Protein AF-0000000084363242 (afdb_homodimer)

pLDDT: mean 94.7, std 10.22, range [38.66, 98.94]

Solvent-accessible surface area (backbone atoms only — not comparable to full-atom values): 22560 Å² total; per-residue (Å²): 127,77,80,78,72,74,80,65,47,58,32,43,39,33,30,37,71,79,36,67,48,26,48,74,24,45,65,62,47,53,49,50,35,58,75,65,51,41,47,74,44,81,36,48,40,49,62,84,63,40,16,71,75,30,64,40,68,54,79,91,73,46,33,67,45,53,54,54,46,49,54,53,51,51,54,50,48,28,64,75,69,69,46,82,63,46,94,75,36,78,46,64,85,55,68,52,61,67,52,39,19,38,42,50,32,34,42,73,71,73,42,81,37,61,63,44,52,53,48,49,27,42,28,41,34,58,60,63,36,49,60,69,37,65,68,48,47,43,52,48,32,44,77,61,72,45,67,40,72,64,34,50,57,50,26,70,32,71,66,31,52,52,47,42,55,46,41,32,53,52,37,48,74,73,49,51,50,64,54,20,24,40,32,48,92,87,42,80,32,71,34,50,86,27,52,68,58,49,49,48,58,63,58,61,69,72,105,129,76,82,78,73,72,81,66,47,58,33,43,38,33,29,39,70,81,38,67,48,27,49,72,22,44,64,62,46,53,52,50,36,57,74,65,52,41,46,76,46,82,36,48,42,50,62,86,63,41,16,71,74,28,64,41,68,55,78,91,71,47,33,67,45,53,54,54,46,49,54,52,51,50,54,51,48,30,62,74,69,68,45,81,63,47,93,76,35,77,47,63,84,57,69,53,61,67,54,38,20,37,42,49,33,34,41,73,72,75,43,82,39,62,63,42,54,52,47,49,27,42,28,40,35,58,59,63,35,48,60,70,37,66,68,50,46,44,52,47,33,44,76,59,71,45,68,42,72,63,34,49,58,51,25,69,30,70,67,31,52,50,46,42,53,46,38,33,54,52,38,48,74,74,47,51,52,64,56,22,23,40,31,48,93,86,41,80,33,69,36,50,85,28,50,68,59,50,50,49,58,62,57,59,68,72,107

Structure (mmCIF, N/CA/C/O backbone):
data_AF-0000000084363242-model_v1
#
loop_
_entity.id
_entity.type
_entity.pdbx_description
1 polymer '2-hydroxychromene-2-carboxylate isomerase'
#
loop_
_atom_site.group_PDB
_atom_site.id
_atom_site.type_symbol
_atom_site.label_atom_id
_atom_site.label_alt_id
_atom_site.label_comp_id
_atom_site.label_asym_id
_atom_site.label_entity_id
_atom_site.label_seq_id
_atom_site.pdbx_PDB_ins_code
_atom_site.Cartn_x
_atom_site.Cartn_y
_atom_site.Cartn_z
_atom_site.occupancy
_atom_site.B_iso_or_equiv
_atom_site.auth_seq_id
_atom_site.auth_comp_id
_atom_site.auth_asym_id
_atom_site.auth_atom_id
_atom_site.pdbx_PDB_model_num
ATOM 1 N N . MET A 1 1 ? -32.844 31.297 -12.078 1 39.06 1 MET A N 1
ATOM 2 C CA . MET A 1 1 ? -32.344 30.625 -10.875 1 39.06 1 MET A CA 1
ATOM 3 C C . MET A 1 1 ? -30.812 30.609 -10.867 1 39.06 1 MET A C 1
ATOM 5 O O . MET A 1 1 ? -30.188 30.359 -11.891 1 39.06 1 MET A O 1
ATOM 9 N N . SER A 1 2 ? -30.078 31.312 -10.039 1 43.91 2 SER A N 1
ATOM 10 C CA . SER A 1 2 ? -28.625 31.453 -9.977 1 43.91 2 SER A CA 1
ATOM 11 C C . SER A 1 2 ? -27.938 30.094 -10.07 1 43.91 2 SER A C 1
ATOM 13 O O . SER A 1 2 ? -28.422 29.109 -9.508 1 43.91 2 SER A O 1
ATOM 15 N N . PRO A 1 3 ? -27.25 29.672 -11.062 1 46.25 3 PRO A N 1
ATOM 16 C CA . PRO A 1 3 ? -26.719 28.312 -11.156 1 46.25 3 PRO A CA 1
ATOM 17 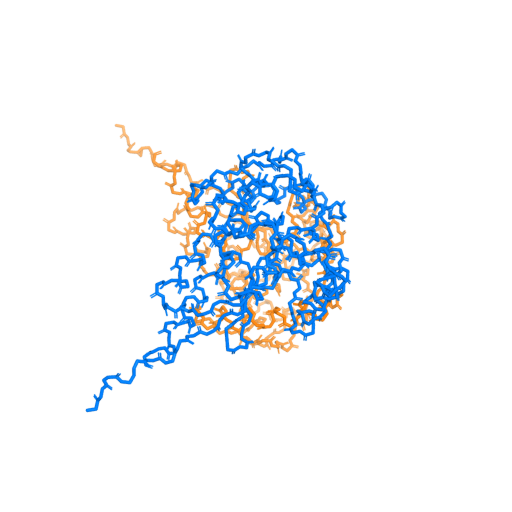C C . PRO A 1 3 ? -26.312 27.734 -9.797 1 46.25 3 PRO A C 1
ATOM 19 O O . PRO A 1 3 ? -25.641 28.422 -9.023 1 46.25 3 PRO A O 1
ATOM 22 N N . THR A 1 4 ? -26.984 27.094 -8.977 1 46.47 4 THR A N 1
ATOM 23 C CA . THR A 1 4 ? -26.844 26.516 -7.641 1 46.47 4 THR A CA 1
ATOM 24 C C . THR A 1 4 ? -25.469 25.844 -7.484 1 46.47 4 THR A C 1
ATOM 26 O O . THR A 1 4 ? -25.172 24.875 -8.188 1 46.47 4 THR A O 1
ATOM 29 N N . SER A 1 5 ? -24.297 26.609 -7.375 1 56.25 5 SER A N 1
ATOM 30 C CA . SER A 1 5 ? -22.906 26.156 -7.25 1 56.25 5 SER A CA 1
ATOM 31 C C . SER A 1 5 ? -22.812 24.906 -6.387 1 56.25 5 SER A C 1
ATOM 33 O O . SER A 1 5 ? -23.5 24.781 -5.371 1 56.25 5 SER A O 1
ATOM 35 N N . ALA A 1 6 ? -22.562 23.781 -6.836 1 63.62 6 ALA A N 1
ATOM 36 C CA . ALA A 1 6 ? -22.422 22.5 -6.129 1 63.62 6 ALA A CA 1
ATOM 37 C C . ALA A 1 6 ? -21.734 22.703 -4.777 1 63.62 6 ALA A C 1
ATOM 39 O O . ALA A 1 6 ? -20.828 23.531 -4.652 1 63.62 6 ALA A O 1
ATOM 40 N N . PRO A 1 7 ? -22.328 22.297 -3.68 1 80.81 7 PRO A N 1
ATOM 41 C CA . PRO A 1 7 ? -21.719 22.422 -2.354 1 80.81 7 PRO A CA 1
ATOM 42 C C . PRO A 1 7 ? -20.219 22.109 -2.363 1 80.81 7 PRO A C 1
ATOM 44 O O . PRO A 1 7 ? -19.766 21.281 -3.162 1 80.81 7 PRO A O 1
ATOM 47 N N . GLN A 1 8 ? -19.391 22.906 -1.692 1 91.88 8 GLN A N 1
ATOM 48 C CA . GLN A 1 8 ? -17.953 22.766 -1.518 1 91.88 8 GLN A CA 1
ATOM 49 C C . GLN A 1 8 ? -17.609 21.453 -0.825 1 91.88 8 GLN A C 1
ATOM 51 O O . GLN A 1 8 ? -17.984 21.234 0.326 1 91.88 8 GLN A O 1
ATOM 56 N N . PRO A 1 9 ? -17.031 20.5 -1.531 1 96 9 PRO A N 1
ATOM 57 C CA . PRO A 1 9 ? -16.672 19.25 -0.858 1 96 9 PRO A CA 1
ATOM 58 C C . PRO A 1 9 ? -15.734 19.469 0.334 1 96 9 PRO A C 1
ATOM 60 O O . PRO A 1 9 ? -14.891 20.375 0.298 1 96 9 PRO A O 1
ATOM 63 N N . ILE A 1 10 ? -15.922 18.734 1.375 1 98 10 ILE A N 1
ATOM 64 C CA . ILE A 1 10 ? -15.078 18.781 2.564 1 98 10 ILE A CA 1
ATOM 65 C C . ILE A 1 10 ? -14.227 17.516 2.641 1 98 10 ILE A C 1
ATOM 67 O O . ILE A 1 10 ? -14.75 16.406 2.537 1 98 10 ILE A O 1
ATOM 71 N N . ILE A 1 11 ? -12.977 17.625 2.771 1 98.69 11 ILE A N 1
ATOM 72 C CA . ILE A 1 11 ? -12.047 16.5 2.875 1 98.69 11 ILE A CA 1
ATOM 73 C C . ILE A 1 11 ? -11.305 16.562 4.207 1 98.69 11 ILE A C 1
ATOM 75 O O . ILE A 1 11 ? -10.688 17.578 4.535 1 98.69 11 ILE A O 1
ATOM 79 N N . ASP A 1 12 ? -11.422 15.578 5 1 98.88 12 ASP A N 1
ATOM 80 C CA . ASP A 1 12 ? -10.531 15.406 6.148 1 98.88 12 ASP A CA 1
ATOM 81 C C . ASP A 1 12 ? -9.195 14.812 5.727 1 98.88 12 ASP A C 1
ATOM 83 O O . ASP A 1 12 ? -9.148 13.75 5.105 1 98.88 12 ASP A O 1
ATOM 87 N N . TYR A 1 13 ? -8.18 15.523 5.977 1 98.94 13 TYR A N 1
ATOM 88 C CA . TYR A 1 13 ? -6.832 15.148 5.574 1 98.94 13 TYR A CA 1
ATOM 89 C C . TYR A 1 13 ? -5.992 14.75 6.781 1 98.94 13 TYR A C 1
ATOM 91 O O . TYR A 1 13 ? -5.617 15.594 7.594 1 98.94 13 TYR A O 1
ATOM 99 N N . TYR A 1 14 ? -5.684 13.477 6.977 1 98.94 14 TYR A N 1
ATOM 100 C CA . TYR A 1 14 ? -4.891 12.922 8.07 1 98.94 14 TYR A CA 1
ATOM 101 C C . TYR A 1 14 ? -3.459 12.664 7.625 1 98.94 14 TYR A C 1
ATOM 103 O O . TYR A 1 14 ? -3.229 12 6.609 1 98.94 14 TYR A O 1
ATOM 111 N N . PHE A 1 15 ? -2.498 13.156 8.406 1 98.94 15 PHE A N 1
ATOM 112 C CA . PHE A 1 15 ? -1.11 13.094 7.965 1 98.94 15 PHE A CA 1
ATOM 113 C C . PHE A 1 15 ? -0.16 13.164 9.156 1 98.94 15 PHE A C 1
ATOM 115 O O . PHE A 1 15 ? -0.575 13.492 10.273 1 98.94 15 PHE A O 1
ATOM 122 N N . SER A 1 16 ? 1.018 12.742 8.891 1 98.75 16 SER A N 1
ATOM 123 C CA . SER A 1 16 ? 2.143 13.062 9.766 1 98.75 16 SER A CA 1
ATOM 124 C C . SER A 1 16 ? 3.082 14.07 9.109 1 98.75 16 SER A C 1
ATOM 126 O O . SER A 1 16 ? 3.371 13.977 7.918 1 98.75 16 SER A O 1
ATOM 128 N N . VAL A 1 17 ? 3.57 14.953 9.891 1 98.69 17 VAL A N 1
ATOM 129 C CA . VAL A 1 17 ? 4.398 16.047 9.414 1 98.69 17 VAL A CA 1
ATOM 130 C C . VAL A 1 17 ? 5.785 15.531 9.039 1 98.69 17 VAL A C 1
ATOM 132 O O . VAL A 1 17 ? 6.57 16.25 8.406 1 98.69 17 VAL A O 1
ATOM 135 N N . VAL A 1 18 ? 6.102 14.258 9.344 1 98.5 18 VAL A N 1
ATOM 136 C CA . VAL A 1 18 ? 7.422 13.727 9.031 1 98.5 18 VAL A CA 1
ATOM 137 C C . VAL A 1 18 ? 7.293 12.539 8.086 1 98.5 18 VAL A C 1
ATOM 139 O O . VAL A 1 18 ? 8.258 11.805 7.867 1 98.5 18 VAL A O 1
ATOM 142 N N . SER A 1 19 ? 6.156 12.273 7.547 1 98.69 19 SER A N 1
ATOM 143 C CA . SER A 1 19 ? 5.945 11.125 6.668 1 98.69 19 SER A CA 1
ATOM 144 C C . SER A 1 19 ? 6.434 11.414 5.254 1 98.69 19 SER A C 1
ATOM 146 O O . SER A 1 19 ? 5.984 12.367 4.617 1 98.69 19 SER A O 1
ATOM 148 N N . PRO A 1 20 ? 7.293 10.555 4.711 1 98.81 20 PRO A N 1
ATOM 149 C CA . PRO A 1 20 ? 7.684 10.75 3.312 1 98.81 20 PRO A CA 1
ATOM 150 C C . PRO A 1 20 ? 6.535 10.5 2.338 1 98.81 20 PRO A C 1
ATOM 152 O O . PRO A 1 20 ? 6.512 11.07 1.243 1 98.81 20 PRO A O 1
ATOM 155 N N . TRP A 1 21 ? 5.641 9.625 2.701 1 98.81 21 TRP A N 1
ATOM 156 C CA . TRP A 1 21 ? 4.492 9.352 1.845 1 98.81 21 TRP A CA 1
ATOM 157 C C . TRP A 1 21 ? 3.547 10.547 1.791 1 98.81 21 TRP A C 1
ATOM 159 O O . TRP A 1 21 ? 3.006 10.867 0.732 1 98.81 21 TRP A O 1
ATOM 169 N N . THR A 1 22 ? 3.328 11.164 2.957 1 98.94 22 THR A N 1
ATOM 170 C CA . THR A 1 22 ? 2.6 12.43 2.959 1 98.94 22 THR A CA 1
ATOM 171 C C . THR A 1 22 ? 3.305 13.461 2.082 1 98.94 22 THR A C 1
ATOM 173 O O . THR A 1 22 ? 2.662 14.156 1.292 1 98.94 22 THR A O 1
ATOM 176 N N . TYR A 1 23 ? 4.625 13.539 2.217 1 98.94 23 TYR A N 1
ATOM 177 C CA . TYR A 1 23 ? 5.422 14.469 1.423 1 98.94 23 TYR A CA 1
ATOM 178 C C . TYR A 1 23 ? 5.215 14.227 -0.067 1 98.94 23 TYR A C 1
ATOM 180 O O . TYR A 1 23 ? 4.957 15.164 -0.825 1 98.94 23 TYR A O 1
ATOM 188 N N . LEU A 1 24 ? 5.227 12.969 -0.481 1 98.88 24 LEU A N 1
ATOM 189 C CA . LEU A 1 24 ? 5.137 12.586 -1.888 1 98.88 24 LEU A CA 1
ATOM 190 C C . LEU A 1 24 ? 3.729 12.828 -2.426 1 98.88 24 LEU A C 1
ATOM 192 O O . LEU A 1 24 ? 3.551 13.078 -3.621 1 98.88 24 LEU A O 1
ATOM 196 N N . GLY A 1 25 ? 2.73 12.82 -1.553 1 98.81 25 GLY A N 1
ATOM 197 C CA . GLY A 1 25 ? 1.356 12.945 -2.008 1 98.81 25 GLY A CA 1
ATOM 198 C C . GLY A 1 25 ? 0.803 14.352 -1.84 1 98.81 25 GLY A C 1
ATOM 199 O O . GLY A 1 25 ? -0.166 14.727 -2.504 1 98.81 25 GLY A O 1
ATOM 200 N N . ASN A 1 26 ? 1.414 15.172 -0.979 1 98.88 26 ASN A N 1
ATOM 201 C CA . ASN A 1 26 ? 0.81 16.406 -0.507 1 98.88 26 ASN A CA 1
ATOM 202 C C . ASN A 1 26 ? 0.592 17.391 -1.65 1 98.88 26 ASN A C 1
ATOM 204 O O . ASN A 1 26 ? -0.481 17.984 -1.767 1 98.88 26 ASN A O 1
ATOM 208 N N . GLY A 1 27 ? 1.604 17.594 -2.479 1 98.69 27 GLY A N 1
ATOM 209 C CA . GLY A 1 27 ? 1.457 18.531 -3.59 1 98.69 27 GLY A CA 1
ATOM 210 C C . GLY A 1 27 ? 0.31 18.172 -4.516 1 98.69 27 GLY A C 1
ATOM 211 O O . GLY A 1 27 ? -0.505 19.031 -4.859 1 98.69 27 GLY A O 1
ATOM 212 N N . ARG A 1 28 ? 0.212 16.906 -4.93 1 98.69 28 ARG A N 1
ATOM 213 C CA . ARG A 1 28 ? -0.854 16.438 -5.805 1 98.69 28 ARG A CA 1
ATOM 214 C C . ARG A 1 28 ? -2.215 16.562 -5.129 1 98.69 28 ARG A C 1
ATOM 216 O O . ARG A 1 28 ? -3.203 16.922 -5.777 1 98.69 28 ARG A O 1
ATOM 223 N N . PHE A 1 29 ? -2.225 16.312 -3.844 1 98.88 29 PHE A N 1
ATOM 224 C CA . PHE A 1 29 ? -3.477 16.438 -3.107 1 98.88 29 PHE A CA 1
ATOM 225 C C . PHE A 1 29 ? -3.943 17.891 -3.072 1 98.88 29 PHE A C 1
ATOM 227 O O . PHE A 1 29 ? -5.117 18.188 -3.314 1 98.88 29 PHE A O 1
ATOM 234 N N . GLN A 1 30 ? -3 18.781 -2.729 1 98.5 30 GLN A N 1
ATOM 235 C CA . GLN A 1 30 ? -3.348 20.203 -2.662 1 98.5 30 GLN A CA 1
ATOM 236 C C . GLN A 1 30 ? -3.854 20.703 -4.012 1 98.5 30 GLN A C 1
ATOM 238 O O . GLN A 1 30 ? -4.824 21.469 -4.07 1 98.5 30 GLN A O 1
ATOM 243 N N . GLU A 1 31 ? -3.207 20.297 -5.066 1 98.31 31 GLU A N 1
ATOM 244 C CA . GLU A 1 31 ? -3.648 20.672 -6.406 1 98.31 31 GLU A CA 1
ATOM 245 C C . GLU A 1 31 ? -5.059 20.172 -6.688 1 98.31 31 GLU A C 1
ATOM 247 O O . GLU A 1 31 ? -5.891 20.891 -7.227 1 98.31 31 GLU A O 1
ATOM 252 N N . LEU A 1 32 ? -5.305 18.922 -6.375 1 98.31 32 LEU A N 1
ATOM 253 C CA . LEU A 1 32 ? -6.621 18.328 -6.562 1 98.31 32 LEU A CA 1
ATOM 254 C C . LEU A 1 32 ? -7.68 19.094 -5.77 1 98.31 32 LEU A C 1
ATOM 256 O O . LEU A 1 32 ? -8.734 19.438 -6.309 1 98.31 32 LEU A O 1
ATOM 260 N N . ALA A 1 33 ? -7.383 19.344 -4.473 1 98 33 ALA A N 1
ATOM 261 C CA . ALA A 1 33 ? -8.32 20.062 -3.605 1 98 33 ALA A CA 1
ATOM 262 C C . ALA A 1 33 ? -8.656 21.438 -4.176 1 98 33 ALA A C 1
ATOM 264 O O . ALA A 1 33 ? -9.812 21.859 -4.148 1 98 33 ALA A O 1
ATOM 265 N N . GLN A 1 34 ? -7.633 22.109 -4.699 1 97 34 GLN A N 1
ATOM 266 C CA . GLN A 1 34 ? -7.836 23.422 -5.309 1 97 34 GLN A CA 1
ATOM 267 C C . GLN A 1 34 ? -8.703 23.312 -6.559 1 97 34 GLN A C 1
ATOM 269 O O . GLN A 1 34 ? -9.633 24.094 -6.746 1 97 34 GLN A O 1
ATOM 274 N N . ARG A 1 35 ? -8.391 22.359 -7.402 1 96.56 35 ARG A N 1
ATOM 275 C CA . ARG A 1 35 ? -9.102 22.172 -8.664 1 96.56 35 ARG A CA 1
ATOM 276 C C . ARG A 1 35 ? -10.594 21.953 -8.422 1 96.56 35 ARG A C 1
ATOM 278 O O . ARG A 1 35 ? -11.43 22.469 -9.172 1 96.56 35 ARG A O 1
ATOM 285 N N . VAL A 1 36 ? -10.961 21.344 -7.375 1 95.88 36 VAL A N 1
ATOM 286 C CA . VAL A 1 36 ? -12.367 21.016 -7.156 1 95.88 36 VAL A CA 1
ATOM 287 C C . VAL A 1 36 ? -12.969 21.953 -6.121 1 95.88 36 VAL A C 1
ATOM 289 O O . VAL A 1 36 ? -14.094 21.734 -5.656 1 95.88 36 VAL A O 1
ATOM 292 N N . ASN A 1 37 ? -12.18 22.891 -5.664 1 95.88 37 ASN A N 1
ATOM 293 C CA . ASN A 1 37 ? -12.594 23.875 -4.672 1 95.88 37 ASN A CA 1
ATOM 294 C C . ASN A 1 37 ? -13.062 23.219 -3.379 1 95.88 37 ASN A C 1
ATOM 296 O O . ASN A 1 37 ? -14.133 23.531 -2.861 1 95.88 37 ASN A O 1
ATOM 300 N N . ALA A 1 38 ? -12.273 22.312 -2.906 1 97.19 38 ALA A N 1
ATOM 301 C CA . ALA A 1 38 ? -12.602 21.578 -1.68 1 97.19 38 ALA A CA 1
ATOM 302 C C . ALA A 1 38 ? -12.148 22.359 -0.448 1 97.19 38 ALA A C 1
ATOM 304 O O . ALA A 1 38 ? -11.164 23.109 -0.5 1 97.19 38 ALA A O 1
ATOM 305 N N . HIS A 1 39 ? -12.922 22.281 0.582 1 97.75 39 HIS A N 1
ATOM 306 C CA . HIS A 1 39 ? -12.461 22.672 1.907 1 97.75 39 HIS A CA 1
ATOM 307 C C . HIS A 1 39 ? -11.734 21.531 2.607 1 97.75 39 HIS A C 1
ATOM 309 O O . HIS A 1 39 ? -12.305 20.469 2.822 1 97.75 39 HIS A O 1
ATOM 315 N N . VAL A 1 40 ? -10.516 21.766 2.947 1 98.69 40 VAL A N 1
ATOM 316 C CA . VAL A 1 40 ? -9.695 20.734 3.562 1 98.69 40 VAL A CA 1
ATOM 317 C C . VAL A 1 40 ? -9.586 20.984 5.066 1 98.69 40 VAL A C 1
ATOM 319 O O . VAL A 1 40 ? -9.289 22.094 5.496 1 98.69 40 VAL A O 1
ATOM 322 N N . ILE A 1 41 ? -9.859 20.016 5.848 1 98.75 41 ILE A N 1
ATOM 323 C CA . ILE A 1 41 ? -9.594 20.031 7.281 1 98.75 41 ILE A CA 1
ATOM 324 C C . ILE A 1 41 ? -8.352 19.188 7.586 1 98.75 41 ILE A C 1
ATOM 326 O O . ILE A 1 41 ? -8.32 18 7.285 1 98.75 41 ILE A O 1
ATOM 330 N N . TYR A 1 42 ? -7.379 19.828 8.188 1 98.88 42 TYR A N 1
ATOM 331 C CA . TYR A 1 42 ? -6.078 19.219 8.406 1 98.88 42 TYR A CA 1
ATOM 332 C C . TYR A 1 42 ? -6.02 18.531 9.773 1 98.88 42 TYR A C 1
ATOM 334 O O . TYR A 1 42 ? -6.285 19.172 10.797 1 98.88 42 TYR A O 1
ATOM 342 N N . HIS A 1 43 ? -5.664 17.266 9.797 1 98.88 43 HIS A N 1
ATOM 343 C CA . HIS A 1 43 ? -5.578 16.469 11.016 1 98.88 43 HIS A CA 1
ATOM 344 C C . HIS A 1 43 ? -4.195 15.844 11.172 1 98.88 43 HIS A C 1
ATOM 346 O O . HIS A 1 43 ? -3.967 14.719 10.727 1 98.88 43 HIS A O 1
ATOM 352 N N . PRO A 1 44 ? -3.248 16.594 11.812 1 98.88 44 PRO A N 1
ATOM 353 C CA . PRO A 1 44 ? -1.95 15.977 12.07 1 98.88 44 PRO A CA 1
ATOM 354 C C . PRO A 1 44 ? -2.037 14.836 13.086 1 98.88 44 PRO A C 1
ATOM 356 O O . PRO A 1 44 ? -2.781 14.938 14.07 1 98.88 44 PRO A O 1
ATOM 359 N N . LEU A 1 45 ? -1.28 13.781 12.836 1 98.81 45 LEU A N 1
ATOM 360 C CA . LEU A 1 45 ? -1.365 12.594 13.68 1 98.81 45 LEU A CA 1
ATOM 361 C C . LEU A 1 45 ? -0.032 12.32 14.367 1 98.81 45 LEU A C 1
ATOM 363 O O . LEU A 1 45 ? 1.028 12.641 13.828 1 98.81 45 LEU A O 1
ATOM 367 N N . SER A 1 46 ? -0.154 11.727 15.547 1 98.56 46 SER A N 1
ATOM 368 C CA . SER A 1 46 ? 0.99 11.219 16.297 1 98.56 46 SER A CA 1
ATOM 369 C C . SER A 1 46 ? 1.28 9.766 15.945 1 98.56 46 SER A C 1
ATOM 371 O O . SER A 1 46 ? 0.507 8.867 16.297 1 98.56 46 SER A O 1
ATOM 373 N N . SER A 1 47 ? 2.438 9.5 15.359 1 98.25 47 SER A N 1
ATOM 374 C CA . SER A 1 47 ? 2.791 8.148 14.945 1 98.25 47 SER A CA 1
ATOM 375 C C . SER A 1 47 ? 2.893 7.211 16.141 1 98.25 47 SER A C 1
ATOM 377 O O . SER A 1 47 ? 2.324 6.117 16.141 1 98.25 47 SER A O 1
ATOM 379 N N . PRO A 1 48 ? 3.572 7.617 17.219 1 97.75 48 PRO A N 1
ATOM 380 C CA . PRO A 1 48 ? 3.73 6.707 18.344 1 97.75 48 PRO A CA 1
ATOM 381 C C . PRO A 1 48 ? 2.4 6.352 19.016 1 97.75 48 PRO A C 1
ATOM 383 O O . PRO A 1 48 ? 2.307 5.34 19.703 1 97.75 48 PRO A O 1
ATOM 386 N N . ASP A 1 49 ? 1.411 7.195 18.828 1 98.12 49 ASP A N 1
ATOM 387 C CA . ASP A 1 49 ? 0.097 6.895 19.391 1 98.12 49 ASP A CA 1
ATOM 388 C C . ASP A 1 49 ? -0.753 6.102 18.406 1 98.12 49 ASP A C 1
ATOM 390 O O . ASP A 1 49 ? -1.479 5.184 18.797 1 98.12 49 ASP A O 1
ATOM 394 N N . LEU A 1 50 ? -0.654 6.414 17.172 1 98.69 50 LEU A N 1
ATOM 395 C CA . LEU A 1 50 ? -1.505 5.84 16.141 1 98.69 50 LEU A CA 1
ATOM 396 C C . LEU A 1 50 ? -1.141 4.379 15.883 1 98.69 50 LEU A C 1
ATOM 398 O O . LEU A 1 50 ? -2.016 3.51 15.859 1 98.69 50 LEU A O 1
ATOM 402 N N . PHE A 1 51 ? 0.139 4.09 15.68 1 98.19 51 PHE A N 1
ATOM 403 C CA . PHE A 1 51 ? 0.563 2.809 15.125 1 98.19 51 PHE A CA 1
ATOM 404 C C . PHE A 1 51 ? 0.344 1.684 16.125 1 98.19 51 PHE A C 1
ATOM 406 O O . PHE A 1 51 ? -0.274 0.667 15.805 1 98.19 51 PHE A O 1
ATOM 413 N N . PRO A 1 52 ? 0.742 1.831 17.406 1 97 52 PRO A N 1
ATOM 414 C CA . PRO A 1 52 ? 0.428 0.749 18.344 1 97 52 PRO A CA 1
ATOM 415 C C . PRO A 1 52 ? -1.072 0.507 18.484 1 97 52 PRO A C 1
ATOM 417 O O . PRO A 1 52 ? -1.501 -0.631 18.688 1 97 52 PRO A O 1
ATOM 420 N N . ALA A 1 53 ? -1.881 1.547 18.328 1 97.88 53 ALA A N 1
ATOM 421 C CA . ALA A 1 53 ? -3.322 1.438 18.531 1 97.88 53 ALA A CA 1
ATOM 422 C C . ALA A 1 53 ? -4 0.772 17.344 1 97.88 53 ALA A C 1
ATOM 424 O O . ALA A 1 53 ? -5.145 0.323 17.438 1 97.88 53 ALA A O 1
ATOM 425 N N . THR A 1 54 ? -3.309 0.718 16.219 1 98.44 54 THR A N 1
ATOM 426 C CA . THR A 1 54 ? -3.99 0.299 15.008 1 98.44 54 THR A CA 1
ATOM 427 C C . THR A 1 54 ? -3.219 -0.818 14.312 1 98.44 54 THR A C 1
ATOM 429 O O . THR A 1 54 ? -3.486 -1.137 13.148 1 98.44 54 THR A O 1
ATOM 432 N N . GLY A 1 55 ? -2.223 -1.362 14.953 1 97.19 55 GLY A N 1
ATOM 433 C CA . GLY A 1 55 ? -1.513 -2.529 14.461 1 97.19 55 GLY A CA 1
ATOM 434 C C . GLY A 1 55 ? -0.334 -2.18 13.57 1 97.19 55 GLY A C 1
ATOM 435 O O . GLY A 1 55 ? 0.231 -3.051 12.906 1 97.19 55 GLY A O 1
ATOM 436 N N . GLY A 1 56 ? -0.036 -0.898 13.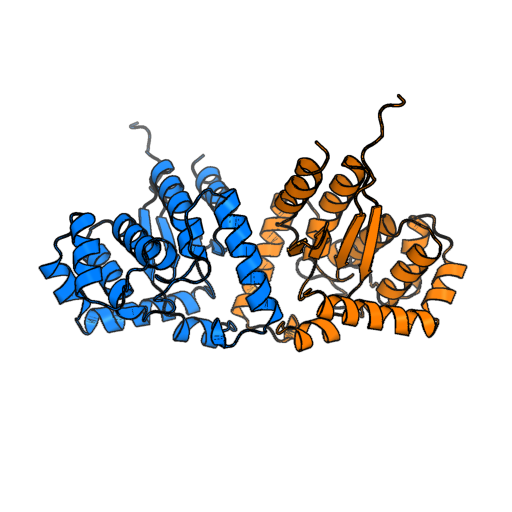445 1 97.19 56 GLY A N 1
ATOM 437 C CA . GLY A 1 56 ? 1.145 -0.473 12.711 1 97.19 56 GLY A CA 1
ATOM 438 C C . GLY A 1 56 ? 2.416 -0.528 13.539 1 97.19 56 GLY A C 1
ATOM 439 O O . GLY A 1 56 ? 2.367 -0.777 14.742 1 97.19 56 GLY A O 1
ATOM 440 N N . GLN A 1 57 ? 3.535 -0.382 12.828 1 97 57 GLN A N 1
ATOM 441 C CA . GLN A 1 57 ? 4.84 -0.333 13.477 1 97 57 GLN A CA 1
ATOM 442 C C . GLN A 1 57 ? 5.594 0.942 13.109 1 97 57 GLN A C 1
ATOM 444 O O . GLN A 1 57 ? 5.551 1.38 11.953 1 97 57 GLN A O 1
ATOM 449 N N . LEU A 1 58 ? 6.211 1.452 14.086 1 97.19 58 LEU A N 1
ATOM 450 C CA . LEU A 1 58 ? 7.156 2.52 13.781 1 97.19 58 LEU A CA 1
ATOM 451 C C . LEU A 1 58 ? 8.297 2.004 12.906 1 97.19 58 LEU A C 1
ATOM 453 O O . LEU A 1 58 ? 8.578 0.804 12.898 1 97.19 58 LEU A O 1
ATOM 457 N N . LEU A 1 59 ? 8.906 2.955 12.18 1 96.94 59 LEU A N 1
ATOM 458 C CA . LEU A 1 59 ? 9.938 2.582 11.219 1 96.94 59 LEU A CA 1
ATOM 459 C C . LEU A 1 59 ? 11.023 1.748 11.883 1 96.94 59 LEU A C 1
ATOM 461 O O . LEU A 1 59 ? 11.406 0.694 11.367 1 96.94 59 LEU A O 1
ATOM 465 N N . LYS A 1 60 ? 11.492 2.131 13.07 1 96.44 60 LYS A N 1
ATOM 466 C CA . LYS A 1 60 ? 12.609 1.479 13.75 1 96.44 60 LYS A CA 1
ATOM 467 C C . LYS A 1 60 ? 12.25 0.051 14.148 1 96.44 60 LYS A C 1
ATOM 469 O O . LYS A 1 60 ? 13.133 -0.784 14.352 1 96.44 60 LYS A O 1
ATOM 474 N N . ASP A 1 61 ? 10.961 -0.254 14.258 1 97.38 61 ASP A N 1
ATOM 475 C CA . ASP A 1 61 ? 10.5 -1.545 14.758 1 97.38 61 ASP A CA 1
ATOM 476 C C . ASP A 1 61 ? 10.117 -2.477 13.617 1 97.38 61 ASP A C 1
ATOM 478 O O . ASP A 1 61 ? 9.758 -3.635 13.844 1 97.38 61 ASP A O 1
ATOM 482 N N . ARG A 1 62 ? 10.18 -2.016 12.375 1 97.94 62 ARG A N 1
ATOM 483 C CA . ARG A 1 62 ? 9.781 -2.814 11.219 1 97.94 62 ARG A CA 1
ATOM 484 C C . ARG A 1 62 ? 10.852 -3.838 10.867 1 97.94 62 ARG A C 1
ATOM 486 O O . ARG A 1 62 ? 12.039 -3.629 11.148 1 97.94 62 ARG A O 1
ATOM 493 N N . ALA A 1 63 ? 10.391 -4.938 10.281 1 97.81 63 ALA A N 1
ATOM 494 C CA . ALA A 1 63 ? 11.32 -5.949 9.781 1 97.81 63 ALA A CA 1
ATOM 495 C C . ALA A 1 63 ? 12.211 -5.375 8.68 1 97.81 63 ALA A C 1
ATOM 497 O O . ALA A 1 63 ? 11.797 -4.488 7.938 1 97.81 63 ALA A O 1
ATOM 498 N N . GLN A 1 64 ? 13.43 -5.91 8.578 1 98 64 GLN A N 1
ATOM 499 C CA . GLN A 1 64 ? 14.43 -5.387 7.656 1 98 64 GLN A CA 1
ATOM 500 C C . GLN A 1 64 ? 13.922 -5.418 6.215 1 98 64 GLN A C 1
ATOM 502 O O . GLN A 1 64 ? 14.156 -4.48 5.449 1 98 64 GLN A O 1
ATOM 507 N N . HIS A 1 65 ? 13.188 -6.484 5.793 1 97.75 65 HIS A N 1
ATOM 508 C CA . HIS A 1 65 ? 12.641 -6.598 4.449 1 97.75 65 HIS A CA 1
ATOM 509 C C . HIS A 1 65 ? 11.766 -5.395 4.105 1 97.75 65 HIS A C 1
ATOM 511 O O . HIS A 1 65 ? 11.836 -4.867 2.994 1 97.75 65 HIS A O 1
ATOM 517 N N . ARG A 1 66 ? 10.992 -5.02 5.051 1 97.94 66 ARG A N 1
ATOM 518 C CA . ARG A 1 66 ? 10.047 -3.926 4.844 1 97.94 66 ARG A CA 1
ATOM 519 C C . ARG A 1 66 ? 10.758 -2.578 4.855 1 97.94 66 ARG A C 1
ATOM 521 O O . ARG A 1 66 ? 10.391 -1.667 4.113 1 97.94 66 ARG A O 1
ATOM 528 N N . LYS A 1 67 ? 11.781 -2.412 5.699 1 98.12 67 LYS A N 1
ATOM 529 C CA . LYS A 1 67 ? 12.617 -1.215 5.668 1 98.12 67 LYS A CA 1
ATOM 530 C C . LYS A 1 67 ? 13.328 -1.073 4.324 1 98.12 67 LYS A C 1
ATOM 532 O O . LYS A 1 67 ? 13.375 0.019 3.754 1 98.12 67 LYS A O 1
ATOM 537 N N . ASP A 1 68 ? 13.883 -2.189 3.852 1 98.12 68 ASP A N 1
ATOM 538 C CA . ASP A 1 68 ? 14.578 -2.178 2.568 1 98.12 68 ASP A CA 1
ATOM 539 C C . ASP A 1 68 ? 13.641 -1.773 1.436 1 98.12 68 ASP A C 1
ATOM 541 O O . ASP A 1 68 ? 13.984 -0.931 0.605 1 98.12 68 ASP A O 1
ATOM 545 N N . TYR A 1 69 ? 12.469 -2.332 1.437 1 98.31 69 TYR A N 1
ATOM 546 C CA . TYR A 1 69 ? 11.547 -2.037 0.346 1 98.31 69 TYR A CA 1
ATOM 547 C C . TYR A 1 69 ? 11.039 -0.603 0.435 1 98.31 69 TYR A C 1
ATOM 549 O O . TYR A 1 69 ? 10.758 0.027 -0.588 1 98.31 69 TYR A O 1
ATOM 557 N N . ARG A 1 70 ? 10.875 -0.073 1.667 1 98.19 70 ARG A N 1
ATOM 558 C CA . ARG A 1 70 ? 10.531 1.336 1.827 1 98.19 70 ARG A CA 1
ATOM 559 C C . ARG A 1 70 ? 11.484 2.225 1.037 1 98.19 70 ARG A C 1
ATOM 561 O O . ARG A 1 70 ? 11.055 3.156 0.354 1 98.19 70 ARG A O 1
ATOM 568 N N . LEU A 1 71 ? 12.766 1.945 1.107 1 98.19 71 LEU A N 1
ATOM 569 C CA . LEU A 1 71 ? 13.758 2.746 0.399 1 98.19 71 LEU A CA 1
ATOM 570 C C . LEU A 1 71 ? 13.617 2.58 -1.11 1 98.19 71 LEU A C 1
ATOM 572 O O . LEU A 1 71 ? 13.773 3.543 -1.863 1 98.19 71 LEU A O 1
ATOM 576 N N . VAL A 1 72 ? 13.297 1.35 -1.557 1 97.88 72 VAL A N 1
ATOM 577 C CA . VAL A 1 72 ? 13.047 1.089 -2.971 1 97.88 72 VAL A CA 1
ATOM 578 C C . VAL A 1 72 ? 11.867 1.935 -3.453 1 97.88 72 VAL A C 1
ATOM 580 O O . VAL A 1 72 ? 11.961 2.611 -4.48 1 97.88 72 VAL A O 1
ATOM 583 N N . GLU A 1 73 ? 10.828 1.93 -2.689 1 98.25 73 GLU A N 1
ATOM 584 C CA . GLU A 1 73 ? 9.617 2.641 -3.082 1 98.25 73 GLU A CA 1
ATOM 585 C C . GLU A 1 73 ? 9.82 4.152 -3.037 1 98.25 73 GLU A C 1
ATOM 587 O O . GLU A 1 73 ? 9.336 4.879 -3.906 1 98.25 73 GLU A O 1
ATOM 592 N N . LEU A 1 74 ? 10.539 4.625 -2.014 1 98.56 74 LEU A N 1
ATOM 593 C CA . LEU A 1 74 ? 10.812 6.059 -1.937 1 98.56 74 LEU A CA 1
ATOM 594 C C . LEU A 1 74 ? 11.594 6.527 -3.156 1 98.56 74 LEU A C 1
ATOM 596 O O . LEU A 1 74 ? 11.258 7.547 -3.762 1 98.56 74 LEU A O 1
ATOM 600 N N . ALA A 1 75 ? 12.602 5.797 -3.523 1 98.25 75 ALA A N 1
ATOM 601 C CA . ALA A 1 75 ? 13.406 6.137 -4.695 1 98.25 75 ALA A CA 1
ATOM 602 C C . ALA A 1 75 ? 12.57 6.09 -5.969 1 98.25 75 ALA A C 1
ATOM 604 O O . ALA A 1 75 ? 12.672 6.977 -6.82 1 98.25 75 ALA A O 1
ATOM 605 N N . ARG A 1 76 ? 11.719 5.102 -6.105 1 98.12 76 ARG A N 1
ATOM 606 C CA . ARG A 1 76 ? 10.867 4.922 -7.277 1 98.12 76 ARG A CA 1
ATOM 607 C C . ARG A 1 76 ? 9.891 6.086 -7.43 1 98.12 76 ARG A C 1
ATOM 609 O O . ARG A 1 76 ? 9.773 6.672 -8.508 1 98.12 76 ARG A O 1
ATOM 616 N N . TRP A 1 77 ? 9.281 6.453 -6.367 1 98.38 77 TRP A N 1
ATOM 617 C CA . TRP A 1 77 ? 8.273 7.504 -6.414 1 98.38 77 TRP A CA 1
ATOM 618 C C . TRP A 1 77 ? 8.914 8.875 -6.598 1 98.38 77 TRP A C 1
ATOM 620 O O . TRP A 1 77 ? 8.367 9.734 -7.293 1 98.38 77 TRP A O 1
ATOM 630 N N . GLN A 1 78 ? 10.008 9.094 -5.879 1 97.88 78 GLN A N 1
ATOM 631 C CA . GLN A 1 78 ? 10.727 10.344 -6.078 1 97.88 78 GLN A CA 1
ATOM 632 C C . GLN A 1 78 ? 11.039 10.57 -7.555 1 97.88 78 GLN A C 1
ATOM 634 O O . GLN A 1 78 ? 10.812 11.656 -8.086 1 97.88 78 GLN A O 1
ATOM 639 N N . LYS A 1 79 ? 11.531 9.547 -8.234 1 97.31 79 LYS A N 1
ATOM 640 C CA . LYS A 1 79 ? 11.859 9.617 -9.656 1 97.31 79 LYS A CA 1
ATOM 641 C C . LYS A 1 79 ? 10.602 9.797 -10.5 1 97.31 79 LYS A C 1
ATOM 643 O O . LYS A 1 79 ? 10.562 10.656 -11.383 1 97.31 79 LYS A O 1
ATOM 648 N N . HIS A 1 80 ? 9.625 9.062 -10.211 1 97.69 80 HIS A N 1
ATOM 649 C CA . HIS A 1 80 ? 8.383 9.07 -10.977 1 97.69 80 HIS A CA 1
ATOM 650 C C . HIS A 1 80 ? 7.703 10.43 -10.914 1 97.69 80 HIS A C 1
ATOM 652 O O . HIS A 1 80 ? 7.18 10.914 -11.922 1 97.69 80 HIS A O 1
ATOM 658 N N . LEU A 1 81 ? 7.727 11.055 -9.758 1 98.12 81 LEU A N 1
ATOM 659 C CA . LEU A 1 81 ? 6.988 12.297 -9.539 1 98.12 81 LEU A CA 1
ATOM 660 C C . LEU A 1 81 ? 7.879 13.508 -9.805 1 98.12 81 LEU A C 1
ATOM 662 O O . LEU A 1 81 ? 7.387 14.633 -9.914 1 98.12 81 LEU A O 1
ATOM 666 N N . GLY A 1 82 ? 9.164 13.25 -9.883 1 98.25 82 GLY A N 1
ATOM 667 C CA . GLY A 1 82 ? 10.094 14.367 -10.047 1 98.25 82 GLY A CA 1
ATOM 668 C C . GLY A 1 82 ? 10.172 15.258 -8.82 1 98.25 82 GLY A C 1
ATOM 669 O O . GLY A 1 82 ? 10.289 16.484 -8.945 1 98.25 82 GLY A O 1
ATOM 670 N N . ILE A 1 83 ? 10.008 14.727 -7.691 1 98.06 83 ILE A N 1
ATOM 671 C CA . ILE A 1 83 ? 10.047 15.453 -6.426 1 98.06 83 ILE A CA 1
ATOM 672 C C . ILE A 1 83 ? 11.367 15.18 -5.707 1 98.06 83 ILE A C 1
ATOM 674 O O . ILE A 1 83 ? 11.734 14.023 -5.484 1 98.06 83 ILE A O 1
ATOM 678 N N . PRO A 1 84 ? 12.109 16.234 -5.43 1 98.44 84 PRO A N 1
ATOM 679 C CA . PRO A 1 84 ? 13.336 15.984 -4.672 1 98.44 84 PRO A CA 1
ATOM 680 C C . PRO A 1 84 ? 13.07 15.359 -3.305 1 98.44 84 PRO A C 1
ATOM 682 O O . PRO A 1 84 ? 12.172 15.805 -2.584 1 98.44 84 PRO A O 1
ATOM 685 N N . LEU A 1 85 ? 13.75 14.359 -2.908 1 98.75 85 LEU A N 1
ATOM 686 C CA . LEU A 1 85 ? 13.602 13.641 -1.645 1 98.75 85 LEU A CA 1
ATOM 687 C C . LEU A 1 85 ? 14.922 12.992 -1.233 1 98.75 85 LEU A C 1
ATOM 689 O O . LEU A 1 85 ? 15.547 12.289 -2.029 1 98.75 85 LEU A O 1
ATOM 693 N N . ASN A 1 86 ? 15.383 13.352 -0.067 1 98.62 86 ASN A N 1
ATOM 694 C CA . ASN A 1 86 ? 16.531 12.656 0.514 1 98.62 86 ASN A CA 1
ATOM 695 C C . ASN A 1 86 ? 16.109 11.32 1.128 1 98.62 86 ASN A C 1
ATOM 697 O O . ASN A 1 86 ? 15.297 11.281 2.047 1 98.62 86 ASN A O 1
ATOM 701 N N . LEU A 1 87 ? 16.672 10.25 0.629 1 97.88 87 LEU A N 1
ATOM 702 C CA . LEU A 1 87 ? 16.297 8.922 1.104 1 97.88 87 LEU A CA 1
ATOM 703 C C . LEU A 1 87 ? 16.672 8.75 2.572 1 97.88 87 LEU A C 1
ATOM 705 O O . LEU A 1 87 ? 16.031 7.973 3.289 1 97.88 87 LEU A O 1
ATOM 709 N N . GLN A 1 88 ? 17.672 9.43 2.967 1 96.81 88 GLN A N 1
ATOM 710 C CA . GLN A 1 88 ? 18.109 9.43 4.359 1 96.81 88 GLN A CA 1
ATOM 711 C C . GLN A 1 88 ? 18.297 10.852 4.875 1 96.81 88 GLN A C 1
ATOM 713 O O . GLN A 1 88 ? 19.422 11.32 5.039 1 96.81 88 GLN A O 1
ATOM 718 N N . PRO A 1 89 ? 17.219 11.484 5.203 1 98.12 89 PRO A N 1
ATOM 719 C CA . PRO A 1 89 ? 17.312 12.875 5.637 1 98.12 89 PRO A CA 1
ATOM 720 C C . PRO A 1 89 ? 18 13.023 6.992 1 98.12 89 PRO A C 1
ATOM 722 O O . PRO A 1 89 ? 17.828 12.172 7.867 1 98.12 89 PRO A O 1
ATOM 725 N N . LYS A 1 90 ? 18.594 14.117 7.246 1 97.94 90 LYS A N 1
ATOM 726 C CA . LYS A 1 90 ? 19.469 14.367 8.391 1 97.94 90 LYS A CA 1
ATOM 727 C C . LYS A 1 90 ? 18.672 14.422 9.688 1 97.94 90 LYS A C 1
ATOM 729 O O . LYS A 1 90 ? 19.172 14.031 10.742 1 97.94 90 LYS A O 1
ATOM 734 N N . HIS A 1 91 ? 17.531 14.945 9.688 1 97.88 91 HIS A N 1
ATOM 735 C CA . HIS A 1 91 ? 16.812 15.25 10.914 1 97.88 91 HIS A CA 1
ATOM 736 C C . HIS A 1 91 ? 15.547 14.398 11.031 1 97.88 91 HIS A C 1
ATOM 738 O O . HIS A 1 91 ? 14.539 14.852 11.586 1 97.88 91 HIS A O 1
ATOM 744 N N . PHE A 1 92 ? 15.578 13.242 10.414 1 97.5 92 PHE A N 1
ATOM 745 C CA . PHE A 1 92 ? 14.484 12.281 10.523 1 97.5 92 PHE A CA 1
ATOM 746 C C . PHE A 1 92 ? 14.906 11.07 11.344 1 97.5 92 PHE A C 1
ATOM 748 O O . PHE A 1 92 ? 16.016 10.562 11.188 1 97.5 92 PHE A O 1
ATOM 755 N N . PRO A 1 93 ? 14.109 10.609 12.188 1 96.31 93 PRO A N 1
ATOM 756 C CA . PRO A 1 93 ? 12.812 11.172 12.562 1 96.31 93 PRO A CA 1
ATOM 757 C C . PRO A 1 93 ? 12.938 12.398 13.461 1 96.31 93 PRO A C 1
ATOM 759 O O . PRO A 1 93 ? 14.016 12.664 14.008 1 96.31 93 PRO A O 1
ATOM 762 N N . ALA A 1 94 ? 11.922 13.188 13.469 1 97.38 94 ALA A N 1
ATOM 763 C CA . ALA A 1 94 ? 11.797 14.352 14.352 1 97.38 94 ALA A CA 1
ATOM 764 C C . ALA A 1 94 ? 10.492 14.305 15.141 1 97.38 94 ALA A C 1
ATOM 766 O O . ALA A 1 94 ? 9.516 13.688 14.711 1 97.38 94 ALA A O 1
ATOM 767 N N . PRO A 1 95 ? 10.516 14.914 16.391 1 97.06 95 PRO A N 1
ATOM 768 C CA . PRO A 1 95 ? 9.234 15.016 17.109 1 97.06 95 PRO A CA 1
ATOM 769 C C . PRO A 1 95 ? 8.148 15.688 16.281 1 97.06 95 PRO A C 1
ATOM 771 O O . PRO A 1 95 ? 8.398 16.703 15.641 1 97.06 95 PRO A O 1
ATOM 774 N N . GLU A 1 96 ? 6.973 15.125 16.312 1 97.31 96 GLU A N 1
ATOM 775 C CA . GLU A 1 96 ? 5.895 15.57 15.438 1 97.31 96 GLU A CA 1
ATOM 776 C C . GLU A 1 96 ? 5.09 16.703 16.078 1 97.31 96 GLU A C 1
ATOM 778 O O . GLU A 1 96 ? 4.473 17.5 15.375 1 97.31 96 GLU A O 1
ATOM 783 N N . ALA A 1 97 ? 5.117 16.766 17.406 1 96.88 97 ALA A N 1
ATOM 784 C CA . ALA A 1 97 ? 4.156 17.578 18.141 1 96.88 97 ALA A CA 1
ATOM 785 C C . ALA A 1 97 ? 4.34 19.062 17.828 1 96.88 97 ALA A C 1
ATOM 787 O O . ALA A 1 97 ? 3.373 19.766 17.516 1 96.88 97 ALA A O 1
ATOM 788 N N . PRO A 1 98 ? 5.594 19.578 17.828 1 95.31 98 PRO A N 1
ATOM 789 C CA . PRO A 1 98 ? 5.719 21.031 17.656 1 95.31 98 PRO A CA 1
ATOM 790 C C . PRO A 1 98 ? 5.168 21.516 16.312 1 95.31 98 PRO A C 1
ATOM 792 O O . PRO A 1 98 ? 4.355 22.438 16.281 1 95.31 98 PRO A O 1
ATOM 795 N N . ALA A 1 99 ? 5.512 20.906 15.258 1 97 99 ALA A N 1
ATOM 796 C CA . ALA A 1 99 ? 5.039 21.281 13.93 1 97 99 ALA A CA 1
ATOM 797 C C . ALA A 1 99 ? 3.537 21.031 13.789 1 97 99 ALA A C 1
ATOM 799 O O . ALA A 1 99 ? 2.822 21.844 13.195 1 97 99 ALA A O 1
ATOM 800 N N . SER A 1 100 ? 3.066 19.922 14.336 1 98.06 100 SER A N 1
ATOM 801 C CA . SER A 1 100 ? 1.651 19.562 14.281 1 98.06 100 SER A CA 1
ATOM 802 C C . SER A 1 100 ? 0.792 20.625 14.977 1 98.06 100 SER A C 1
ATOM 804 O O . SER A 1 100 ? -0.242 21.031 14.445 1 98.06 100 SER A O 1
ATOM 806 N N . LYS A 1 101 ? 1.237 21.016 16.141 1 97.06 101 LYS A N 1
ATOM 807 C CA . LYS A 1 101 ? 0.486 22 16.906 1 97.06 101 LYS A CA 1
ATOM 808 C C . LYS A 1 101 ? 0.466 23.344 16.203 1 97.06 101 LYS A C 1
ATOM 810 O O . LYS A 1 101 ? -0.519 24.094 16.281 1 97.06 101 LYS A O 1
ATOM 815 N N . LEU A 1 102 ? 1.538 23.688 15.5 1 96.44 102 LEU A N 1
ATOM 816 C CA . LEU A 1 102 ? 1.562 24.922 14.719 1 96.44 102 LEU A CA 1
ATOM 817 C C . LEU A 1 102 ? 0.551 24.859 13.578 1 96.44 102 LEU A C 1
ATOM 819 O O . LEU A 1 102 ? -0.114 25.859 13.281 1 96.44 102 LEU A O 1
ATOM 823 N N . ILE A 1 103 ? 0.388 23.734 12.914 1 97.62 103 ILE A N 1
ATOM 824 C CA . ILE A 1 103 ? -0.597 23.531 11.859 1 97.62 103 ILE A CA 1
ATOM 825 C C . ILE A 1 103 ? -2.004 23.688 12.43 1 97.62 103 ILE A C 1
ATOM 827 O O . ILE A 1 103 ? -2.842 24.375 11.852 1 97.62 103 ILE A O 1
ATOM 831 N N . LEU A 1 104 ? -2.221 23.078 13.586 1 97.69 104 LEU A N 1
ATOM 832 C CA . LEU A 1 104 ? -3.523 23.172 14.234 1 97.69 104 LEU A CA 1
ATOM 833 C C . LEU A 1 104 ? -3.834 24.625 14.617 1 97.69 104 LEU A C 1
ATOM 835 O O . LEU A 1 104 ? -4.965 25.078 14.445 1 97.69 104 LEU A O 1
ATOM 839 N N . ALA A 1 105 ? -2.838 25.312 15.172 1 96.62 105 ALA A N 1
ATOM 840 C CA . ALA A 1 105 ? -3.018 26.719 15.523 1 96.62 105 ALA A CA 1
ATOM 841 C C . ALA A 1 105 ? -3.363 27.547 14.289 1 96.62 105 ALA A C 1
ATOM 843 O O . ALA A 1 105 ? -4.238 28.422 14.344 1 96.62 105 ALA A O 1
ATOM 844 N N . THR A 1 106 ? -2.652 27.297 13.164 1 96.62 106 THR A N 1
ATOM 845 C CA . THR A 1 106 ? -2.9 27.984 11.898 1 96.62 106 THR A CA 1
ATOM 846 C C . THR A 1 106 ? -4.34 27.781 11.438 1 96.62 106 THR A C 1
ATOM 848 O O . THR A 1 106 ? -5.035 28.734 11.094 1 96.62 106 THR A O 1
ATOM 851 N N . GLN A 1 107 ? -4.766 26.562 11.453 1 96.5 107 GLN A N 1
ATOM 852 C CA . GLN A 1 107 ? -6.125 26.219 11.055 1 96.5 107 GLN A CA 1
ATOM 853 C C . GLN A 1 107 ? -7.148 26.828 12 1 96.5 107 GLN A C 1
ATOM 855 O O . GLN A 1 107 ? -8.18 27.344 11.562 1 96.5 107 GLN A O 1
ATOM 860 N N . ALA A 1 108 ? -6.914 26.812 13.305 1 94.81 108 ALA A N 1
ATOM 861 C CA . ALA A 1 108 ? -7.816 27.375 14.312 1 94.81 108 ALA A CA 1
ATOM 862 C C . ALA A 1 108 ? -7.973 28.891 14.133 1 94.81 108 ALA A C 1
ATOM 864 O O . ALA A 1 108 ? -9.023 29.453 14.438 1 94.81 108 ALA A O 1
ATOM 865 N N . ALA A 1 109 ? -6.98 29.547 13.617 1 94 109 ALA A N 1
ATOM 866 C CA . ALA A 1 109 ? -6.988 30.984 13.383 1 94 109 ALA A CA 1
ATOM 867 C C . ALA A 1 109 ? -7.719 31.328 12.086 1 94 109 ALA A C 1
ATOM 869 O O . ALA A 1 109 ? -7.773 32.5 11.68 1 94 109 ALA A O 1
ATOM 870 N N . GLY A 1 110 ? -8.258 30.312 11.359 1 94.44 110 GLY A N 1
ATOM 871 C CA . GLY A 1 110 ? -9.008 30.531 10.133 1 94.44 110 GLY A CA 1
ATOM 872 C C . GLY A 1 110 ? -8.125 30.688 8.914 1 94.44 110 GLY A C 1
ATOM 873 O O . GLY A 1 110 ? -8.586 31.125 7.859 1 94.44 110 GLY A O 1
ATOM 874 N N . GLN A 1 111 ? -6.859 30.312 9.086 1 94.12 111 GLN A N 1
ATOM 875 C CA . GLN A 1 111 ? -5.926 30.422 7.973 1 94.12 111 GLN A CA 1
ATOM 876 C C . GLN A 1 111 ? -5.746 29.062 7.281 1 94.12 111 GLN A C 1
ATOM 878 O O . GLN A 1 111 ? -6.023 28.016 7.871 1 94.12 111 GLN A O 1
ATOM 883 N N . ASN A 1 112 ? -5.375 29.109 6.055 1 93.94 112 ASN A N 1
ATOM 884 C CA . ASN A 1 112 ? -5.074 27.891 5.309 1 93.94 112 ASN A CA 1
ATOM 885 C C . ASN A 1 112 ? -3.756 27.266 5.762 1 93.94 112 ASN A C 1
ATOM 887 O O . ASN A 1 112 ? -2.695 27.875 5.637 1 93.94 112 ASN A O 1
ATOM 891 N N . ALA A 1 113 ? -3.773 26.047 6.227 1 97 113 ALA A N 1
ATOM 892 C CA . ALA A 1 113 ? -2.6 25.375 6.781 1 97 113 ALA A CA 1
ATOM 893 C C . ALA A 1 113 ? -1.791 24.688 5.684 1 97 113 ALA A C 1
ATOM 895 O O . ALA A 1 113 ? -0.678 24.219 5.93 1 97 113 ALA A O 1
ATOM 896 N N . GLY A 1 114 ? -2.344 24.609 4.48 1 97.94 114 GLY A N 1
ATOM 897 C CA . GLY A 1 114 ? -1.758 23.875 3.371 1 97.94 114 GLY A CA 1
ATOM 898 C C . GLY A 1 114 ? -0.325 24.281 3.078 1 97.94 114 GLY A C 1
ATOM 899 O O . GLY A 1 114 ? 0.576 23.438 3.088 1 97.94 114 GLY A O 1
ATOM 900 N N . PRO A 1 115 ? -0.104 25.547 2.848 1 97.88 115 PRO A N 1
ATOM 901 C CA . PRO A 1 115 ? 1.255 26 2.551 1 97.88 115 PRO A CA 1
ATOM 902 C C . PRO A 1 115 ? 2.242 25.688 3.674 1 97.88 115 PRO A C 1
ATOM 904 O O . PRO A 1 115 ? 3.393 25.328 3.408 1 97.88 115 PRO A O 1
ATOM 907 N N . LEU A 1 116 ? 1.807 25.812 4.898 1 97.94 116 LEU A N 1
ATOM 908 C CA . LEU A 1 116 ? 2.68 25.516 6.027 1 97.94 116 LEU A CA 1
ATOM 909 C C . LEU A 1 116 ? 3.037 24.031 6.047 1 97.94 116 LEU A C 1
ATOM 911 O O . LEU A 1 116 ? 4.203 23.672 6.223 1 97.94 116 LEU A O 1
ATOM 915 N N . LEU A 1 117 ? 2.031 23.156 5.898 1 98.75 117 LEU A N 1
ATOM 916 C CA . LEU A 1 117 ? 2.299 21.719 5.832 1 98.75 117 LEU A CA 1
ATOM 917 C C . LEU A 1 117 ? 3.307 21.406 4.73 1 98.75 117 LEU A C 1
ATOM 919 O O . LEU A 1 117 ? 4.27 20.672 4.957 1 98.75 117 LEU A O 1
ATOM 923 N N . SER A 1 118 ? 3.084 22 3.551 1 98.69 118 SER A N 1
ATOM 924 C CA . SER A 1 118 ? 3.99 21.781 2.428 1 98.69 118 SER A CA 1
ATOM 925 C C . SER A 1 118 ? 5.418 22.172 2.785 1 98.69 118 SER A C 1
ATOM 927 O O . SER A 1 118 ? 6.363 21.438 2.488 1 98.69 118 SER A O 1
ATOM 929 N N . SER A 1 119 ? 5.551 23.297 3.396 1 98.56 119 SER A N 1
ATOM 930 C CA . SER A 1 119 ? 6.867 23.797 3.764 1 98.56 119 SER A CA 1
ATOM 931 C C . SER A 1 119 ? 7.543 22.906 4.789 1 98.56 119 SER A C 1
ATOM 933 O O . SER A 1 119 ? 8.75 22.641 4.707 1 98.56 119 SER A O 1
ATOM 935 N N . ILE A 1 120 ? 6.809 22.438 5.762 1 98.62 120 ILE A N 1
ATOM 936 C CA . ILE A 1 120 ? 7.328 21.578 6.82 1 98.62 120 ILE A CA 1
ATOM 937 C C . ILE A 1 120 ? 7.805 20.266 6.223 1 98.62 120 ILE A C 1
ATOM 939 O O . ILE A 1 120 ? 8.914 19.812 6.508 1 98.62 120 ILE A O 1
ATOM 943 N N . LEU A 1 121 ? 6.996 19.641 5.387 1 98.88 121 LEU A N 1
ATOM 944 C CA . LEU A 1 121 ? 7.363 18.375 4.746 1 98.88 121 LEU A CA 1
ATOM 945 C C . LEU A 1 121 ? 8.617 18.547 3.896 1 98.88 121 LEU A C 1
ATOM 947 O O . LEU A 1 121 ? 9.531 17.719 3.963 1 98.88 121 LEU A O 1
ATOM 951 N N . LYS A 1 122 ? 8.648 19.609 3.137 1 98.75 122 LYS A N 1
ATOM 952 C CA . LYS A 1 122 ? 9.805 19.875 2.289 1 98.75 122 LYS A CA 1
ATOM 953 C C . LYS A 1 122 ? 11.062 20.094 3.125 1 98.75 122 LYS A C 1
ATOM 955 O O . LYS A 1 122 ? 12.156 19.672 2.744 1 98.75 122 LYS A O 1
ATOM 960 N N . ALA A 1 123 ? 10.938 20.812 4.195 1 98.75 123 ALA A N 1
ATOM 961 C CA . ALA A 1 123 ? 12.055 21.062 5.102 1 98.75 123 ALA A CA 1
ATOM 962 C C . ALA A 1 123 ? 12.695 19.75 5.547 1 98.75 123 ALA A C 1
ATOM 964 O O . ALA A 1 123 ? 13.922 19.625 5.57 1 98.75 123 ALA A O 1
ATOM 965 N N . VAL A 1 124 ? 11.93 18.719 5.848 1 98.75 124 VAL A N 1
ATOM 966 C CA . VAL A 1 124 ? 12.406 17.438 6.355 1 98.75 124 VAL A CA 1
ATOM 967 C C . VAL A 1 124 ? 13.016 16.641 5.211 1 98.75 124 VAL A C 1
ATOM 969 O O . VAL A 1 124 ? 14.148 16.141 5.32 1 98.75 124 VAL A O 1
ATOM 972 N N . TRP A 1 125 ? 12.352 16.578 4.113 1 98.81 125 TRP A N 1
ATOM 973 C CA . TRP A 1 125 ? 12.633 15.508 3.17 1 98.81 125 TRP A CA 1
ATOM 974 C C . TRP A 1 125 ? 13.5 16.016 2.016 1 98.81 125 TRP A C 1
ATOM 976 O O . TRP A 1 125 ? 14.047 15.219 1.249 1 98.81 125 TRP A O 1
ATOM 986 N N . ALA A 1 126 ? 13.688 17.344 1.915 1 98.75 126 ALA A N 1
ATOM 987 C CA . ALA A 1 126 ? 14.438 17.828 0.756 1 98.75 126 ALA A CA 1
ATOM 988 C C . ALA A 1 126 ? 15.461 18.891 1.163 1 98.75 126 ALA A C 1
ATOM 990 O O . ALA A 1 126 ? 16.422 19.141 0.435 1 98.75 126 ALA A O 1
ATOM 991 N N . GLU A 1 127 ? 15.266 19.5 2.389 1 98.56 127 GLU A N 1
ATOM 992 C CA . GLU A 1 127 ? 16.062 20.688 2.668 1 98.56 127 GLU A CA 1
ATOM 993 C C . GLU A 1 127 ? 16.953 20.484 3.889 1 98.56 127 GLU A C 1
ATOM 995 O O . GLU A 1 127 ? 17.656 21.406 4.309 1 98.56 127 GLU A O 1
ATOM 1000 N N . GLU A 1 128 ? 16.922 19.328 4.504 1 98.38 128 GLU A N 1
ATOM 1001 C CA . GLU A 1 128 ? 17.781 18.969 5.637 1 98.38 128 GLU A CA 1
ATOM 1002 C C . GLU A 1 128 ? 17.594 19.953 6.793 1 98.38 128 GLU A C 1
ATOM 1004 O O . GLU A 1 128 ? 18.578 20.328 7.449 1 98.38 128 GLU A O 1
ATOM 1009 N N . ARG A 1 129 ? 16.406 20.422 6.961 1 98.25 129 ARG A N 1
ATOM 1010 C CA . ARG A 1 129 ? 16.109 21.312 8.078 1 98.25 129 ARG A CA 1
ATOM 1011 C C . ARG A 1 129 ? 15.469 20.547 9.234 1 98.25 129 ARG A C 1
ATOM 1013 O O . ARG A 1 129 ? 14.758 19.562 9.016 1 98.25 129 ARG A O 1
ATOM 1020 N N . ASP A 1 130 ? 15.711 21.031 10.438 1 98.25 130 ASP A N 1
ATOM 1021 C CA . ASP A 1 130 ? 15.242 20.406 11.664 1 98.25 130 ASP A CA 1
ATOM 1022 C C . ASP A 1 130 ? 13.922 21.031 12.125 1 98.25 130 ASP A C 1
ATOM 1024 O O . ASP A 1 130 ? 13.906 22.109 12.703 1 98.25 130 ASP A O 1
ATOM 1028 N N . ILE A 1 131 ? 12.852 20.328 12 1 97.5 131 ILE A N 1
ATOM 1029 C CA . ILE A 1 131 ? 11.547 20.891 12.328 1 97.5 131 ILE A CA 1
ATOM 1030 C C . ILE A 1 131 ? 11.281 20.734 13.82 1 97.5 131 ILE A C 1
ATOM 1032 O O . ILE A 1 131 ? 10.211 21.125 14.312 1 97.5 131 ILE A O 1
ATOM 1036 N N . SER A 1 132 ? 12.172 20.141 14.562 1 95.25 132 SER A N 1
ATOM 1037 C CA . SER A 1 132 ? 12.078 20.156 16.016 1 95.25 132 SER A CA 1
ATOM 1038 C C . SER A 1 132 ? 12.578 21.469 16.594 1 95.25 132 SER A C 1
ATOM 1040 O O . SER A 1 132 ? 12.352 21.766 17.766 1 95.25 132 SER A O 1
ATOM 1042 N N . ASP A 1 133 ? 13.25 22.219 15.773 1 94.56 133 ASP A N 1
ATOM 1043 C CA . ASP A 1 133 ? 13.758 23.531 16.141 1 94.56 133 ASP A CA 1
ATOM 1044 C C . ASP A 1 133 ? 12.688 24.609 15.953 1 94.56 133 ASP A C 1
ATOM 1046 O O . ASP A 1 133 ? 12.203 24.828 14.836 1 94.56 133 ASP A O 1
ATOM 1050 N N . VAL A 1 134 ? 12.453 25.281 17.031 1 91.06 134 VAL A N 1
ATOM 1051 C CA . VAL A 1 134 ? 11.406 26.297 17.047 1 91.06 134 VAL A CA 1
ATOM 1052 C C . VAL A 1 134 ? 11.734 27.391 16.016 1 91.06 134 VAL A C 1
ATOM 1054 O O . VAL A 1 134 ? 10.844 27.875 15.32 1 91.06 134 VAL A O 1
ATOM 1057 N N . ASP A 1 135 ? 12.961 27.781 15.938 1 93.88 135 ASP A N 1
ATOM 1058 C CA . ASP A 1 135 ? 13.367 28.812 15 1 93.88 135 ASP A CA 1
ATOM 1059 C C . ASP A 1 135 ? 13.102 28.391 13.562 1 93.88 135 ASP A C 1
ATOM 1061 O O . ASP A 1 135 ? 12.727 29.203 12.719 1 93.88 135 ASP A O 1
ATOM 1065 N N . THR A 1 136 ? 13.344 27.125 13.266 1 96.5 136 THR A N 1
ATOM 1066 C CA . THR A 1 136 ? 13.039 26.594 11.938 1 96.5 136 THR A CA 1
ATOM 1067 C C . THR A 1 136 ? 11.555 26.719 11.633 1 96.5 136 THR A C 1
ATOM 1069 O O . THR A 1 136 ? 11.172 27.203 10.562 1 96.5 136 THR A O 1
ATOM 1072 N N . LEU A 1 137 ? 10.703 26.359 12.555 1 95.81 137 LEU A N 1
ATOM 1073 C CA . LEU A 1 137 ? 9.258 26.406 12.367 1 95.81 137 LEU A CA 1
ATOM 1074 C C . LEU A 1 137 ? 8.773 27.844 12.188 1 95.81 137 LEU A C 1
ATOM 1076 O O . LEU A 1 137 ? 7.898 28.109 11.359 1 95.81 137 LEU A O 1
ATOM 1080 N N . ILE A 1 138 ? 9.344 28.719 12.953 1 93 138 ILE A N 1
ATOM 1081 C CA . ILE A 1 138 ? 9.016 30.141 12.836 1 93 138 ILE A CA 1
ATOM 1082 C C . ILE A 1 138 ? 9.383 30.641 11.445 1 93 138 ILE A C 1
ATOM 1084 O O . ILE A 1 138 ? 8.594 31.344 10.805 1 93 138 ILE A O 1
ATOM 1088 N N . ALA A 1 139 ? 10.539 30.312 11.016 1 95.19 139 ALA A N 1
ATOM 1089 C CA . ALA A 1 139 ? 11 30.719 9.688 1 95.19 139 ALA A CA 1
ATOM 1090 C C . ALA A 1 139 ? 10.078 30.172 8.602 1 95.19 139 ALA A C 1
ATOM 1092 O O . ALA A 1 139 ? 9.711 30.891 7.672 1 95.19 139 ALA A O 1
ATOM 1093 N N . LEU A 1 140 ? 9.695 28.922 8.695 1 96.5 140 LEU A N 1
ATOM 1094 C CA . LEU A 1 140 ? 8.812 28.297 7.723 1 96.5 140 LEU A CA 1
ATOM 1095 C C . LEU A 1 140 ? 7.449 28.984 7.703 1 96.5 140 LEU A C 1
ATOM 1097 O O . LEU A 1 140 ? 6.895 29.25 6.633 1 96.5 140 LEU A O 1
ATOM 1101 N N . ALA A 1 141 ? 6.891 29.25 8.883 1 95.06 141 ALA A N 1
ATOM 1102 C CA . ALA A 1 141 ? 5.609 29.938 8.992 1 95.06 141 ALA A CA 1
ATOM 1103 C C . ALA A 1 141 ? 5.684 31.328 8.383 1 95.06 141 ALA A C 1
ATOM 1105 O O . ALA A 1 141 ? 4.75 31.781 7.703 1 95.06 141 ALA A O 1
ATOM 1106 N N . GLY A 1 142 ? 6.797 32 8.633 1 93.12 142 GLY A N 1
ATOM 1107 C CA . GLY A 1 142 ? 7.016 33.312 8.055 1 93.12 142 GLY A CA 1
ATOM 1108 C C . GLY A 1 142 ? 7.016 33.281 6.535 1 93.12 142 GLY A C 1
ATOM 1109 O O . GLY A 1 142 ? 6.445 34.188 5.902 1 93.12 142 GLY A O 1
ATOM 1110 N N . LEU A 1 143 ? 7.621 32.281 5.941 1 92.88 143 LEU A N 1
ATOM 1111 C CA . LEU A 1 143 ? 7.668 32.156 4.488 1 92.88 143 LEU A CA 1
ATOM 1112 C C . LEU A 1 143 ? 6.266 31.984 3.914 1 92.88 143 LEU A C 1
ATOM 1114 O O . LEU A 1 143 ? 6.016 32.344 2.762 1 92.88 143 LEU A O 1
ATOM 1118 N N . CYS A 1 144 ? 5.352 31.453 4.773 1 94.06 144 CYS A N 1
ATOM 1119 C CA . CYS A 1 144 ? 3.979 31.234 4.332 1 94.06 144 CYS A CA 1
ATOM 1120 C C . CYS A 1 144 ? 3.109 32.438 4.59 1 94.06 144 CYS A C 1
ATOM 1122 O O . CYS A 1 144 ? 1.901 32.438 4.344 1 94.06 144 CYS A O 1
ATOM 1124 N N . GLY A 1 145 ? 3.662 33.531 5.105 1 92.81 145 GLY A N 1
ATOM 1125 C CA . GLY A 1 145 ? 2.932 34.781 5.355 1 92.81 145 GLY A CA 1
ATOM 1126 C C . GLY A 1 145 ? 2.072 34.719 6.602 1 92.81 145 GLY A C 1
ATOM 1127 O O . GLY A 1 145 ? 1.131 35.5 6.754 1 92.81 145 GLY A O 1
ATOM 1128 N N . LEU A 1 146 ? 2.357 33.844 7.484 1 91.81 146 LEU A N 1
ATOM 1129 C CA . LEU A 1 146 ? 1.571 33.688 8.703 1 91.81 146 LEU A CA 1
ATOM 1130 C C . LEU A 1 146 ? 2.107 34.562 9.82 1 91.81 146 LEU A C 1
ATOM 1132 O O . LEU A 1 146 ? 3.279 34.938 9.812 1 91.81 146 LEU A O 1
ATOM 1136 N N . ASP A 1 147 ? 1.179 34.969 10.664 1 86.81 147 ASP A N 1
ATOM 1137 C CA . ASP A 1 147 ? 1.578 35.688 11.875 1 86.81 147 ASP A CA 1
ATOM 1138 C C . ASP A 1 147 ? 2.238 34.75 12.875 1 86.81 147 ASP A C 1
ATOM 1140 O O . ASP A 1 147 ? 1.563 34.156 13.727 1 86.81 147 ASP A O 1
ATOM 1144 N N . VAL A 1 148 ? 3.473 34.688 12.867 1 83.5 148 VAL A N 1
ATOM 1145 C CA . VAL A 1 148 ? 4.254 33.625 13.523 1 83.5 148 VAL A CA 1
ATOM 1146 C C . VAL A 1 148 ? 4.199 33.812 15.039 1 83.5 148 VAL A C 1
ATOM 1148 O O . VAL A 1 148 ? 4.051 32.844 15.781 1 83.5 148 VAL A O 1
ATOM 1151 N N . GLU A 1 149 ? 4.371 34.969 15.523 1 82.62 149 GLU A N 1
ATOM 1152 C CA . GLU A 1 149 ? 4.422 35.219 16.969 1 82.62 149 GLU A CA 1
ATOM 1153 C C . GLU A 1 149 ? 3.148 34.719 17.656 1 82.62 149 GLU A C 1
ATOM 1155 O O . GLU A 1 149 ? 3.209 33.969 18.609 1 82.62 149 GLU A O 1
ATOM 1160 N N . THR A 1 150 ? 2.057 35.094 17.109 1 86.75 150 THR A N 1
ATOM 1161 C CA . THR A 1 150 ? 0.78 34.719 17.703 1 86.75 150 THR A CA 1
ATOM 1162 C C . THR A 1 150 ? 0.548 33.219 17.562 1 86.75 150 THR A C 1
ATOM 1164 O O . THR A 1 150 ? 0.169 32.562 18.531 1 86.75 150 THR A O 1
ATOM 1167 N N . LEU A 1 151 ? 0.811 32.688 16.469 1 90.19 151 LEU A N 1
ATOM 1168 C CA . LEU A 1 151 ? 0.553 31.266 16.188 1 90.19 151 LEU A CA 1
ATOM 1169 C C . LEU A 1 151 ? 1.444 30.375 17.047 1 90.19 151 LEU A C 1
ATOM 1171 O O . LEU A 1 151 ? 0.995 29.344 17.562 1 90.19 151 LEU A O 1
ATOM 1175 N N . PHE A 1 152 ? 2.619 30.766 17.219 1 87.31 152 PHE A N 1
ATOM 1176 C CA . PHE A 1 152 ? 3.553 29.953 17.984 1 87.31 152 PHE A CA 1
ATOM 1177 C C . PHE A 1 152 ? 3.172 29.953 19.453 1 87.31 152 PHE A C 1
ATOM 1179 O O . PHE A 1 152 ? 3.254 28.906 20.125 1 87.31 152 PHE A O 1
ATOM 1186 N N . ARG A 1 153 ? 2.834 31.141 19.938 1 88.38 153 ARG A N 1
ATOM 1187 C CA . ARG A 1 153 ? 2.369 31.203 21.328 1 88.38 153 ARG A CA 1
ATOM 1188 C C . ARG A 1 153 ? 1.164 30.281 21.531 1 88.38 153 ARG A C 1
ATOM 1190 O O . ARG A 1 153 ? 1.113 29.531 22.5 1 88.38 153 ARG A O 1
ATOM 1197 N N . GLU A 1 154 ? 0.256 30.328 20.625 1 89.31 154 GLU A N 1
ATOM 1198 C CA . GLU A 1 154 ? -0.917 29.469 20.703 1 89.31 154 GLU A CA 1
ATOM 1199 C C . GLU A 1 154 ? -0.522 28 20.625 1 89.31 154 GLU A C 1
ATOM 1201 O O . GLU A 1 154 ? -1.076 27.156 21.344 1 89.31 154 GLU A O 1
ATOM 1206 N N . ALA A 1 155 ? 0.415 27.688 19.828 1 90.19 155 ALA A N 1
ATOM 1207 C CA . ALA A 1 155 ? 0.851 26.312 19.594 1 90.19 155 ALA A CA 1
ATOM 1208 C C . ALA A 1 155 ? 1.454 25.703 20.859 1 90.19 155 ALA A C 1
ATOM 1210 O O . ALA A 1 155 ? 1.495 24.484 21 1 90.19 155 ALA A O 1
ATOM 1211 N N . GLN A 1 156 ? 1.917 26.516 21.703 1 89.62 156 GLN A N 1
ATOM 1212 C CA . GLN A 1 156 ? 2.562 26.031 22.922 1 89.62 156 GLN A CA 1
ATOM 1213 C C . GLN A 1 156 ? 1.551 25.859 24.047 1 89.62 156 GLN A C 1
ATOM 1215 O O . GLN A 1 156 ? 1.902 25.422 25.141 1 89.62 156 GLN A O 1
ATOM 1220 N N . SER A 1 157 ? 0.337 26.172 23.797 1 91.38 157 SER A N 1
ATOM 1221 C CA . SER A 1 157 ? -0.685 26.125 24.844 1 91.38 157 SER A CA 1
ATOM 1222 C C . SER A 1 157 ? -1.089 24.688 25.156 1 91.38 157 SER A C 1
ATOM 1224 O O . SER A 1 157 ? -1.019 23.812 24.297 1 91.38 157 SER A O 1
ATOM 1226 N N . PRO A 1 158 ? -1.465 24.422 26.391 1 93.06 158 PRO A N 1
ATOM 1227 C CA . PRO A 1 158 ? -2.006 23.109 26.75 1 93.06 158 PRO A CA 1
ATOM 1228 C C . PRO A 1 158 ? -3.213 22.719 25.891 1 93.06 158 PRO A C 1
ATOM 1230 O O . PRO A 1 158 ? -3.455 21.531 25.672 1 93.06 158 PRO A O 1
ATOM 1233 N N . GLU A 1 159 ? -3.898 23.719 25.516 1 93.56 159 GLU A N 1
ATOM 1234 C CA . GLU A 1 159 ? -5.059 23.484 24.656 1 93.56 159 GLU A CA 1
ATOM 1235 C C . GLU A 1 159 ? -4.656 22.812 23.359 1 93.56 159 GLU A C 1
ATOM 1237 O O . GLU A 1 159 ? -5.34 21.906 22.875 1 93.56 159 GLU A O 1
ATOM 1242 N N . LEU A 1 160 ? -3.602 23.234 22.797 1 93.75 160 LEU A N 1
ATOM 1243 C CA . LEU A 1 160 ? -3.17 22.656 21.531 1 93.75 160 LEU A CA 1
ATOM 1244 C C . LEU A 1 160 ? -2.502 21.297 21.75 1 93.75 160 LEU A C 1
ATOM 1246 O O . LEU A 1 160 ? -2.516 20.438 20.859 1 93.75 160 LEU A O 1
ATOM 1250 N N . ASP A 1 161 ? -1.909 21.047 22.922 1 94.19 161 ASP A N 1
ATOM 1251 C CA . ASP A 1 161 ? -1.485 19.703 23.266 1 94.19 161 ASP A CA 1
ATOM 1252 C C . ASP A 1 161 ? -2.666 18.734 23.25 1 94.19 161 ASP A C 1
ATOM 1254 O O . ASP A 1 161 ? -2.584 17.656 22.656 1 94.19 161 ASP A O 1
ATOM 1258 N N . ALA A 1 162 ? -3.672 19.156 23.906 1 96.62 162 ALA A N 1
ATOM 1259 C CA . ALA A 1 162 ? -4.879 18.328 23.969 1 96.62 162 ALA A CA 1
ATOM 1260 C C . ALA A 1 162 ? -5.492 18.141 22.578 1 96.62 162 ALA A C 1
ATOM 1262 O O . ALA A 1 162 ? -5.969 17.062 22.25 1 96.62 162 ALA A O 1
ATOM 1263 N N . ALA A 1 163 ? -5.449 19.203 21.812 1 97.06 163 ALA A N 1
ATOM 1264 C CA . ALA A 1 163 ? -6.008 19.156 20.469 1 97.06 163 ALA A CA 1
ATOM 1265 C C . ALA A 1 163 ? -5.254 18.141 19.594 1 97.06 163 ALA A C 1
ATOM 1267 O O . ALA A 1 163 ? -5.867 17.375 18.859 1 97.06 163 ALA A O 1
ATOM 1268 N N . PHE A 1 164 ? -3.979 18.203 19.703 1 97.75 164 PHE A N 1
ATOM 1269 C CA . PHE A 1 164 ? -3.156 17.266 18.938 1 97.75 164 PHE A CA 1
ATOM 1270 C C . PHE A 1 164 ? -3.453 15.828 19.344 1 97.75 164 PHE A C 1
ATOM 1272 O O . PHE A 1 164 ? -3.68 14.969 18.484 1 97.75 164 PHE A O 1
ATOM 1279 N N . SER A 1 165 ? -3.498 15.539 20.609 1 97.38 165 SER A N 1
ATOM 1280 C CA . SER A 1 165 ? -3.824 14.211 21.125 1 97.38 165 SER A CA 1
ATOM 1281 C C . SER A 1 165 ? -5.219 13.773 20.688 1 97.38 165 SER A C 1
ATOM 1283 O O . SER A 1 165 ? -5.41 12.641 20.25 1 97.38 165 SER A O 1
ATOM 1285 N N . THR A 1 166 ? -6.141 14.672 20.75 1 97.56 166 THR A N 1
ATOM 1286 C CA . THR A 1 166 ? -7.52 14.398 20.375 1 97.56 166 THR A CA 1
ATOM 1287 C C . THR A 1 166 ? -7.613 14.094 18.875 1 97.56 166 THR A C 1
ATOM 1289 O O . THR A 1 166 ? -8.391 13.234 18.469 1 97.56 166 THR A O 1
ATOM 1292 N N . CYS A 1 167 ? -6.848 14.82 18.125 1 98 167 CYS A N 1
ATOM 1293 C CA . CYS A 1 167 ? -6.809 14.578 16.688 1 98 167 CYS A CA 1
ATOM 1294 C C . CYS A 1 167 ? -6.484 13.117 16.391 1 98 167 CYS A C 1
ATOM 1296 O O . CYS A 1 167 ? -7.191 12.461 15.625 1 98 167 CYS A O 1
ATOM 1298 N N . THR A 1 168 ? -5.512 12.57 17.047 1 98.56 168 THR A N 1
ATOM 1299 C CA . THR A 1 168 ? -5.07 11.195 16.812 1 98.56 168 THR A CA 1
ATOM 1300 C C . THR A 1 168 ? -6.105 10.203 17.344 1 98.56 168 THR A C 1
ATOM 1302 O O . THR A 1 168 ? -6.43 9.227 16.672 1 98.56 168 THR A O 1
ATOM 1305 N N . GLN A 1 169 ? -6.637 10.5 18.5 1 98.44 169 GLN A N 1
ATOM 1306 C CA . GLN A 1 169 ? -7.633 9.609 19.078 1 98.44 169 GLN A CA 1
ATOM 1307 C C . GLN A 1 169 ? -8.883 9.523 18.203 1 98.44 169 GLN A C 1
ATOM 1309 O O . GLN A 1 169 ? -9.406 8.438 17.969 1 98.44 169 GLN A O 1
ATOM 1314 N N . MET A 1 170 ? -9.312 10.672 17.734 1 98.5 170 MET A N 1
ATOM 1315 C CA . MET A 1 170 ? -10.492 10.703 16.875 1 98.5 170 MET A CA 1
ATOM 1316 C C . MET A 1 170 ? -10.227 9.992 15.547 1 98.5 170 MET A C 1
ATOM 1318 O O . MET A 1 170 ? -11.109 9.328 15 1 98.5 170 MET A O 1
ATOM 1322 N N . ALA A 1 171 ? -9.023 10.195 15.008 1 98.75 171 ALA A N 1
ATOM 1323 C CA . ALA A 1 171 ? -8.625 9.492 13.781 1 98.75 171 ALA A CA 1
ATOM 1324 C C . ALA A 1 171 ? -8.727 7.98 13.961 1 98.75 171 ALA A C 1
ATOM 1326 O O . ALA A 1 171 ? -9.281 7.285 13.109 1 98.75 171 ALA A O 1
ATOM 1327 N N . ILE A 1 172 ? -8.188 7.453 15.086 1 98.62 172 ILE A N 1
ATOM 1328 C CA . ILE A 1 172 ? -8.234 6.027 15.398 1 98.62 172 ILE A CA 1
ATOM 1329 C C . ILE A 1 172 ? -9.68 5.555 15.438 1 98.62 172 ILE A C 1
ATOM 1331 O O . ILE A 1 172 ? -10.023 4.52 14.859 1 98.62 172 ILE A O 1
ATOM 1335 N N . GLN A 1 173 ? -10.531 6.332 16.016 1 98.19 173 GLN A N 1
ATOM 1336 C CA . GLN A 1 173 ? -11.945 5.98 16.125 1 98.19 173 GLN A CA 1
ATOM 1337 C C . GLN A 1 173 ? -12.609 5.941 14.75 1 98.19 173 GLN A C 1
ATOM 1339 O O . GLN A 1 173 ? -13.539 5.168 14.531 1 98.19 173 GLN A O 1
ATOM 1344 N N . ARG A 1 174 ? -12.125 6.719 13.844 1 97.88 174 ARG A N 1
ATOM 1345 C CA . ARG A 1 174 ? -12.703 6.824 12.508 1 97.88 174 ARG A CA 1
ATOM 1346 C C . ARG A 1 174 ? -12.125 5.762 11.578 1 97.88 174 ARG A C 1
ATOM 1348 O O . ARG A 1 174 ? -12.477 5.703 10.398 1 97.88 174 ARG A O 1
ATOM 1355 N N . GLY A 1 175 ? -11.188 4.973 12.086 1 98.12 175 GLY A N 1
ATOM 1356 C CA . GLY A 1 175 ? -10.656 3.873 11.297 1 98.12 175 GLY A CA 1
ATOM 1357 C C . GLY A 1 175 ? -9.336 4.207 10.625 1 98.12 175 GLY A C 1
ATOM 1358 O O . GLY A 1 175 ? -8.805 3.402 9.852 1 98.12 175 GLY A O 1
ATOM 1359 N N . VAL A 1 176 ? -8.805 5.355 10.875 1 98.75 176 VAL A N 1
ATOM 1360 C CA . VAL A 1 176 ? -7.523 5.758 10.297 1 98.75 176 VAL A CA 1
ATOM 1361 C C . VAL A 1 176 ? -6.391 5 10.984 1 98.75 176 VAL A C 1
ATOM 1363 O O . VAL A 1 176 ? -6.348 4.91 12.219 1 98.75 176 VAL A O 1
ATOM 1366 N N . PHE A 1 177 ? -5.477 4.445 10.266 1 98.69 177 PHE A N 1
ATOM 1367 C CA . PHE A 1 177 ? -4.414 3.631 10.844 1 98.69 177 PHE A CA 1
ATOM 1368 C C . PHE A 1 177 ? -3.062 3.992 10.234 1 98.69 177 PHE A C 1
ATOM 1370 O O . PHE A 1 177 ? -2.033 3.432 10.617 1 98.69 177 PHE A O 1
ATOM 1377 N N . GLY A 1 178 ? -3.094 4.832 9.273 1 98.38 178 GLY A N 1
ATOM 1378 C CA . GLY A 1 178 ? -1.895 5.277 8.578 1 98.38 178 GLY A CA 1
ATOM 1379 C C . GLY A 1 178 ? -2.082 6.586 7.84 1 98.38 178 GLY A C 1
ATOM 1380 O O . GLY A 1 178 ? -3.172 7.164 7.852 1 98.38 178 GLY A O 1
ATOM 1381 N N . TYR A 1 179 ? -1.061 7.082 7.289 1 98.75 179 TYR A N 1
ATOM 1382 C CA . TYR A 1 179 ? -1.076 8.367 6.594 1 98.75 179 TYR A CA 1
ATOM 1383 C C . TYR A 1 179 ? -0.196 8.32 5.352 1 98.75 179 TYR A C 1
ATOM 1385 O O . TYR A 1 179 ? 0.702 7.48 5.246 1 98.75 179 TYR A O 1
ATOM 1393 N N . PRO A 1 180 ? -0.525 9.156 4.383 1 98.88 180 PRO A N 1
ATOM 1394 C CA . PRO A 1 180 ? -1.694 10.039 4.387 1 98.88 180 PRO A CA 1
ATOM 1395 C C . PRO A 1 180 ? -3.00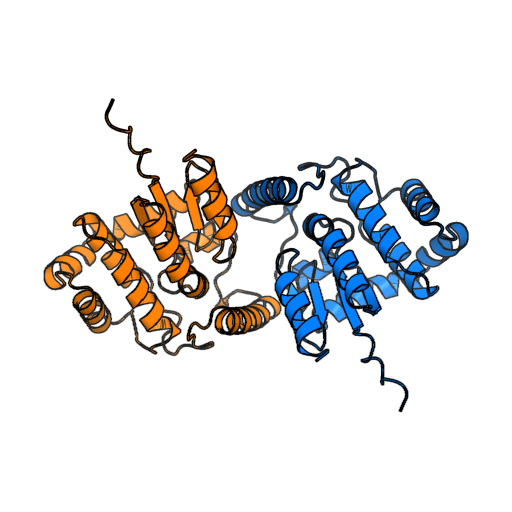8 9.281 4.207 1 98.88 180 PRO A C 1
ATOM 1397 O O . PRO A 1 180 ? -3.047 8.266 3.51 1 98.88 180 PRO A O 1
ATOM 1400 N N . THR A 1 181 ? -3.99 9.68 4.848 1 98.94 181 THR A N 1
ATOM 1401 C CA . THR A 1 181 ? -5.355 9.227 4.617 1 98.94 181 THR A CA 1
ATOM 1402 C C . THR A 1 181 ? -6.281 10.398 4.332 1 98.94 181 THR A C 1
ATOM 1404 O O . THR A 1 181 ? -6.262 11.406 5.051 1 98.94 181 THR A O 1
ATOM 1407 N N . TYR A 1 182 ? -7 10.336 3.285 1 98.88 182 TYR A N 1
ATOM 1408 C CA . TYR A 1 182 ? -8.039 11.289 2.92 1 98.88 182 TYR A CA 1
ATOM 1409 C C . TYR A 1 182 ? -9.43 10.711 3.182 1 98.88 182 TYR A C 1
ATOM 1411 O O . TYR A 1 182 ? -9.695 9.555 2.863 1 98.88 182 TYR A O 1
ATOM 1419 N N . VAL A 1 183 ? -10.242 11.445 3.783 1 98.75 183 VAL A N 1
ATOM 1420 C CA . VAL A 1 183 ? -11.602 10.992 4.016 1 98.75 183 VAL A CA 1
ATOM 1421 C C . VAL A 1 183 ? -12.594 11.945 3.352 1 98.75 183 VAL A C 1
ATOM 1423 O O . VAL A 1 183 ? -12.555 13.156 3.592 1 98.75 183 VAL A O 1
ATOM 1426 N N . TYR A 1 184 ? -13.391 11.5 2.496 1 98.31 184 TYR A N 1
ATOM 1427 C CA . TYR A 1 184 ? -14.445 12.219 1.802 1 98.31 184 TYR A CA 1
ATOM 1428 C C . TYR A 1 184 ? -15.766 11.461 1.866 1 98.31 184 TYR A C 1
ATOM 1430 O O . TYR A 1 184 ? -15.836 10.289 1.471 1 98.31 184 TYR A O 1
ATOM 1438 N N . GLN A 1 185 ? -16.75 12.078 2.502 1 96.38 185 GLN A N 1
ATOM 1439 C CA . GLN A 1 185 ? -18.078 11.492 2.637 1 96.38 185 GLN A CA 1
ATOM 1440 C C . GLN A 1 185 ? -18.016 10.109 3.277 1 96.38 185 GLN A C 1
ATOM 1442 O O . GLN A 1 185 ? -18.625 9.156 2.785 1 96.38 185 GLN A O 1
ATOM 1447 N N . GLY A 1 186 ? -17.125 10.016 4.234 1 96.06 186 GLY A N 1
ATOM 1448 C CA . GLY A 1 186 ? -17.062 8.812 5.043 1 96.06 186 GLY A CA 1
ATOM 1449 C C . GLY A 1 186 ? -16.141 7.754 4.469 1 96.06 186 GLY A C 1
ATOM 1450 O O . GLY A 1 186 ? -15.82 6.77 5.141 1 96.06 186 GLY A O 1
ATOM 1451 N N . GLU A 1 187 ? -15.703 7.93 3.279 1 97.31 187 GLU A N 1
ATOM 1452 C CA . GLU A 1 187 ? -14.82 6.953 2.652 1 97.31 187 GLU A CA 1
ATOM 1453 C C . GLU A 1 187 ? -13.352 7.297 2.895 1 97.31 187 GLU A C 1
ATOM 1455 O O . GLU A 1 187 ? -12.953 8.461 2.773 1 97.31 187 GLU A O 1
ATOM 1460 N N . LEU A 1 188 ? -12.578 6.277 3.291 1 98.62 188 LEU A N 1
ATOM 1461 C CA . LEU A 1 188 ? -11.148 6.441 3.535 1 98.62 188 LEU A CA 1
ATOM 1462 C C . LEU A 1 188 ? -10.344 6.109 2.283 1 98.62 188 LEU A C 1
ATOM 1464 O O . LEU A 1 188 ? -10.617 5.121 1.602 1 98.62 188 LEU A O 1
ATOM 1468 N N . PHE A 1 189 ? -9.391 6.922 1.986 1 98.88 189 PHE A N 1
ATOM 1469 C CA . PHE A 1 189 ? -8.375 6.699 0.961 1 98.88 189 PHE A CA 1
ATOM 1470 C C . PHE A 1 189 ? -6.973 6.773 1.559 1 98.88 189 PHE A C 1
ATOM 1472 O O . PHE A 1 189 ? -6.449 7.867 1.791 1 98.88 189 PHE A O 1
ATOM 1479 N N . TRP A 1 190 ? -6.391 5.637 1.781 1 98.81 190 TRP A N 1
ATOM 1480 C CA . TRP A 1 190 ? -5.109 5.586 2.473 1 98.81 190 TRP A CA 1
ATOM 1481 C C . TRP A 1 190 ? -3.959 5.438 1.481 1 98.81 190 TRP A C 1
ATOM 1483 O O . TRP A 1 190 ? -3.932 4.488 0.693 1 98.81 190 TRP A O 1
ATOM 1493 N N . GLY A 1 191 ? -3.07 6.371 1.567 1 98.62 191 GLY A N 1
ATOM 1494 C CA . GLY A 1 191 ? -1.875 6.309 0.744 1 98.62 191 GLY A CA 1
ATOM 1495 C C . GLY A 1 191 ? -1.812 7.406 -0.303 1 98.62 191 GLY A C 1
ATOM 1496 O O . GLY A 1 191 ? -2.834 7.77 -0.889 1 98.62 191 GLY A O 1
ATOM 1497 N N . GLN A 1 192 ? -0.531 7.855 -0.585 1 98.44 192 GLN A N 1
ATOM 1498 C CA . GLN A 1 192 ? -0.34 8.859 -1.623 1 98.44 192 GLN A CA 1
ATOM 1499 C C . GLN A 1 192 ? -0.736 8.32 -2.994 1 98.44 192 GLN A C 1
ATOM 1501 O O . GLN A 1 192 ? -0.988 9.094 -3.922 1 98.44 192 GLN A O 1
ATOM 1506 N N . ASP A 1 193 ? -0.834 7.055 -3.154 1 97.94 193 ASP A N 1
ATOM 1507 C CA . ASP A 1 193 ? -1.172 6.426 -4.43 1 97.94 193 ASP A CA 1
ATOM 1508 C C . ASP A 1 193 ? -2.664 6.109 -4.504 1 97.94 193 ASP A C 1
ATOM 1510 O O . ASP A 1 193 ? -3.104 5.379 -5.395 1 97.94 193 ASP A O 1
ATOM 1514 N N . ARG A 1 194 ? -3.48 6.613 -3.598 1 98.56 194 ARG A N 1
ATOM 1515 C CA . ARG A 1 194 ? -4.93 6.469 -3.67 1 98.56 194 ARG A CA 1
ATOM 1516 C C . ARG A 1 194 ? -5.59 7.781 -4.09 1 98.56 194 ARG A C 1
ATOM 1518 O O . ARG A 1 194 ? -6.816 7.902 -4.047 1 98.56 194 ARG A O 1
ATOM 1525 N N . LEU A 1 195 ? -4.809 8.789 -4.488 1 98.56 195 LEU A N 1
ATOM 1526 C CA . LEU A 1 195 ? -5.34 10.094 -4.867 1 98.56 195 LEU A CA 1
ATOM 1527 C C . LEU A 1 195 ? -6.23 9.984 -6.098 1 98.56 195 LEU A C 1
ATOM 1529 O O . LEU A 1 195 ? -7.207 10.727 -6.234 1 98.56 195 LEU A O 1
ATOM 1533 N N . SER A 1 196 ? -5.93 9.016 -7 1 97.56 196 SER A N 1
ATOM 1534 C CA . SER A 1 196 ? -6.781 8.836 -8.172 1 97.56 196 SER A CA 1
ATOM 1535 C C . SER A 1 196 ? -8.18 8.391 -7.773 1 97.56 196 SER A C 1
ATOM 1537 O O . SER A 1 196 ? -9.172 8.828 -8.359 1 97.56 196 SER A O 1
ATOM 1539 N N . PHE A 1 197 ? -8.273 7.52 -6.797 1 98.31 197 PHE A N 1
ATOM 1540 C CA . PHE A 1 197 ? -9.578 7.09 -6.305 1 98.31 197 PHE A CA 1
ATOM 1541 C C . PHE A 1 197 ? -10.297 8.242 -5.602 1 98.31 197 PHE A C 1
ATOM 1543 O O . PHE A 1 197 ? -11.508 8.406 -5.754 1 98.31 197 PHE A O 1
ATOM 1550 N N . LEU A 1 198 ? -9.555 9.008 -4.836 1 98.62 198 LEU A N 1
ATOM 1551 C CA . LEU A 1 198 ? -10.148 10.188 -4.215 1 98.62 198 LEU A CA 1
ATOM 1552 C C . LEU A 1 198 ? -10.711 11.141 -5.27 1 98.62 198 LEU A C 1
ATOM 1554 O O . LEU A 1 198 ? -11.828 11.633 -5.133 1 98.62 198 LEU A O 1
ATOM 1558 N N . GLU A 1 199 ? -9.914 11.391 -6.309 1 98.06 199 GLU A N 1
ATOM 1559 C CA . GLU A 1 199 ? -10.352 12.273 -7.383 1 98.06 199 GLU A CA 1
ATOM 1560 C C . GLU A 1 199 ? -11.648 11.766 -8.016 1 98.06 199 GLU A C 1
ATOM 1562 O O . GLU A 1 199 ? -12.57 12.547 -8.266 1 98.06 199 GLU A O 1
ATOM 1567 N N . THR A 1 200 ? -11.695 10.492 -8.273 1 97.19 200 THR A N 1
ATOM 1568 C CA . THR A 1 200 ? -12.898 9.898 -8.844 1 97.19 200 THR A CA 1
ATOM 1569 C C . THR A 1 200 ? -14.102 10.133 -7.934 1 97.19 200 THR A C 1
ATOM 1571 O O . THR A 1 200 ? -15.172 10.516 -8.398 1 97.19 200 THR A O 1
ATOM 1574 N N . ALA A 1 201 ? -13.898 9.953 -6.66 1 97.12 201 ALA A N 1
ATOM 1575 C CA . ALA A 1 201 ? -14.984 10.156 -5.699 1 97.12 201 ALA A CA 1
ATOM 1576 C C . ALA A 1 201 ? -15.438 11.609 -5.684 1 97.12 201 ALA A C 1
ATOM 1578 O O . ALA A 1 201 ? -16.641 11.891 -5.594 1 97.12 201 ALA A O 1
ATOM 1579 N N . LEU A 1 202 ? -14.5 12.531 -5.766 1 96.62 202 LEU A N 1
ATOM 1580 C CA . LEU A 1 202 ? -14.781 13.961 -5.699 1 96.62 202 LEU A CA 1
ATOM 1581 C C . LEU A 1 202 ? -15.5 14.438 -6.953 1 96.62 202 LEU A C 1
ATOM 1583 O O . LEU A 1 202 ? -16.312 15.367 -6.895 1 96.62 202 LEU A O 1
ATOM 1587 N N . THR A 1 203 ? -15.219 13.766 -8.109 1 92.12 203 THR A N 1
ATOM 1588 C CA . THR A 1 203 ? -15.75 14.25 -9.375 1 92.12 203 THR A CA 1
ATOM 1589 C C . THR A 1 203 ? -17.016 13.477 -9.766 1 92.12 203 THR A C 1
ATOM 1591 O O . THR A 1 203 ? -17.75 13.906 -10.648 1 92.12 203 THR A O 1
ATOM 1594 N N . SER A 1 204 ? -17.25 12.281 -9.312 1 83.81 204 SER A N 1
ATOM 1595 C CA . SER A 1 204 ? -18.484 11.547 -9.555 1 83.81 204 SER A CA 1
ATOM 1596 C C . SER A 1 204 ? -19.656 12.203 -8.844 1 83.81 204 SER A C 1
ATOM 1598 O O . SER A 1 204 ? -20.797 12.117 -9.312 1 83.81 204 SER A O 1
ATOM 1600 N N . HIS A 1 205 ? -19.641 12.633 -7.652 1 64.75 205 HIS A N 1
ATOM 1601 C CA . HIS A 1 205 ? -20.734 13.219 -6.895 1 64.75 205 HIS A CA 1
ATOM 1602 C C . HIS A 1 205 ? -20.984 14.664 -7.312 1 64.75 205 HIS A C 1
ATOM 1604 O O . HIS A 1 205 ? -22.016 15.242 -6.973 1 64.75 205 HIS A O 1
ATOM 1610 N N . GLY A 1 206 ? -20.109 15.5 -7.945 1 50.62 206 GLY A N 1
ATOM 1611 C CA . GLY A 1 206 ? -20.438 16.828 -8.43 1 50.62 206 GLY A CA 1
ATOM 1612 C C . GLY A 1 206 ? -21.344 16.828 -9.641 1 50.62 206 GLY A C 1
ATOM 1613 O O . GLY A 1 206 ? -21.75 17.875 -10.133 1 50.62 206 GLY A O 1
ATOM 1614 N N . GLY A 1 207 ? -21.484 15.695 -10.531 1 38.69 207 GLY A N 1
ATOM 1615 C CA . GLY A 1 207 ? -22.516 15.805 -11.555 1 38.69 207 GLY A CA 1
ATOM 1616 C C . GLY A 1 207 ? -23.922 15.539 -11.023 1 38.69 207 GLY A C 1
ATOM 1617 O O . GLY A 1 207 ? -24.078 14.906 -9.977 1 38.69 207 GLY A O 1
ATOM 1618 N N . MET B 1 1 ? 21.422 -7.754 -41.562 1 38.66 1 MET B N 1
ATOM 1619 C CA . MET B 1 1 ? 21.438 -8.297 -40.219 1 38.66 1 MET B CA 1
ATOM 1620 C C . MET B 1 1 ? 20.016 -8.531 -39.719 1 38.66 1 MET B C 1
ATOM 1622 O O . MET B 1 1 ? 19.125 -7.699 -39.938 1 38.66 1 MET B O 1
ATOM 1626 N N . SER B 1 2 ? 19.5 -9.703 -39.469 1 43.91 2 SER B N 1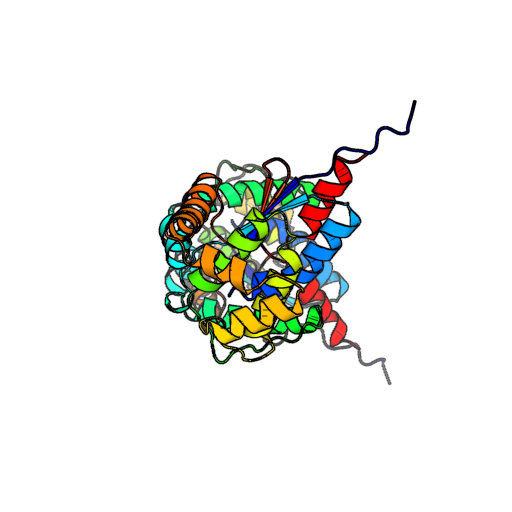
ATOM 1627 C CA . SER B 1 2 ? 18.156 -10.07 -39.062 1 43.91 2 SER B CA 1
ATOM 1628 C C . SER B 1 2 ? 17.688 -9.211 -37.906 1 43.91 2 SER B C 1
ATOM 1630 O O . SER B 1 2 ? 18.469 -8.859 -37.031 1 43.91 2 SER B O 1
ATOM 1632 N N . PRO B 1 3 ? 16.75 -8.344 -37.938 1 46.09 3 PRO B N 1
ATOM 1633 C CA . PRO B 1 3 ? 16.438 -7.457 -36.812 1 46.09 3 PRO B CA 1
ATOM 1634 C C . PRO B 1 3 ? 16.641 -8.125 -35.469 1 46.09 3 PRO B C 1
ATOM 1636 O O . PRO B 1 3 ? 16.188 -9.25 -35.25 1 46.09 3 PRO B O 1
ATOM 1639 N N . THR B 1 4 ? 17.641 -8.195 -34.75 1 46.31 4 THR B N 1
ATOM 1640 C CA . THR B 1 4 ? 18.078 -8.797 -33.5 1 46.31 4 THR B CA 1
ATOM 1641 C C . THR B 1 4 ? 17 -8.695 -32.438 1 46.31 4 THR B C 1
ATOM 1643 O O . THR B 1 4 ? 16.609 -7.59 -32.031 1 46.31 4 THR B O 1
ATOM 1646 N N . SER B 1 5 ? 15.836 -9.469 -32.469 1 55.81 5 SER B N 1
ATOM 1647 C CA . SER B 1 5 ? 14.68 -9.492 -31.594 1 55.81 5 SER B CA 1
ATOM 1648 C C . SER B 1 5 ? 15.102 -9.281 -30.141 1 55.81 5 SER B C 1
ATOM 1650 O O . SER B 1 5 ? 16.109 -9.836 -29.703 1 55.81 5 SER B O 1
ATOM 1652 N N . ALA B 1 6 ? 14.898 -8.242 -29.516 1 63.53 6 ALA B N 1
ATOM 1653 C CA . ALA B 1 6 ? 15.219 -7.914 -28.125 1 63.53 6 ALA B CA 1
ATOM 1654 C C . ALA B 1 6 ? 15.047 -9.133 -27.219 1 63.53 6 ALA B C 1
ATOM 1656 O O . ALA B 1 6 ? 14.125 -9.93 -27.406 1 63.53 6 ALA B O 1
ATOM 1657 N N . PRO B 1 7 ? 16.047 -9.547 -26.469 1 80.5 7 PRO B N 1
ATOM 1658 C CA . PRO B 1 7 ? 15.945 -10.688 -25.547 1 80.5 7 PRO B CA 1
ATOM 1659 C C . PRO B 1 7 ? 14.617 -10.711 -24.797 1 80.5 7 PRO B C 1
ATOM 1661 O O . PRO B 1 7 ? 14.039 -9.656 -24.516 1 80.5 7 PRO B O 1
ATOM 1664 N N . GLN B 1 8 ? 13.977 -11.867 -24.656 1 91.75 8 GLN B N 1
ATOM 1665 C CA . GLN B 1 8 ? 12.734 -12.133 -23.938 1 91.75 8 GLN B CA 1
ATOM 1666 C C . GLN B 1 8 ? 12.875 -11.789 -22.453 1 91.75 8 GLN B C 1
ATOM 1668 O O . GLN B 1 8 ? 13.672 -12.398 -21.75 1 91.75 8 GLN B O 1
ATOM 1673 N N . PRO B 1 9 ? 12.25 -10.734 -22 1 95.94 9 PRO B N 1
ATOM 1674 C CA . PRO B 1 9 ? 12.352 -10.422 -20.562 1 95.94 9 PRO B CA 1
ATOM 1675 C C . PRO B 1 9 ? 11.883 -11.578 -19.688 1 95.94 9 PRO B C 1
ATOM 1677 O O . PRO B 1 9 ? 10.938 -12.289 -20.047 1 95.94 9 PRO B O 1
ATOM 1680 N N . ILE B 1 10 ? 12.531 -11.789 -18.594 1 98 10 ILE B N 1
ATOM 1681 C CA . ILE B 1 10 ? 12.164 -12.797 -17.609 1 98 10 ILE B CA 1
ATOM 1682 C C . ILE B 1 10 ? 11.609 -12.125 -16.359 1 98 10 ILE B C 1
ATOM 1684 O O . ILE B 1 10 ? 12.234 -11.211 -15.812 1 98 10 ILE B O 1
ATOM 1688 N N . ILE B 1 11 ? 10.492 -12.492 -15.914 1 98.69 11 ILE B N 1
ATOM 1689 C CA . ILE B 1 11 ? 9.852 -11.945 -14.719 1 98.69 11 ILE B CA 1
ATOM 1690 C C . ILE B 1 11 ? 9.633 -13.062 -13.695 1 98.69 11 ILE B C 1
ATOM 1692 O O . ILE B 1 11 ? 9.016 -14.086 -14.008 1 98.69 11 ILE B O 1
ATOM 1696 N N . ASP B 1 12 ? 10.18 -12.938 -12.555 1 98.88 12 ASP B N 1
ATOM 1697 C CA . ASP B 1 12 ? 9.805 -13.781 -11.422 1 98.88 12 ASP B CA 1
ATOM 1698 C C . ASP B 1 12 ? 8.508 -13.281 -10.773 1 98.88 12 ASP B C 1
ATOM 1700 O O . ASP B 1 12 ? 8.422 -12.125 -10.367 1 98.88 12 ASP B O 1
ATOM 1704 N N . TYR B 1 13 ? 7.559 -14.109 -10.766 1 98.94 13 TYR B N 1
ATOM 1705 C CA . TYR B 1 13 ? 6.23 -13.789 -10.258 1 98.94 13 TYR B CA 1
ATOM 1706 C C . TYR B 1 13 ? 5.953 -14.508 -8.945 1 98.94 13 TYR B C 1
ATOM 1708 O O . TYR B 1 13 ? 5.754 -15.727 -8.93 1 98.94 13 TYR B O 1
ATOM 1716 N N . TYR B 1 14 ? 5.938 -13.82 -7.809 1 98.94 14 TYR B N 1
ATOM 1717 C CA . TYR B 1 14 ? 5.684 -14.352 -6.477 1 98.94 14 TYR B CA 1
ATOM 1718 C C . TYR B 1 14 ? 4.246 -14.086 -6.047 1 98.94 14 TYR B C 1
ATOM 1720 O O . TYR B 1 14 ? 3.773 -12.945 -6.102 1 98.94 14 TYR B O 1
ATOM 1728 N N . PHE B 1 15 ? 3.562 -15.141 -5.582 1 98.94 15 PHE B N 1
ATOM 1729 C CA . PHE B 1 15 ? 2.137 -15.008 -5.309 1 98.94 15 PHE B CA 1
ATOM 1730 C C . PHE B 1 15 ? 1.674 -16.047 -4.305 1 98.94 15 PHE B C 1
ATOM 1732 O O . PHE B 1 15 ? 2.402 -17 -4.012 1 98.94 15 PHE B O 1
ATOM 1739 N N . SER B 1 16 ? 0.566 -15.766 -3.738 1 98.75 16 SER B N 1
ATOM 1740 C CA . SER B 1 16 ? -0.209 -16.781 -3.037 1 98.75 16 SER B CA 1
ATOM 1741 C C . SER B 1 16 ? -1.469 -17.156 -3.814 1 98.75 16 SER B C 1
ATOM 1743 O O . SER B 1 16 ? -2.145 -16.281 -4.363 1 98.75 16 SER B O 1
ATOM 1745 N N . VAL B 1 17 ? -1.776 -18.391 -3.809 1 98.69 17 VAL B N 1
ATOM 1746 C CA . VAL B 1 17 ? -2.883 -18.922 -4.59 1 98.69 17 VAL B CA 1
ATOM 1747 C C . VAL B 1 17 ? -4.211 -18.531 -3.949 1 98.69 17 VAL B C 1
ATOM 1749 O O . VAL B 1 17 ? -5.273 -18.688 -4.559 1 98.69 17 VAL B O 1
ATOM 1752 N N . VAL B 1 18 ? -4.195 -17.922 -2.738 1 98.5 18 VAL B N 1
ATOM 1753 C CA . VAL B 1 18 ? -5.445 -17.547 -2.08 1 98.5 18 VAL B CA 1
ATOM 1754 C C . VAL B 1 18 ? -5.473 -16.031 -1.848 1 98.5 18 VAL B C 1
ATOM 1756 O O . VAL B 1 18 ? -6.324 -15.531 -1.115 1 98.5 18 VAL B O 1
ATOM 1759 N N . SER B 1 19 ? -4.574 -15.297 -2.391 1 98.75 19 SER B N 1
ATOM 1760 C CA . SER B 1 19 ? -4.508 -13.852 -2.176 1 98.75 19 SER B CA 1
ATOM 1761 C C . SER B 1 19 ? -5.508 -13.117 -3.057 1 98.75 19 SER B C 1
ATOM 1763 O O . SER B 1 19 ? -5.469 -13.234 -4.285 1 98.75 19 SER B O 1
ATOM 1765 N N . PRO B 1 20 ? -6.352 -12.281 -2.453 1 98.75 20 PRO B N 1
ATOM 1766 C CA . PRO B 1 20 ? -7.238 -11.477 -3.295 1 98.75 20 PRO B CA 1
ATOM 1767 C C . PRO B 1 20 ? -6.488 -10.422 -4.109 1 98.75 20 PRO B C 1
ATOM 1769 O O . PRO B 1 20 ? -6.945 -10.023 -5.18 1 98.75 20 PRO B O 1
ATOM 1772 N N . TRP B 1 21 ? -5.398 -9.945 -3.592 1 98.81 21 TRP B N 1
ATOM 1773 C CA . TRP B 1 21 ? -4.605 -8.961 -4.316 1 98.81 21 TRP B CA 1
ATOM 1774 C C . TRP B 1 21 ? -3.947 -9.586 -5.543 1 98.81 21 TRP B C 1
ATOM 1776 O O . TRP B 1 21 ? -3.885 -8.961 -6.605 1 98.81 21 TRP B O 1
ATOM 1786 N N . THR B 1 22 ? -3.414 -10.805 -5.355 1 98.94 22 THR B N 1
ATOM 1787 C CA . THR B 1 22 ? -2.943 -11.555 -6.516 1 98.94 22 THR B CA 1
ATOM 1788 C C . THR B 1 22 ? -4.07 -11.742 -7.531 1 98.94 22 THR B C 1
ATOM 1790 O O . THR B 1 22 ? -3.869 -11.539 -8.727 1 98.94 22 THR B O 1
ATOM 1793 N N . TYR B 1 23 ? -5.25 -12.102 -7.039 1 98.94 23 TYR B N 1
ATOM 1794 C CA . TYR B 1 23 ? -6.414 -12.297 -7.895 1 98.94 23 TYR B CA 1
ATOM 1795 C C . TYR B 1 23 ? -6.719 -11.031 -8.695 1 98.94 23 TYR B C 1
ATOM 1797 O O . TYR B 1 23 ? -6.898 -11.094 -9.914 1 98.94 23 TYR B O 1
ATOM 1805 N N . LEU B 1 24 ? -6.68 -9.883 -8.039 1 98.88 24 LEU B N 1
ATOM 1806 C CA . LEU B 1 24 ? -7.035 -8.602 -8.648 1 98.88 24 LEU B CA 1
ATOM 1807 C C . LEU B 1 24 ? -5.973 -8.156 -9.648 1 98.88 24 LEU B C 1
ATOM 1809 O O . LEU B 1 24 ? -6.273 -7.441 -10.602 1 98.88 24 LEU B O 1
ATOM 1813 N N . GLY B 1 25 ? -4.742 -8.617 -9.469 1 98.81 25 GLY B N 1
ATOM 1814 C CA . GLY B 1 25 ? -3.66 -8.164 -10.328 1 98.81 25 GLY B CA 1
ATOM 1815 C C . GLY B 1 25 ? -3.314 -9.148 -11.43 1 98.81 25 GLY B C 1
ATOM 1816 O O . GLY B 1 25 ? -2.719 -8.773 -12.438 1 98.81 25 GLY B O 1
ATOM 1817 N N . ASN B 1 26 ? -3.705 -10.414 -11.281 1 98.88 26 ASN B N 1
ATOM 1818 C CA . ASN B 1 26 ? -3.178 -11.508 -12.102 1 98.88 26 ASN B CA 1
ATOM 1819 C C . ASN B 1 26 ? -3.539 -11.32 -13.57 1 98.88 26 ASN B C 1
ATOM 1821 O O . ASN B 1 26 ? -2.684 -11.469 -14.445 1 98.88 26 ASN B O 1
ATOM 1825 N N . GLY B 1 27 ? -4.797 -11.023 -13.844 1 98.62 27 GLY B N 1
ATOM 1826 C CA . GLY B 1 27 ? -5.203 -10.844 -15.234 1 98.62 27 GLY B CA 1
ATOM 1827 C C . GLY B 1 27 ? -4.422 -9.75 -15.945 1 98.62 27 GLY B C 1
ATOM 1828 O O . GLY B 1 27 ? -3.93 -9.961 -17.047 1 98.62 27 GLY B O 1
ATOM 1829 N N . ARG B 1 28 ? -4.281 -8.594 -15.328 1 98.69 28 ARG B N 1
ATOM 1830 C CA . ARG B 1 28 ? -3.537 -7.469 -15.898 1 98.69 28 ARG B CA 1
ATOM 1831 C C . ARG B 1 28 ? -2.062 -7.824 -16.062 1 98.69 28 ARG B C 1
ATOM 1833 O O . ARG B 1 28 ? -1.439 -7.445 -17.062 1 98.69 28 ARG B O 1
ATOM 1840 N N . PH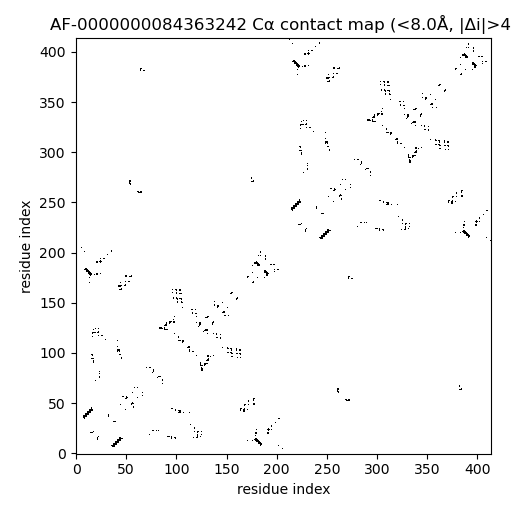E B 1 29 ? -1.561 -8.57 -15.117 1 98.88 29 PHE B N 1
ATOM 1841 C CA . PHE B 1 29 ? -0.165 -8.977 -15.211 1 98.88 29 PHE B CA 1
ATOM 1842 C C . PHE B 1 29 ? 0.045 -9.922 -16.391 1 98.88 29 PHE B C 1
ATOM 1844 O O . PHE B 1 29 ? 0.996 -9.758 -17.156 1 98.88 29 PHE B O 1
ATOM 1851 N N . GLN B 1 30 ? -0.835 -10.914 -16.484 1 98.44 30 GLN B N 1
ATOM 1852 C CA . GLN B 1 30 ? -0.719 -11.875 -17.594 1 98.44 30 GLN B CA 1
ATOM 1853 C C . GLN B 1 30 ? -0.814 -11.172 -18.938 1 98.44 30 GLN B C 1
ATOM 1855 O O . GLN B 1 30 ? -0.062 -11.492 -19.859 1 98.44 30 GLN B O 1
ATOM 1860 N N . GLU B 1 31 ? -1.717 -10.242 -19.047 1 98.31 31 GLU B N 1
ATOM 1861 C CA . GLU B 1 31 ? -1.845 -9.477 -20.281 1 98.31 31 GLU B CA 1
ATOM 1862 C C . GLU B 1 31 ? -0.564 -8.703 -20.594 1 98.31 31 GLU B C 1
ATOM 1864 O O . GLU B 1 31 ? -0.102 -8.68 -21.734 1 98.31 31 GLU B O 1
ATOM 1869 N N . LEU B 1 32 ? -0.03 -8.047 -19.609 1 98.25 32 LEU B N 1
ATOM 1870 C CA . LEU B 1 32 ? 1.214 -7.305 -19.766 1 98.25 32 LEU B CA 1
ATOM 1871 C C . LEU B 1 32 ? 2.348 -8.219 -20.203 1 98.25 32 LEU B C 1
ATOM 1873 O O . LEU B 1 32 ? 3.072 -7.906 -21.156 1 98.25 32 LEU B O 1
ATOM 1877 N N . ALA B 1 33 ? 2.492 -9.359 -19.5 1 98 33 ALA B N 1
ATOM 1878 C CA . ALA B 1 33 ? 3.545 -10.32 -19.828 1 98 33 ALA B CA 1
ATOM 1879 C C . ALA B 1 33 ? 3.434 -10.797 -21.266 1 98 33 ALA B C 1
ATOM 1881 O O . ALA B 1 33 ? 4.441 -10.922 -21.969 1 98 33 ALA B O 1
ATOM 1882 N N . GLN B 1 34 ? 2.203 -11.047 -21.688 1 96.94 34 GLN B N 1
ATOM 1883 C CA . GLN B 1 34 ? 1.967 -11.469 -23.078 1 96.94 34 GLN B CA 1
ATOM 1884 C C . GLN B 1 34 ? 2.338 -10.367 -24.062 1 96.94 34 GLN B C 1
ATOM 1886 O O . GLN B 1 34 ? 3.006 -10.617 -25.062 1 96.94 34 GLN B O 1
ATOM 1891 N N . ARG B 1 35 ? 1.896 -9.164 -23.766 1 96.56 35 ARG B N 1
ATOM 1892 C CA . ARG B 1 35 ? 2.135 -8.031 -24.656 1 96.56 35 ARG B CA 1
ATOM 1893 C C . ARG B 1 35 ? 3.627 -7.82 -24.891 1 96.56 35 ARG B C 1
ATOM 1895 O O . ARG B 1 35 ? 4.051 -7.5 -26 1 96.56 35 ARG B O 1
ATOM 1902 N N . VAL B 1 36 ? 4.441 -8.086 -23.953 1 95.81 36 VAL B N 1
ATOM 1903 C CA . VAL B 1 36 ? 5.863 -7.789 -24.078 1 95.81 36 VAL B CA 1
ATOM 1904 C C . VAL B 1 36 ? 6.637 -9.078 -24.344 1 95.81 36 VAL B C 1
ATOM 1906 O O . VAL B 1 36 ? 7.867 -9.094 -24.312 1 95.81 36 VAL B O 1
ATOM 1909 N N . ASN B 1 37 ? 5.918 -10.172 -24.453 1 95.88 37 ASN B N 1
ATOM 1910 C CA . ASN B 1 37 ? 6.492 -11.492 -24.719 1 95.88 37 ASN B CA 1
ATOM 1911 C C . ASN B 1 37 ? 7.48 -11.891 -23.625 1 95.88 37 ASN B C 1
ATOM 1913 O O . ASN B 1 37 ? 8.602 -12.312 -23.922 1 95.88 37 ASN B O 1
ATOM 1917 N N . ALA B 1 38 ? 7.078 -11.742 -22.422 1 97.19 38 ALA B N 1
ATOM 1918 C CA . ALA B 1 38 ? 7.926 -12.07 -21.281 1 97.19 38 ALA B CA 1
ATOM 1919 C C . ALA B 1 38 ? 7.824 -13.555 -20.938 1 97.19 38 ALA B C 1
ATOM 1921 O O . ALA B 1 38 ? 6.777 -14.18 -21.141 1 97.19 38 ALA B O 1
ATOM 1922 N N . HIS B 1 39 ? 8.914 -14.109 -20.531 1 97.69 39 HIS B N 1
ATOM 1923 C CA . HIS B 1 39 ? 8.898 -15.398 -19.859 1 97.69 39 HIS B CA 1
ATOM 1924 C C . HIS B 1 39 ? 8.664 -15.242 -18.359 1 97.69 39 HIS B C 1
ATOM 1926 O O . HIS B 1 39 ? 9.438 -14.578 -17.672 1 97.69 39 HIS B O 1
ATOM 1932 N N . VAL B 1 40 ? 7.621 -15.836 -17.891 1 98.69 40 VAL B N 1
ATOM 1933 C CA . VAL B 1 40 ? 7.254 -15.695 -16.484 1 98.69 40 VAL B CA 1
ATOM 1934 C C . VAL B 1 40 ? 7.648 -16.953 -15.711 1 98.69 40 VAL B C 1
ATOM 1936 O O . VAL B 1 40 ? 7.344 -18.078 -16.141 1 98.69 40 VAL B O 1
ATOM 1939 N N . ILE B 1 41 ? 8.336 -16.812 -14.656 1 98.75 41 ILE B N 1
ATOM 1940 C CA . ILE B 1 41 ? 8.602 -17.891 -13.711 1 98.75 41 ILE B CA 1
ATOM 1941 C C . ILE B 1 41 ? 7.703 -17.734 -12.484 1 98.75 41 ILE B C 1
ATOM 1943 O O . ILE B 1 41 ? 7.75 -16.719 -11.797 1 98.75 41 ILE B O 1
ATOM 1947 N N . TYR B 1 42 ? 6.914 -18.75 -12.234 1 98.81 42 TYR B N 1
ATOM 1948 C CA . TYR B 1 42 ? 5.891 -18.703 -11.195 1 98.81 42 TYR B CA 1
ATOM 1949 C C . TYR B 1 42 ? 6.43 -19.219 -9.867 1 98.81 42 TYR B C 1
ATOM 1951 O O . TYR B 1 42 ? 6.938 -20.344 -9.797 1 98.81 42 TYR B O 1
ATOM 1959 N N . HIS B 1 43 ? 6.316 -18.422 -8.812 1 98.88 43 HIS B N 1
ATOM 1960 C CA . HIS B 1 43 ? 6.797 -18.781 -7.48 1 98.88 43 HIS B CA 1
ATOM 1961 C C . HIS B 1 43 ? 5.68 -18.688 -6.449 1 98.88 43 HIS B C 1
ATOM 1963 O O . HIS B 1 43 ? 5.488 -17.625 -5.828 1 98.88 43 HIS B O 1
ATOM 1969 N N . PRO B 1 44 ? 4.914 -19.797 -6.262 1 98.88 44 PRO B N 1
ATOM 1970 C CA . PRO B 1 44 ? 3.912 -19.766 -5.195 1 98.88 44 PRO B CA 1
ATOM 1971 C C . PRO B 1 44 ? 4.535 -19.703 -3.803 1 98.88 44 PRO B C 1
ATOM 1973 O O . PRO B 1 44 ? 5.551 -20.359 -3.549 1 98.88 44 PRO B O 1
ATOM 1976 N N . LEU B 1 45 ? 3.922 -18.938 -2.932 1 98.81 45 LEU B N 1
ATOM 1977 C CA . LEU B 1 45 ? 4.488 -18.703 -1.606 1 98.81 45 LEU B CA 1
ATOM 1978 C C . LEU B 1 45 ? 3.551 -19.219 -0.521 1 98.81 45 LEU B C 1
ATOM 1980 O O . LEU B 1 45 ? 2.33 -19.234 -0.701 1 98.81 45 LEU B O 1
ATOM 1984 N N . SER B 1 46 ? 4.172 -19.641 0.569 1 98.62 46 SER B N 1
ATOM 1985 C CA . SER B 1 46 ? 3.467 -20.016 1.791 1 98.62 46 SER B CA 1
ATOM 1986 C C . SER B 1 46 ? 3.305 -18.812 2.723 1 98.62 46 SER B C 1
ATOM 1988 O O . SER B 1 46 ? 4.281 -18.328 3.291 1 98.62 46 SER B O 1
ATOM 1990 N N . SER B 1 47 ? 2.07 -18.406 2.977 1 98.25 47 SER B N 1
ATOM 1991 C CA . SER B 1 47 ? 1.81 -17.25 3.826 1 98.25 47 SER B CA 1
ATOM 1992 C C . SER B 1 47 ? 2.295 -17.484 5.25 1 98.25 47 SER B C 1
ATOM 1994 O O . SER B 1 47 ? 2.986 -16.641 5.828 1 98.25 47 SER B O 1
ATOM 1996 N N . PRO B 1 48 ? 1.983 -18.641 5.844 1 97.75 48 PRO B N 1
ATOM 1997 C CA . PRO B 1 48 ? 2.389 -18.859 7.23 1 97.75 48 PRO B CA 1
ATOM 1998 C C . PRO B 1 48 ? 3.906 -18.875 7.41 1 97.75 48 PRO B C 1
ATOM 2000 O O . PRO B 1 48 ? 4.402 -18.688 8.523 1 97.75 48 PRO B O 1
ATOM 2003 N N . ASP B 1 49 ? 4.625 -19.172 6.34 1 98.12 49 ASP B N 1
ATOM 2004 C CA . ASP B 1 49 ? 6.086 -19.156 6.422 1 98.12 49 ASP B CA 1
ATOM 2005 C C . ASP B 1 49 ? 6.641 -17.766 6.094 1 98.12 49 ASP B C 1
ATOM 2007 O O . ASP B 1 49 ? 7.59 -17.312 6.727 1 98.12 49 ASP B O 1
ATOM 2011 N N . LEU B 1 50 ? 6.051 -17.109 5.156 1 98.69 50 LEU B N 1
ATOM 2012 C CA . LEU B 1 50 ? 6.559 -15.844 4.648 1 98.69 50 LEU B CA 1
ATOM 2013 C C . LEU B 1 50 ? 6.367 -14.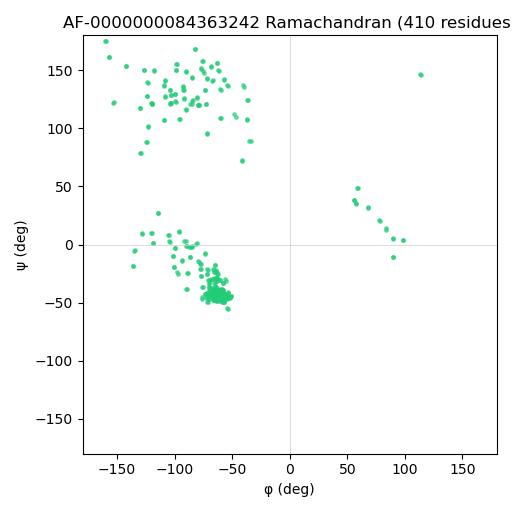734 5.672 1 98.69 50 LEU B C 1
ATOM 2015 O O . LEU B 1 50 ? 7.305 -13.992 5.973 1 98.69 50 LEU B O 1
ATOM 2019 N N . PHE B 1 51 ? 5.172 -14.586 6.219 1 98.19 51 PHE B N 1
ATOM 2020 C CA . PHE B 1 51 ? 4.789 -13.391 6.957 1 98.19 51 PHE B CA 1
ATOM 2021 C C . PHE B 1 51 ? 5.527 -13.312 8.289 1 98.19 51 PHE B C 1
ATOM 2023 O O . PHE B 1 51 ? 6.141 -12.297 8.602 1 98.19 51 PHE B O 1
ATOM 2030 N N . PRO B 1 52 ? 5.59 -14.391 9.086 1 96.94 52 PRO B N 1
ATOM 2031 C CA . PRO B 1 52 ? 6.383 -14.281 10.312 1 96.94 52 PRO B CA 1
ATOM 2032 C C . PRO B 1 52 ? 7.852 -13.977 10.039 1 96.94 52 PRO B C 1
ATOM 2034 O O . PRO B 1 52 ? 8.5 -13.281 10.828 1 96.94 52 PRO B O 1
ATOM 2037 N N . ALA B 1 53 ? 8.375 -14.438 8.906 1 97.88 53 ALA B N 1
ATOM 2038 C CA . ALA B 1 53 ? 9.797 -14.281 8.594 1 97.88 53 ALA B CA 1
ATOM 2039 C C . ALA B 1 53 ? 10.094 -12.859 8.117 1 97.88 53 ALA B C 1
ATOM 2041 O O . ALA B 1 53 ? 11.258 -12.445 8.094 1 97.88 53 ALA B O 1
ATOM 2042 N N . THR B 1 54 ? 9.078 -12.141 7.742 1 98.38 54 THR B N 1
ATOM 2043 C CA . THR B 1 54 ? 9.336 -10.875 7.07 1 98.38 54 THR B CA 1
ATOM 2044 C C . THR B 1 54 ? 8.562 -9.742 7.73 1 98.38 54 THR B C 1
ATOM 2046 O O . THR B 1 54 ? 8.453 -8.648 7.172 1 98.38 54 THR B O 1
ATOM 2049 N N . GLY B 1 55 ? 7.957 -10 8.859 1 97.19 55 GLY B N 1
ATOM 2050 C CA . GLY B 1 55 ? 7.312 -8.961 9.648 1 97.19 55 GLY B CA 1
ATOM 2051 C C . GLY B 1 55 ? 5.855 -8.742 9.281 1 97.19 55 GLY B C 1
ATOM 2052 O O . GLY B 1 55 ? 5.242 -7.762 9.703 1 97.19 55 GLY B O 1
ATOM 2053 N N . GLY B 1 56 ? 5.332 -9.57 8.391 1 97.25 56 GLY B N 1
ATOM 2054 C CA . GLY B 1 56 ? 3.916 -9.516 8.062 1 97.25 56 GLY B CA 1
ATOM 2055 C C . GLY B 1 56 ? 3.047 -10.273 9.055 1 97.25 56 GLY B C 1
ATOM 2056 O O . GLY B 1 56 ? 3.559 -10.961 9.938 1 97.25 56 GLY B O 1
ATOM 2057 N N . GLN B 1 57 ? 1.74 -10.039 8.93 1 96.94 57 GLN B N 1
ATOM 2058 C CA . GLN B 1 57 ? 0.76 -10.742 9.75 1 96.94 57 GLN B CA 1
ATOM 2059 C C . GLN B 1 57 ? -0.264 -11.469 8.875 1 96.94 57 GLN B C 1
ATOM 2061 O O . GLN B 1 57 ? -0.7 -10.938 7.852 1 96.94 57 GLN B O 1
ATOM 2066 N N . LEU B 1 58 ? -0.562 -12.625 9.32 1 97.19 58 LEU B N 1
ATOM 2067 C CA . LEU B 1 58 ? -1.71 -13.289 8.703 1 97.19 58 LEU B CA 1
ATOM 2068 C C . LEU B 1 58 ? -2.988 -12.492 8.953 1 97.19 58 LEU B C 1
ATOM 2070 O O . LEU B 1 58 ? -3.061 -11.703 9.898 1 97.19 58 LEU B O 1
ATOM 2074 N N . LEU B 1 59 ? -3.959 -12.719 8.055 1 96.94 59 LEU B N 1
ATOM 2075 C CA . LEU B 1 59 ? -5.191 -11.938 8.102 1 96.94 59 LEU B CA 1
ATOM 2076 C C . LEU B 1 59 ? -5.824 -12.016 9.492 1 96.94 59 LEU B C 1
ATOM 2078 O O . LEU B 1 59 ? -6.191 -10.992 10.07 1 96.94 59 LEU B O 1
ATOM 2082 N N . LYS B 1 60 ? -5.891 -13.188 10.109 1 96.38 60 LYS B N 1
ATOM 2083 C CA . LYS B 1 60 ? -6.574 -13.406 11.383 1 96.38 60 LYS B CA 1
ATOM 2084 C C . LYS B 1 60 ? -5.867 -12.664 12.516 1 96.38 60 LYS B C 1
ATOM 2086 O O . LYS B 1 60 ? -6.477 -12.383 13.547 1 96.38 60 LYS B O 1
ATOM 2091 N N . ASP B 1 61 ? -4.598 -12.336 12.328 1 97.38 61 ASP B N 1
ATOM 2092 C CA . ASP B 1 61 ? -3.787 -11.742 13.391 1 97.38 61 ASP B CA 1
ATOM 2093 C C . ASP B 1 61 ? -3.697 -10.227 13.227 1 97.38 61 ASP B C 1
ATOM 2095 O O . ASP B 1 61 ? -3.096 -9.547 14.055 1 97.38 61 ASP B O 1
ATOM 2099 N N . ARG B 1 62 ? -4.273 -9.672 12.164 1 97.94 62 ARG B N 1
ATOM 2100 C CA . ARG B 1 62 ? -4.191 -8.234 11.898 1 97.94 62 ARG B CA 1
ATOM 2101 C C . ARG B 1 62 ? -5.141 -7.457 12.797 1 97.94 62 ARG B C 1
ATOM 2103 O O . ARG B 1 62 ? -6.164 -7.988 13.242 1 97.94 62 ARG B O 1
ATOM 2110 N N . ALA B 1 63 ? -4.75 -6.211 13.078 1 97.88 63 ALA B N 1
ATOM 2111 C CA . ALA B 1 63 ? -5.621 -5.309 13.828 1 97.88 63 ALA B CA 1
ATOM 2112 C C . ALA B 1 63 ? -6.926 -5.051 13.086 1 97.88 63 ALA B C 1
ATOM 2114 O O . ALA B 1 63 ? -6.949 -5.051 11.852 1 97.88 63 ALA B O 1
ATOM 2115 N N . GLN B 1 64 ? -7.992 -4.812 13.828 1 98 64 GLN B N 1
ATOM 2116 C CA . GLN B 1 64 ? -9.328 -4.668 13.258 1 98 64 GLN B CA 1
ATOM 2117 C C . GLN B 1 64 ? -9.367 -3.535 12.234 1 98 64 GLN B C 1
ATOM 2119 O O . GLN B 1 64 ? -10.008 -3.662 11.188 1 98 64 GLN B O 1
ATOM 2124 N N . HIS B 1 65 ? -8.672 -2.391 12.484 1 97.88 65 HIS B N 1
ATOM 2125 C CA . HIS B 1 65 ? -8.625 -1.264 11.562 1 97.88 65 HIS B CA 1
ATOM 2126 C C . HIS B 1 65 ? -8.133 -1.7 10.18 1 97.88 65 HIS B C 1
ATOM 2128 O O . HIS B 1 65 ? -8.68 -1.273 9.164 1 97.88 65 HIS B O 1
ATOM 2134 N N . ARG B 1 66 ? -7.152 -2.51 10.203 1 97.94 66 ARG B N 1
ATOM 2135 C CA . ARG B 1 66 ? -6.531 -2.957 8.961 1 97.94 66 ARG B CA 1
ATOM 2136 C C . ARG B 1 66 ? -7.398 -3.996 8.258 1 97.94 66 ARG B C 1
ATOM 2138 O O . ARG B 1 66 ? -7.469 -4.023 7.027 1 97.94 66 ARG B O 1
ATOM 2145 N N . LYS B 1 67 ? -8.062 -4.875 9.008 1 98.12 67 LYS B N 1
ATOM 2146 C CA . LYS B 1 67 ? -9.031 -5.801 8.438 1 98.12 67 LYS B CA 1
ATOM 2147 C C . LYS B 1 67 ? -10.188 -5.051 7.781 1 98.12 67 LYS B C 1
ATOM 2149 O O . LYS B 1 67 ? -10.617 -5.395 6.676 1 98.12 67 LYS B O 1
ATOM 2154 N N . ASP B 1 68 ? -10.695 -4.043 8.492 1 98.12 68 ASP B N 1
ATOM 2155 C CA . ASP B 1 68 ? -11.797 -3.242 7.965 1 98.12 68 ASP B CA 1
ATOM 2156 C C . ASP B 1 68 ? -11.398 -2.559 6.66 1 98.12 68 ASP B C 1
ATOM 2158 O O . ASP B 1 68 ? -12.148 -2.592 5.68 1 98.12 68 ASP B O 1
ATOM 2162 N N . TYR B 1 69 ? -10.227 -1.991 6.637 1 98.38 69 TYR B N 1
ATOM 2163 C CA . TYR B 1 69 ? -9.812 -1.268 5.441 1 98.38 69 TYR B CA 1
ATOM 2164 C C . TYR B 1 69 ? -9.547 -2.227 4.285 1 98.38 69 TYR B C 1
ATOM 2166 O O . TYR B 1 69 ? -9.758 -1.881 3.121 1 98.38 69 TYR B O 1
ATOM 2174 N N . ARG B 1 70 ? -9.039 -3.439 4.59 1 98.19 70 ARG B N 1
ATOM 2175 C CA . ARG B 1 70 ? -8.898 -4.461 3.557 1 98.19 70 ARG B CA 1
ATOM 2176 C C . ARG B 1 70 ? -10.195 -4.652 2.791 1 98.19 70 ARG B C 1
ATOM 2178 O O . ARG B 1 70 ? -10.195 -4.73 1.56 1 98.19 70 ARG B O 1
ATOM 2185 N N . LEU B 1 71 ? -11.312 -4.711 3.492 1 98.19 71 LEU B N 1
ATOM 2186 C CA . LEU B 1 71 ? -12.609 -4.91 2.85 1 98.19 71 LEU B CA 1
ATOM 2187 C C . LEU B 1 71 ? -12.984 -3.695 2.008 1 98.19 71 LEU B C 1
ATOM 2189 O O . LEU B 1 71 ? -13.555 -3.842 0.922 1 98.19 71 LEU B O 1
ATOM 2193 N N . VAL B 1 72 ? -12.648 -2.49 2.496 1 97.88 72 VAL B N 1
ATOM 2194 C CA . VAL B 1 72 ? -12.891 -1.264 1.742 1 97.88 72 VAL B CA 1
ATOM 2195 C C . VAL B 1 72 ? -12.109 -1.307 0.428 1 97.88 72 VAL B C 1
ATOM 2197 O O . VAL B 1 72 ? -12.672 -1.049 -0.64 1 97.88 72 VAL B O 1
ATOM 2200 N N . GLU B 1 73 ? -10.883 -1.684 0.521 1 98.25 73 GLU B N 1
ATOM 2201 C CA . GLU B 1 73 ? -10.016 -1.693 -0.656 1 98.25 73 GLU B CA 1
ATOM 2202 C C . GLU B 1 73 ? -10.43 -2.789 -1.634 1 98.25 73 GLU B C 1
ATOM 2204 O O . GLU B 1 73 ? -10.406 -2.584 -2.85 1 98.25 73 GLU B O 1
ATOM 2209 N N . LEU B 1 74 ? -10.789 -3.953 -1.098 1 98.56 74 LEU B N 1
ATOM 2210 C CA . LEU B 1 74 ? -11.242 -5.027 -1.977 1 98.56 74 LEU B CA 1
ATOM 2211 C C . LEU B 1 74 ? -12.477 -4.598 -2.768 1 98.56 74 LEU B C 1
ATOM 2213 O O . LEU B 1 74 ? -12.539 -4.805 -3.982 1 98.56 74 LEU B O 1
ATOM 2217 N N . ALA B 1 75 ? -13.422 -3.998 -2.111 1 98.25 75 ALA B N 1
ATOM 2218 C CA . ALA B 1 75 ? -14.633 -3.52 -2.771 1 98.25 75 ALA B CA 1
ATOM 2219 C C . ALA B 1 75 ? -14.305 -2.443 -3.805 1 98.25 75 ALA B C 1
ATOM 2221 O O . ALA B 1 75 ? -14.844 -2.457 -4.914 1 98.25 75 ALA B O 1
ATOM 2222 N N . ARG B 1 76 ? -13.414 -1.545 -3.479 1 98.12 76 ARG B N 1
ATOM 2223 C CA . ARG B 1 76 ? -13.023 -0.449 -4.359 1 98.12 76 ARG B CA 1
ATOM 2224 C C . ARG B 1 76 ? -12.367 -0.978 -5.629 1 98.12 76 ARG B C 1
ATOM 2226 O O . ARG B 1 76 ? -12.742 -0.584 -6.738 1 98.12 76 ARG B O 1
ATOM 2233 N N . TRP B 1 77 ? -11.477 -1.886 -5.48 1 98.31 77 TRP B N 1
ATOM 2234 C CA . TRP B 1 77 ? -10.727 -2.402 -6.621 1 98.31 77 TRP B CA 1
ATOM 2235 C C . TRP B 1 77 ? -11.602 -3.305 -7.48 1 98.31 77 TRP B C 1
ATOM 2237 O O . TRP B 1 77 ? -11.484 -3.305 -8.711 1 98.31 77 TRP B O 1
ATOM 2247 N N . GLN B 1 78 ? -12.383 -4.145 -6.82 1 97.88 78 GLN B N 1
ATOM 2248 C CA . GLN B 1 78 ? -13.312 -4.973 -7.586 1 97.88 78 GLN B CA 1
ATOM 2249 C C . GLN B 1 78 ? -14.172 -4.121 -8.516 1 97.88 78 GLN B C 1
ATOM 2251 O O . GLN B 1 78 ? -14.328 -4.449 -9.695 1 97.88 78 GLN B O 1
ATOM 2256 N N . LYS B 1 79 ? -14.711 -3.029 -8.016 1 97.31 79 LYS B N 1
ATOM 2257 C CA . LYS B 1 79 ? -15.531 -2.109 -8.797 1 97.31 79 LYS B CA 1
ATOM 2258 C C . LYS B 1 79 ? -14.703 -1.428 -9.883 1 97.31 79 LYS B C 1
ATOM 2260 O O . LYS B 1 79 ? -15.117 -1.372 -11.039 1 97.31 79 LYS B O 1
ATOM 2265 N N . HIS B 1 80 ? -13.578 -0.965 -9.523 1 97.69 80 HIS B N 1
ATOM 2266 C CA . HIS B 1 80 ? -12.719 -0.221 -10.438 1 97.69 80 HIS B CA 1
ATOM 2267 C C . HIS B 1 80 ? -12.281 -1.086 -11.617 1 97.69 80 HIS B C 1
ATOM 2269 O O . HIS B 1 80 ? -12.242 -0.614 -12.75 1 97.69 80 HIS B O 1
ATOM 2275 N N . LEU B 1 81 ? -11.984 -2.342 -11.352 1 98.12 81 LEU B N 1
ATOM 2276 C CA . LEU B 1 81 ? -11.43 -3.225 -12.375 1 98.12 81 LEU B CA 1
ATOM 2277 C C . LEU B 1 81 ? -12.531 -4.004 -13.078 1 98.12 81 LEU B C 1
ATOM 2279 O O . LEU B 1 81 ? -12.297 -4.617 -14.125 1 98.12 81 LEU B O 1
ATOM 2283 N N . GLY B 1 82 ? -13.711 -3.979 -12.492 1 98.25 82 GLY B N 1
ATOM 2284 C CA . GLY B 1 82 ? -14.797 -4.77 -13.055 1 98.25 82 GLY B CA 1
ATOM 2285 C C . GLY B 1 82 ? -14.578 -6.262 -12.922 1 98.25 82 GLY B C 1
ATOM 2286 O O . GLY B 1 82 ? -14.922 -7.027 -13.828 1 98.25 82 GLY B O 1
ATOM 2287 N N . ILE B 1 83 ? -13.938 -6.691 -11.922 1 98.06 83 ILE B N 1
ATOM 2288 C CA . ILE B 1 83 ? -13.633 -8.094 -11.664 1 98.06 83 ILE B CA 1
ATOM 2289 C C . ILE B 1 83 ? -14.547 -8.633 -10.57 1 98.06 83 ILE B C 1
ATOM 2291 O O . ILE B 1 83 ? -14.617 -8.062 -9.477 1 98.06 83 ILE B O 1
ATOM 2295 N N . PRO B 1 84 ? -15.312 -9.664 -10.883 1 98.44 84 PRO B N 1
ATOM 2296 C CA . PRO B 1 84 ? -16.125 -10.227 -9.812 1 98.44 84 PRO B CA 1
ATOM 2297 C C . PRO B 1 84 ? -15.305 -10.742 -8.641 1 98.44 84 PRO B C 1
ATOM 2299 O O . PRO B 1 84 ? -14.297 -11.438 -8.844 1 98.44 84 PRO B O 1
ATOM 2302 N N . LEU B 1 85 ? -15.617 -10.445 -7.453 1 98.75 85 LEU B N 1
ATOM 2303 C CA . LEU B 1 85 ? -14.922 -10.836 -6.234 1 98.75 85 LEU B CA 1
ATOM 2304 C C . LEU B 1 85 ? -15.883 -10.898 -5.055 1 98.75 85 LEU B C 1
ATOM 2306 O O . LEU B 1 85 ? -16.625 -9.945 -4.801 1 98.75 85 LEU B O 1
ATOM 2310 N N . ASN B 1 86 ? -15.953 -12.047 -4.434 1 98.62 86 ASN B N 1
ATOM 2311 C CA . ASN B 1 86 ? -16.688 -12.164 -3.176 1 98.62 86 ASN B CA 1
ATOM 2312 C C . ASN B 1 86 ? -15.867 -11.633 -2.002 1 98.62 86 ASN B C 1
ATOM 2314 O O . ASN B 1 86 ? -14.781 -12.133 -1.714 1 98.62 86 ASN B O 1
ATOM 2318 N N . LEU B 1 87 ? -16.391 -10.641 -1.342 1 97.88 87 LEU B N 1
ATOM 2319 C CA . LEU B 1 87 ? -15.664 -10.016 -0.24 1 97.88 87 LEU B CA 1
ATOM 2320 C C . LEU B 1 87 ? -15.445 -11.008 0.899 1 97.88 87 LEU B C 1
ATOM 2322 O O . LEU B 1 87 ? -14.477 -10.891 1.653 1 97.88 87 LEU B O 1
ATOM 2326 N N . GLN B 1 88 ? -16.344 -11.898 1.014 1 96.75 88 GLN B N 1
ATOM 2327 C CA . GLN B 1 88 ? -16.25 -12.969 2.004 1 96.75 88 GLN B CA 1
ATOM 2328 C C . GLN B 1 88 ? -16.469 -14.336 1.361 1 96.75 88 GLN B C 1
ATOM 2330 O O . GLN B 1 88 ? -17.516 -14.953 1.531 1 96.75 88 GLN B O 1
ATOM 2335 N N . PRO B 1 89 ? -15.461 -14.82 0.723 1 98.12 89 PRO B N 1
ATOM 2336 C CA . PRO B 1 89 ? -15.617 -16.094 0.019 1 98.12 89 PRO B CA 1
ATOM 2337 C C . PRO B 1 89 ? -15.797 -17.281 0.971 1 98.12 89 PRO B C 1
ATOM 2339 O O . PRO B 1 89 ? -15.195 -17.297 2.051 1 98.12 89 PRO B O 1
ATOM 2342 N N . LYS B 1 90 ? -16.438 -18.297 0.55 1 97.94 90 LYS B N 1
ATOM 2343 C CA . LYS B 1 90 ? -16.875 -19.422 1.368 1 97.94 90 LYS B CA 1
ATOM 2344 C C . LYS B 1 90 ? -15.695 -20.266 1.83 1 97.94 90 LYS B C 1
ATOM 2346 O O . LYS B 1 90 ? -15.719 -20.844 2.922 1 97.94 90 LYS B O 1
ATOM 2351 N N . HIS B 1 91 ? -14.734 -20.438 1.054 1 97.88 91 HIS B N 1
ATOM 2352 C CA . HIS B 1 91 ? -13.68 -21.406 1.319 1 97.88 91 HIS B CA 1
ATOM 2353 C C . HIS B 1 91 ? -12.336 -20.719 1.542 1 97.88 91 HIS B C 1
ATOM 2355 O O . HIS B 1 91 ? -11.281 -21.266 1.201 1 97.88 91 HIS B O 1
ATOM 2361 N N . PHE B 1 92 ? -12.391 -19.5 2.006 1 97.5 92 PHE B N 1
ATOM 2362 C CA . PHE B 1 92 ? -11.195 -18.75 2.371 1 97.5 92 PHE B CA 1
ATOM 2363 C C . PHE B 1 92 ? -11.094 -18.578 3.883 1 97.5 92 PHE B C 1
ATOM 2365 O O . PHE B 1 92 ? -12.094 -18.297 4.543 1 97.5 92 PHE B O 1
ATOM 2372 N N . PRO B 1 93 ? -9.992 -18.75 4.426 1 96.31 93 PRO B N 1
ATOM 2373 C CA . PRO B 1 93 ? -8.75 -19.188 3.789 1 96.31 93 PRO B CA 1
ATOM 2374 C C . PRO B 1 93 ? -8.734 -20.688 3.49 1 96.31 93 PRO B C 1
ATOM 2376 O O . PRO B 1 93 ? -9.57 -21.422 4.016 1 96.31 93 PRO B O 1
ATOM 2379 N N . ALA B 1 94 ? -7.922 -21.062 2.58 1 97.38 94 ALA B N 1
ATOM 2380 C CA . ALA B 1 94 ? -7.684 -22.453 2.23 1 97.38 94 ALA B CA 1
ATOM 2381 C C . ALA B 1 94 ? -6.195 -22.797 2.281 1 97.38 94 ALA B C 1
ATOM 2383 O O . ALA B 1 94 ? -5.352 -21.906 2.115 1 97.38 94 ALA B O 1
ATOM 2384 N N . PRO B 1 95 ? -5.855 -24.109 2.6 1 97.06 95 PRO B N 1
ATOM 2385 C CA . PRO B 1 95 ? -4.441 -24.484 2.508 1 97.06 95 PRO B CA 1
ATOM 2386 C C . PRO B 1 95 ? -3.836 -24.172 1.141 1 97.06 95 PRO B C 1
ATOM 2388 O O . PRO B 1 95 ? -4.453 -24.453 0.11 1 97.06 95 PRO B O 1
ATOM 2391 N N . GLU B 1 96 ? -2.656 -23.641 1.139 1 97.31 96 GLU B N 1
ATOM 2392 C CA . GLU B 1 96 ? -2.043 -23.141 -0.09 1 97.31 96 GLU B CA 1
ATOM 2393 C C . GLU B 1 96 ? -1.252 -24.234 -0.794 1 97.31 96 GLU B C 1
ATOM 2395 O O . GLU B 1 96 ? -1.063 -24.188 -2.012 1 97.31 96 GLU B O 1
ATOM 2400 N N . ALA B 1 97 ? -0.816 -25.234 -0.035 1 96.94 97 ALA B N 1
ATOM 2401 C CA . ALA B 1 97 ? 0.202 -26.156 -0.513 1 96.94 97 ALA B CA 1
ATOM 2402 C C . ALA B 1 97 ? -0.312 -26.969 -1.694 1 96.94 97 ALA B C 1
ATOM 2404 O O . ALA B 1 97 ? 0.355 -27.078 -2.727 1 96.94 97 ALA B O 1
ATOM 2405 N N . PRO B 1 98 ? -1.546 -27.531 -1.616 1 95.25 98 PRO B N 1
ATOM 2406 C CA . PRO B 1 98 ? -1.955 -28.422 -2.713 1 95.25 98 PRO B CA 1
ATOM 2407 C C . PRO B 1 98 ? -1.998 -27.703 -4.059 1 95.25 98 PRO B C 1
ATOM 2409 O O . PRO B 1 98 ? -1.41 -28.172 -5.035 1 95.25 98 PRO B O 1
ATOM 2412 N N . ALA B 1 99 ? -2.604 -26.594 -4.137 1 96.94 99 ALA B N 1
ATOM 2413 C CA . ALA B 1 99 ? -2.701 -25.828 -5.383 1 96.94 99 ALA B CA 1
ATOM 2414 C C . ALA B 1 99 ? -1.331 -25.328 -5.824 1 96.94 99 ALA B C 1
ATOM 2416 O O . ALA B 1 99 ? -1.011 -25.328 -7.012 1 96.94 99 ALA B O 1
ATOM 2417 N N . SER B 1 100 ? -0.527 -24.875 -4.871 1 98.06 100 SER B N 1
ATOM 2418 C CA . SER B 1 100 ? 0.812 -24.359 -5.156 1 98.06 100 SER B CA 1
ATOM 2419 C C . SER B 1 100 ? 1.688 -25.438 -5.789 1 98.06 100 SER B C 1
ATOM 2421 O O . SER B 1 100 ? 2.385 -25.188 -6.77 1 98.06 100 SER B O 1
ATOM 2423 N N . LYS B 1 101 ? 1.635 -26.609 -5.207 1 97.06 101 LYS B N 1
ATOM 2424 C CA . LYS B 1 101 ? 2.443 -27.719 -5.715 1 97.06 101 LYS B CA 1
ATOM 2425 C C . LYS B 1 101 ? 1.993 -28.125 -7.117 1 97.06 101 LYS B C 1
ATOM 2427 O O . LYS B 1 101 ? 2.812 -28.531 -7.941 1 97.06 101 LYS B O 1
ATOM 2432 N N . LEU B 1 102 ? 0.708 -28.047 -7.391 1 96.44 102 LEU B N 1
ATOM 2433 C CA . LEU B 1 102 ? 0.209 -28.328 -8.734 1 96.44 102 LEU B CA 1
ATOM 2434 C C . LEU B 1 102 ? 0.743 -27.312 -9.734 1 96.44 102 LEU B C 1
ATOM 2436 O O . LEU B 1 102 ? 1.09 -27.672 -10.867 1 96.44 102 LEU B O 1
ATOM 2440 N N . ILE B 1 103 ? 0.83 -26.031 -9.383 1 97.56 103 ILE B N 1
ATOM 2441 C CA . ILE B 1 103 ? 1.393 -24.984 -10.227 1 97.56 103 ILE B CA 1
ATOM 2442 C C . ILE B 1 103 ? 2.865 -25.281 -10.5 1 97.56 103 ILE B C 1
ATOM 2444 O O . ILE B 1 103 ? 3.318 -25.203 -11.648 1 97.56 103 ILE B O 1
ATOM 2448 N N . LEU B 1 104 ? 3.568 -25.656 -9.453 1 97.69 104 LEU B N 1
ATOM 2449 C CA . LEU B 1 104 ? 4.984 -25.969 -9.594 1 97.69 104 LEU B CA 1
ATOM 2450 C C . LEU B 1 104 ? 5.176 -27.188 -10.508 1 97.69 104 LEU B C 1
ATOM 2452 O O . LEU B 1 104 ? 6.082 -27.188 -11.344 1 97.69 104 LEU B O 1
ATOM 2456 N N . ALA B 1 105 ? 4.348 -28.203 -10.32 1 96.56 105 ALA B N 1
ATOM 2457 C CA . ALA B 1 105 ? 4.418 -29.391 -11.172 1 96.56 105 ALA B CA 1
ATOM 2458 C C . ALA B 1 105 ? 4.164 -29.016 -12.633 1 96.56 105 ALA B C 1
ATOM 2460 O O . ALA B 1 105 ? 4.848 -29.516 -13.531 1 96.56 105 ALA B O 1
ATOM 2461 N N . THR B 1 106 ? 3.146 -28.156 -12.875 1 96.56 106 THR B N 1
ATOM 2462 C CA . THR B 1 106 ? 2.814 -27.688 -14.219 1 96.56 106 THR B CA 1
ATOM 2463 C C . THR B 1 106 ? 4.008 -26.984 -14.859 1 96.56 106 THR B C 1
ATOM 2465 O O . THR B 1 106 ? 4.375 -27.281 -16 1 96.56 106 THR B O 1
ATOM 2468 N N . GLN B 1 107 ? 4.586 -26.109 -14.133 1 96.44 107 GLN B N 1
ATOM 2469 C CA . GLN B 1 107 ? 5.75 -25.359 -14.609 1 96.44 107 GLN B CA 1
ATOM 2470 C C . GLN B 1 107 ? 6.934 -26.297 -14.852 1 96.44 107 GLN B C 1
ATOM 2472 O O . GLN B 1 107 ? 7.641 -26.172 -15.852 1 96.44 107 GLN B O 1
ATOM 2477 N N . ALA B 1 108 ? 7.188 -27.25 -13.969 1 94.75 108 ALA B N 1
ATOM 2478 C CA . ALA B 1 108 ? 8.289 -28.203 -14.094 1 94.75 108 ALA B CA 1
ATOM 2479 C C . ALA B 1 108 ? 8.125 -29.078 -15.328 1 94.75 108 ALA B C 1
ATOM 2481 O O . ALA B 1 108 ? 9.109 -29.516 -15.93 1 94.75 108 ALA B O 1
ATOM 2482 N N . ALA B 1 109 ? 6.93 -29.328 -15.75 1 93.94 109 ALA B N 1
ATOM 2483 C CA . ALA B 1 109 ? 6.625 -30.141 -16.922 1 93.94 109 ALA B CA 1
ATOM 2484 C C . ALA B 1 109 ? 6.777 -29.328 -18.203 1 93.94 109 ALA B C 1
ATOM 2486 O O . ALA B 1 109 ? 6.492 -29.812 -19.297 1 93.94 109 ALA B O 1
ATOM 2487 N N . GLY B 1 110 ? 7.176 -28.031 -18.109 1 94.38 110 GLY B N 1
ATOM 2488 C CA . GLY B 1 110 ? 7.395 -27.188 -19.281 1 94.38 110 GLY B CA 1
ATOM 2489 C C . GLY B 1 110 ? 6.121 -26.562 -19.797 1 94.38 110 GLY B C 1
ATOM 2490 O O . GLY B 1 110 ? 6.098 -26.031 -20.922 1 94.38 110 GLY B O 1
ATOM 2491 N N . GLN B 1 111 ? 5.078 -26.641 -19 1 94.12 111 GLN B N 1
ATOM 2492 C CA . GLN B 1 111 ? 3.803 -26.062 -19.406 1 94.12 111 GLN B CA 1
ATOM 2493 C C . GLN B 1 111 ? 3.609 -24.672 -18.797 1 94.12 111 GLN B C 1
ATOM 2495 O O . GLN B 1 111 ? 4.242 -24.328 -17.781 1 94.12 111 GLN B O 1
ATOM 2500 N N . ASN B 1 112 ? 2.82 -23.875 -19.422 1 93.94 112 ASN B N 1
ATOM 2501 C CA . ASN B 1 112 ? 2.473 -22.562 -18.891 1 93.94 112 ASN B CA 1
ATOM 2502 C C . ASN B 1 112 ? 1.522 -22.672 -17.703 1 93.94 112 ASN B C 1
ATOM 2504 O O . ASN B 1 112 ? 0.401 -23.156 -17.844 1 93.94 112 ASN B O 1
ATOM 2508 N N . ALA B 1 113 ? 1.909 -22.172 -16.562 1 96.94 113 ALA B N 1
ATOM 2509 C CA . ALA B 1 113 ? 1.134 -22.297 -15.328 1 96.94 113 ALA B CA 1
ATOM 2510 C C . ALA B 1 113 ? 0.108 -21.172 -15.211 1 96.94 113 ALA B C 1
ATOM 2512 O O . ALA B 1 113 ? -0.753 -21.203 -14.328 1 96.94 113 ALA B O 1
ATOM 2513 N N . GLY B 1 114 ? 0.203 -20.172 -16.078 1 97.88 114 GLY B N 1
ATOM 2514 C CA . GLY B 1 114 ? -0.612 -18.969 -16 1 97.88 114 GLY B CA 1
ATOM 2515 C C . GLY B 1 114 ? -2.1 -19.25 -15.953 1 97.88 114 GLY B C 1
ATOM 2516 O O . GLY B 1 114 ? -2.791 -18.828 -15.031 1 97.88 114 GLY B O 1
ATOM 2517 N N . PRO B 1 115 ? -2.59 -20 -16.922 1 97.81 115 PRO B N 1
ATOM 2518 C CA . PRO B 1 115 ? -4.023 -20.312 -16.938 1 97.81 115 PRO B CA 1
ATOM 2519 C C . PRO B 1 115 ? -4.484 -21.047 -15.688 1 97.81 115 PRO B C 1
ATOM 2521 O O . PRO B 1 115 ? -5.578 -20.797 -15.188 1 97.81 115 PRO B O 1
ATOM 2524 N N . LEU B 1 116 ? -3.67 -21.938 -15.203 1 97.88 116 LEU B N 1
ATOM 2525 C CA . LEU B 1 116 ? -4.027 -22.672 -14 1 97.88 116 LEU B CA 1
ATOM 2526 C C . LEU B 1 116 ? -4.113 -21.734 -12.797 1 97.88 116 LEU B C 1
ATOM 2528 O O . LEU B 1 116 ? -5.07 -21.797 -12.023 1 97.88 116 LEU B O 1
ATOM 2532 N N . LEU B 1 117 ? -3.094 -20.875 -12.617 1 98.75 117 LEU B N 1
ATOM 2533 C CA . LEU B 1 117 ? -3.137 -19.891 -11.539 1 98.75 117 LEU B CA 1
ATOM 2534 C C . LEU B 1 117 ? -4.406 -19.062 -11.617 1 98.75 117 LEU B C 1
ATOM 2536 O O . LEU B 1 117 ? -5.094 -18.859 -10.617 1 98.75 117 LEU B O 1
ATOM 2540 N N . SER B 1 118 ? -4.715 -18.578 -12.828 1 98.69 118 SER B N 1
ATOM 2541 C CA . SER B 1 118 ? -5.914 -17.766 -13.031 1 98.69 118 SER B CA 1
ATOM 2542 C C . SER B 1 118 ? -7.164 -18.516 -12.586 1 98.69 118 SER B C 1
ATOM 2544 O O . SER B 1 118 ? -8.023 -17.953 -11.906 1 98.69 118 SER B O 1
ATOM 2546 N N . SER B 1 119 ? -7.246 -19.75 -12.969 1 98.56 119 SER B N 1
ATOM 2547 C CA . SER B 1 119 ? -8.414 -20.562 -12.641 1 98.56 119 SER B CA 1
ATOM 2548 C C . SER B 1 119 ? -8.523 -20.781 -11.141 1 98.56 119 SER B C 1
ATOM 2550 O O . SER B 1 119 ? -9.617 -20.734 -10.578 1 98.56 119 SER B O 1
ATOM 2552 N N . ILE B 1 120 ? -7.434 -21.047 -10.492 1 98.62 120 ILE B N 1
ATOM 2553 C CA . ILE B 1 120 ? -7.398 -21.297 -9.055 1 98.62 120 ILE B CA 1
ATOM 2554 C C . ILE B 1 120 ? -7.84 -20.047 -8.305 1 98.62 120 ILE B C 1
ATOM 2556 O O . ILE B 1 120 ? -8.688 -20.125 -7.41 1 98.62 120 ILE B O 1
ATOM 2560 N N . LEU B 1 121 ? -7.285 -18.906 -8.648 1 98.88 121 LEU B N 1
ATOM 2561 C CA . LEU B 1 121 ? -7.648 -17.641 -8.008 1 98.88 121 LEU B CA 1
ATOM 2562 C C . LEU B 1 121 ? -9.133 -17.344 -8.188 1 98.88 121 LEU B C 1
ATOM 2564 O O . LEU B 1 121 ? -9.82 -16.969 -7.238 1 98.88 121 LEU B O 1
ATOM 2568 N N . LYS B 1 122 ? -9.602 -17.531 -9.383 1 98.75 122 LYS B N 1
ATOM 2569 C CA . LYS B 1 122 ? -11.016 -17.297 -9.672 1 98.75 122 LYS B CA 1
ATOM 2570 C C . LYS B 1 122 ? -11.914 -18.234 -8.883 1 98.75 122 LYS B C 1
ATOM 2572 O O . LYS B 1 122 ? -12.984 -17.844 -8.414 1 98.75 122 LYS B O 1
ATOM 2577 N N . ALA B 1 123 ? -11.523 -19.469 -8.805 1 98.75 123 ALA B N 1
ATOM 2578 C CA . ALA B 1 123 ? -12.273 -20.469 -8.039 1 98.75 123 ALA B CA 1
ATOM 2579 C C . ALA B 1 123 ? -12.5 -19.984 -6.602 1 98.75 123 ALA B C 1
ATOM 2581 O O . ALA B 1 123 ? -13.602 -20.125 -6.066 1 98.75 123 ALA B O 1
ATOM 2582 N N . VAL B 1 124 ? -11.516 -19.391 -5.961 1 98.75 124 VAL B N 1
ATOM 2583 C CA . VAL B 1 124 ? -11.578 -18.969 -4.57 1 98.75 124 VAL B CA 1
ATOM 2584 C C . VAL B 1 124 ? -12.414 -17.688 -4.457 1 98.75 124 VAL B C 1
ATOM 2586 O O . VAL B 1 124 ? -13.336 -17.609 -3.645 1 98.75 124 VAL B O 1
ATOM 2589 N N . TRP B 1 125 ? -12.18 -16.75 -5.316 1 98.81 125 TRP B N 1
ATOM 2590 C CA . TRP B 1 125 ? -12.602 -15.391 -5.016 1 98.81 125 TRP B CA 1
ATOM 2591 C C . TRP B 1 125 ? -13.891 -15.047 -5.762 1 98.81 125 TRP B C 1
ATOM 2593 O O . TRP B 1 125 ? -14.539 -14.039 -5.457 1 98.81 125 TRP B O 1
ATOM 2603 N N . ALA B 1 126 ? -14.328 -15.906 -6.707 1 98.75 126 ALA B N 1
ATOM 2604 C CA . ALA B 1 126 ? -15.5 -15.531 -7.484 1 98.75 126 ALA B CA 1
ATOM 2605 C C . ALA B 1 126 ? -16.469 -16.703 -7.629 1 98.75 126 ALA B C 1
ATOM 2607 O O . ALA B 1 126 ? -17.656 -16.5 -7.895 1 98.75 126 ALA B O 1
ATOM 2608 N N . GLU B 1 127 ? -15.953 -17.953 -7.395 1 98.56 127 GLU B N 1
ATOM 2609 C CA . GLU B 1 127 ? -16.781 -19.094 -7.793 1 98.56 127 GLU B CA 1
ATOM 2610 C C . GLU B 1 127 ? -17.141 -19.969 -6.594 1 98.56 127 GLU B C 1
ATOM 2612 O O . GLU B 1 127 ? -17.781 -21 -6.75 1 98.56 127 GLU B O 1
ATOM 2617 N N . GLU B 1 128 ? -16.719 -19.625 -5.414 1 98.38 128 GLU B N 1
ATOM 2618 C CA . GLU B 1 128 ? -17.047 -20.312 -4.172 1 98.38 128 GLU B CA 1
ATOM 2619 C C . GLU B 1 128 ? -16.625 -21.781 -4.246 1 98.38 128 GLU B C 1
ATOM 2621 O O . GLU B 1 128 ? -17.359 -22.672 -3.773 1 98.38 128 GLU B O 1
ATOM 2626 N N . ARG B 1 129 ? -15.547 -22.031 -4.898 1 98.25 129 ARG B N 1
ATOM 2627 C CA . ARG B 1 129 ? -15.016 -23.391 -4.977 1 98.25 129 ARG B CA 1
ATOM 2628 C C . ARG B 1 129 ? -13.898 -23.609 -3.965 1 98.25 129 ARG B C 1
ATOM 2630 O O . ARG B 1 129 ? -13.172 -22.672 -3.629 1 98.25 129 ARG B O 1
ATOM 2637 N N . ASP B 1 130 ? -13.766 -24.828 -3.514 1 98.31 130 ASP B N 1
ATOM 2638 C CA . ASP B 1 130 ? -12.797 -25.203 -2.49 1 98.31 130 ASP B CA 1
ATOM 2639 C C . ASP B 1 130 ? -11.516 -25.75 -3.119 1 98.31 130 ASP B C 1
ATOM 2641 O O . ASP B 1 130 ? -11.477 -26.906 -3.547 1 98.31 130 ASP B O 1
ATOM 2645 N N . ILE B 1 131 ? -10.469 -25.031 -3.08 1 97.5 131 ILE B N 1
ATOM 2646 C CA . ILE B 1 131 ? -9.234 -25.438 -3.74 1 97.5 131 ILE B CA 1
ATOM 2647 C C . ILE B 1 131 ? -8.445 -26.359 -2.824 1 97.5 131 ILE B C 1
ATOM 2649 O O . ILE B 1 131 ? -7.348 -26.812 -3.18 1 97.5 131 ILE B O 1
ATOM 2653 N N . SER B 1 132 ? -8.906 -26.625 -1.629 1 95.38 132 SER B N 1
ATOM 2654 C CA . SER B 1 132 ? -8.312 -27.656 -0.784 1 95.38 132 SER B CA 1
ATOM 2655 C C . SER B 1 132 ? -8.766 -29.047 -1.206 1 95.38 132 SER B C 1
ATOM 2657 O O . SER B 1 132 ? -8.188 -30.047 -0.781 1 95.38 132 SER B O 1
ATOM 2659 N N . ASP B 1 133 ? -9.789 -29.078 -1.997 1 94.62 133 ASP B N 1
ATOM 2660 C CA . ASP B 1 133 ? -10.336 -30.312 -2.539 1 94.62 133 ASP B CA 1
ATOM 2661 C C . ASP B 1 133 ? -9.578 -30.734 -3.797 1 94.62 133 ASP B C 1
ATOM 2663 O O . ASP B 1 133 ? -9.562 -30.016 -4.793 1 94.62 133 ASP B O 1
ATOM 2667 N N . VAL B 1 134 ? -9.094 -31.938 -3.717 1 91 134 VAL B N 1
ATOM 2668 C CA . VAL B 1 134 ? -8.281 -32.469 -4.805 1 91 134 VAL B CA 1
ATOM 2669 C C . VAL B 1 134 ? -9.109 -32.531 -6.086 1 91 134 VAL B C 1
ATOM 2671 O O . VAL B 1 134 ? -8.609 -32.219 -7.172 1 91 134 VAL B O 1
ATOM 2674 N N . ASP B 1 135 ? -10.32 -32.938 -5.98 1 93.81 135 ASP B N 1
ATOM 2675 C CA . ASP B 1 135 ? -11.188 -33.031 -7.148 1 93.81 135 ASP B CA 1
ATOM 2676 C C . ASP B 1 135 ? -11.391 -31.688 -7.805 1 93.81 135 ASP B C 1
ATOM 2678 O O . ASP B 1 135 ? -11.477 -31.578 -9.031 1 93.81 135 ASP B O 1
ATOM 2682 N N . THR B 1 136 ? -11.531 -30.641 -6.992 1 96.5 136 THR B N 1
ATOM 2683 C CA . THR B 1 136 ? -11.641 -29.281 -7.516 1 96.5 136 THR B CA 1
ATOM 2684 C C . THR B 1 136 ? -10.398 -28.922 -8.312 1 96.5 136 THR B C 1
ATOM 2686 O O . THR B 1 136 ? -10.5 -28.422 -9.438 1 96.5 136 THR B O 1
ATOM 2689 N N . LEU B 1 137 ? -9.227 -29.203 -7.805 1 95.75 137 LEU B N 1
ATOM 2690 C CA . LEU B 1 137 ? -7.973 -28.859 -8.469 1 95.75 137 LEU B CA 1
ATOM 2691 C C . LEU B 1 137 ? -7.824 -29.625 -9.773 1 95.75 137 LEU B C 1
ATOM 2693 O O . LEU B 1 137 ? -7.352 -29.078 -10.773 1 95.75 137 LEU B O 1
ATOM 2697 N N . ILE B 1 138 ? -8.203 -30.859 -9.734 1 92.88 138 ILE B N 1
ATOM 2698 C CA . ILE B 1 138 ? -8.164 -31.688 -10.93 1 92.88 138 ILE B CA 1
ATOM 2699 C C . ILE B 1 138 ? -9.078 -31.094 -12 1 92.88 138 ILE B C 1
ATOM 2701 O O . ILE B 1 138 ? -8.688 -30.984 -13.164 1 92.88 138 ILE B O 1
ATOM 2705 N N . ALA B 1 139 ? -10.25 -30.75 -11.617 1 95.12 139 ALA B N 1
ATOM 2706 C CA . ALA B 1 139 ? -11.211 -30.156 -12.547 1 95.12 139 ALA B CA 1
ATOM 2707 C C . ALA B 1 139 ? -10.664 -28.859 -13.141 1 95.12 139 ALA B C 1
ATOM 2709 O O . ALA B 1 139 ? -10.773 -28.641 -14.344 1 95.12 139 ALA B O 1
ATOM 2710 N N . LEU B 1 140 ? -10.078 -28.031 -12.32 1 96.44 140 LEU B N 1
ATOM 2711 C CA . LEU B 1 140 ? -9.516 -26.766 -12.781 1 96.44 140 LEU B CA 1
ATOM 2712 C C . LEU B 1 140 ? -8.375 -27 -13.766 1 96.44 140 LEU B C 1
ATOM 2714 O O . LEU B 1 140 ? -8.289 -26.312 -14.789 1 96.44 140 LEU B O 1
ATOM 2718 N N . ALA B 1 141 ? -7.488 -27.922 -13.438 1 95 141 ALA B N 1
ATOM 2719 C CA . ALA B 1 141 ? -6.375 -28.266 -14.32 1 95 141 ALA B CA 1
ATOM 2720 C C . ALA B 1 141 ? -6.887 -28.781 -15.664 1 95 141 ALA B C 1
ATOM 2722 O O . ALA B 1 141 ? -6.34 -28.453 -16.719 1 95 141 ALA B O 1
ATOM 2723 N N . GLY B 1 142 ? -7.914 -29.609 -15.586 1 93 142 GLY B N 1
ATOM 2724 C CA . GLY B 1 142 ? -8.531 -30.125 -16.797 1 93 142 GLY B CA 1
ATOM 2725 C C . GLY B 1 142 ? -9.07 -29.031 -17.703 1 93 142 GLY B C 1
ATOM 2726 O O . GLY B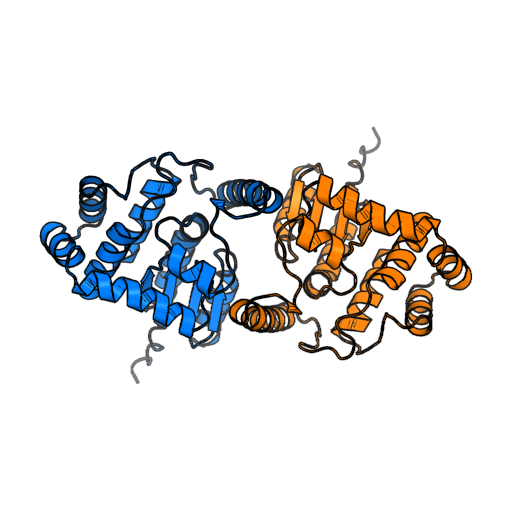 1 142 ? -8.906 -29.094 -18.922 1 93 142 GLY B O 1
ATOM 2727 N N . LEU B 1 143 ? -9.688 -28.016 -17.125 1 92.81 143 LEU B N 1
ATOM 2728 C CA . LEU B 1 143 ? -10.227 -26.891 -17.875 1 92.81 143 LEU B CA 1
ATOM 2729 C C . LEU B 1 143 ? -9.117 -26.141 -18.609 1 92.81 143 LEU B C 1
ATOM 2731 O O . LEU B 1 143 ? -9.352 -25.531 -19.641 1 92.81 143 LEU B O 1
ATOM 2735 N N . CYS B 1 144 ? -7.883 -26.266 -18.047 1 93.94 144 CYS B N 1
ATOM 2736 C CA . CYS B 1 144 ? -6.738 -25.562 -18.641 1 93.94 144 CYS B CA 1
ATOM 2737 C C . CYS B 1 144 ? -6.039 -26.453 -19.656 1 93.94 144 CYS B C 1
ATOM 2739 O O . CYS B 1 144 ? -5.012 -26.062 -20.219 1 93.94 144 CYS B O 1
ATOM 2741 N N . GLY B 1 145 ? -6.535 -27.641 -19.922 1 92.75 145 GLY B N 1
ATOM 2742 C CA . GLY B 1 145 ? -5.969 -28.531 -20.922 1 92.75 145 GLY B CA 1
ATOM 2743 C C . GLY B 1 145 ? -4.723 -29.25 -20.422 1 92.75 145 GLY B C 1
ATOM 2744 O O . GLY B 1 145 ? -3.926 -29.734 -21.234 1 92.75 145 GLY B O 1
ATOM 2745 N N . LEU B 1 146 ? -4.535 -29.344 -19.188 1 91.69 146 LEU B N 1
ATOM 2746 C CA . LEU B 1 146 ? -3.354 -29.969 -18.609 1 91.69 146 LEU B CA 1
ATOM 2747 C C . LEU B 1 146 ? -3.59 -31.469 -18.375 1 91.69 146 LEU B C 1
ATOM 2749 O O . LEU B 1 146 ? -4.734 -31.906 -18.234 1 91.69 146 LEU B O 1
ATOM 2753 N N . ASP B 1 147 ? -2.492 -32.188 -18.5 1 86.69 147 ASP B N 1
ATOM 2754 C CA . ASP B 1 14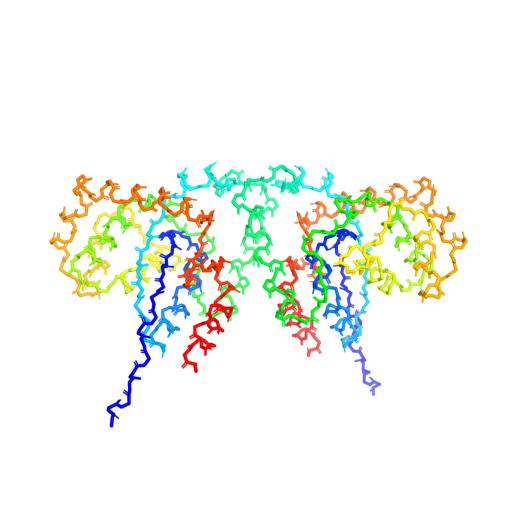7 ? -2.543 -33.594 -18.141 1 86.69 147 ASP B CA 1
ATOM 2755 C C . ASP B 1 147 ? -2.641 -33.781 -16.625 1 86.69 147 ASP B C 1
ATOM 2757 O O . ASP B 1 147 ? -1.621 -33.906 -15.945 1 86.69 147 ASP B O 1
ATOM 2761 N N . VAL B 1 148 ? -3.762 -33.938 -16.141 1 83.12 148 VAL B N 1
ATOM 2762 C CA . VAL B 1 148 ? -4.082 -33.812 -14.727 1 83.12 148 VAL B CA 1
ATOM 2763 C C . VAL B 1 148 ? -3.521 -35.031 -13.969 1 83.12 148 VAL B C 1
ATOM 2765 O O . VAL B 1 148 ? -2.965 -34.875 -12.875 1 83.12 148 VAL B O 1
ATOM 2768 N N . GLU B 1 149 ? -3.709 -36.188 -14.445 1 82.38 149 GLU B N 1
ATOM 2769 C CA . GLU B 1 149 ? -3.281 -37.375 -13.727 1 82.38 149 GLU B CA 1
ATOM 2770 C C . GLU B 1 149 ? -1.788 -37.344 -13.414 1 82.38 149 GLU B C 1
ATOM 2772 O O . GLU B 1 149 ? -1.382 -37.531 -12.266 1 82.38 149 GLU B O 1
ATOM 2777 N N . THR B 1 150 ? -1.038 -37.062 -14.391 1 86.62 150 THR B N 1
ATOM 2778 C CA . THR B 1 150 ? 0.409 -37 -14.211 1 86.62 150 THR B CA 1
ATOM 2779 C C . THR B 1 150 ? 0.813 -35.844 -13.312 1 86.62 150 THR B C 1
ATOM 2781 O O . THR B 1 150 ? 1.609 -36.031 -12.383 1 86.62 150 THR B O 1
ATOM 2784 N N . LEU B 1 151 ? 0.272 -34.75 -13.492 1 90 151 LEU B N 1
ATOM 2785 C CA . LEU B 1 151 ? 0.64 -33.531 -12.742 1 90 151 LEU B CA 1
ATOM 2786 C C . LEU B 1 151 ? 0.266 -33.688 -11.273 1 90 151 LEU B C 1
ATOM 2788 O O . LEU B 1 151 ? 1.024 -33.281 -10.391 1 90 151 LEU B O 1
ATOM 2792 N N . PHE B 1 152 ? -0.819 -34.25 -11.031 1 87.12 152 PHE B N 1
ATOM 2793 C CA . PHE B 1 152 ? -1.277 -34.375 -9.656 1 87.12 152 PHE B CA 1
ATOM 2794 C C . PHE B 1 152 ? -0.401 -35.375 -8.898 1 87.12 152 PHE B C 1
ATOM 2796 O O . PHE B 1 152 ? -0.075 -35.156 -7.73 1 87.12 152 PHE B O 1
ATOM 2803 N N . ARG B 1 153 ? -0.119 -36.5 -9.578 1 88.19 153 ARG B N 1
ATOM 2804 C CA . ARG B 1 153 ? 0.791 -37.438 -8.953 1 88.19 153 ARG B CA 1
ATOM 2805 C C . ARG B 1 153 ? 2.121 -36.781 -8.609 1 88.19 153 ARG B C 1
ATOM 2807 O O . ARG B 1 153 ? 2.637 -36.938 -7.5 1 88.19 153 ARG B O 1
ATOM 2814 N N . GLU B 1 154 ? 2.635 -36.031 -9.508 1 89.25 154 GLU B N 1
ATOM 2815 C CA . GLU B 1 154 ? 3.877 -35.312 -9.266 1 89.25 154 GLU B CA 1
ATOM 2816 C C . GLU B 1 154 ? 3.723 -34.312 -8.117 1 89.25 154 GLU B C 1
ATOM 2818 O O . GLU B 1 154 ? 4.621 -34.188 -7.285 1 89.25 154 GLU B O 1
ATOM 2823 N N . ALA B 1 155 ? 2.621 -33.688 -8.047 1 90.12 155 ALA B N 1
ATOM 2824 C CA . ALA B 1 155 ? 2.357 -32.625 -7.051 1 90.12 155 ALA B CA 1
ATOM 2825 C C . ALA B 1 155 ? 2.348 -33.219 -5.641 1 90.12 155 ALA B C 1
ATOM 2827 O O . ALA B 1 155 ? 2.555 -32.5 -4.664 1 90.12 155 ALA B O 1
ATOM 2828 N N . GLN B 1 156 ? 2.098 -34.438 -5.535 1 89.56 156 GLN B N 1
ATOM 2829 C CA . GLN B 1 156 ? 2.014 -35.094 -4.23 1 89.56 156 GLN B CA 1
ATOM 2830 C C . GLN B 1 156 ? 3.375 -35.625 -3.791 1 89.56 156 GLN B C 1
ATOM 2832 O O . GLN B 1 156 ? 3.516 -36.156 -2.686 1 89.56 156 GLN B O 1
ATOM 2837 N N . SER B 1 157 ? 4.348 -35.469 -4.586 1 91.31 157 SER B N 1
ATOM 2838 C CA . SER B 1 157 ? 5.668 -36 -4.293 1 91.31 157 SER B CA 1
ATOM 2839 C C . SER B 1 157 ? 6.383 -35.188 -3.219 1 91.31 157 SER B C 1
ATOM 2841 O O . SER B 1 157 ? 6.148 -34 -3.092 1 91.31 157 SER B O 1
ATOM 2843 N N . PRO B 1 158 ? 7.203 -35.844 -2.42 1 93 158 PRO B N 1
ATOM 2844 C CA . PRO B 1 158 ? 8.039 -35.094 -1.46 1 93 158 PRO B CA 1
ATOM 2845 C C . PRO B 1 158 ? 8.914 -34.031 -2.125 1 93 158 PRO B C 1
ATOM 2847 O O . PRO B 1 158 ? 9.242 -33.031 -1.5 1 93 158 PRO B O 1
ATOM 2850 N N . GLU B 1 159 ? 9.25 -34.344 -3.32 1 93.44 159 GLU B N 1
ATOM 2851 C CA . GLU B 1 159 ? 10.055 -33.406 -4.078 1 93.44 159 GLU B CA 1
ATOM 2852 C C . GLU B 1 159 ? 9.328 -32.062 -4.242 1 93.44 159 GLU B C 1
ATOM 2854 O O . GLU B 1 159 ? 9.938 -31 -4.129 1 93.44 159 GLU B O 1
ATOM 2859 N N . LEU B 1 160 ? 8.094 -32.125 -4.504 1 93.75 160 LEU B N 1
ATOM 2860 C CA . LEU B 1 160 ? 7.336 -30.891 -4.699 1 93.75 160 LEU B CA 1
ATOM 2861 C C . LEU B 1 160 ? 7.016 -30.219 -3.365 1 93.75 160 LEU B C 1
ATOM 2863 O O . LEU B 1 160 ? 6.852 -29 -3.297 1 93.75 160 LEU B O 1
ATOM 2867 N N . ASP B 1 161 ? 6.926 -30.984 -2.266 1 94.19 161 ASP B N 1
ATOM 2868 C CA . ASP B 1 161 ? 6.879 -30.375 -0.939 1 94.19 161 ASP B CA 1
ATOM 2869 C C . ASP B 1 161 ? 8.117 -29.516 -0.684 1 94.19 161 ASP B C 1
ATOM 2871 O O . ASP B 1 161 ? 8 -28.375 -0.245 1 94.19 161 ASP B O 1
ATOM 2875 N N . ALA B 1 162 ? 9.203 -30.109 -0.948 1 96.56 162 ALA B N 1
ATOM 2876 C CA . ALA B 1 162 ? 10.469 -29.406 -0.758 1 96.56 162 ALA B CA 1
ATOM 2877 C C . ALA B 1 162 ? 10.57 -28.203 -1.681 1 96.56 162 ALA B C 1
ATOM 2879 O O . ALA B 1 162 ? 11.062 -27.141 -1.276 1 96.56 162 ALA B O 1
ATOM 2880 N N . ALA B 1 163 ? 10.094 -28.375 -2.887 1 97 163 ALA B N 1
ATOM 2881 C CA . ALA B 1 163 ? 10.141 -27.297 -3.857 1 97 163 ALA B CA 1
ATOM 2882 C C . ALA B 1 163 ? 9.297 -26.109 -3.393 1 97 163 ALA B C 1
ATOM 2884 O O . ALA B 1 163 ? 9.719 -24.953 -3.506 1 97 163 ALA B O 1
ATOM 2885 N N . PHE B 1 164 ? 8.148 -26.422 -2.914 1 97.75 164 PHE B N 1
ATOM 2886 C CA . PHE B 1 164 ? 7.27 -25.375 -2.416 1 97.75 164 PHE B CA 1
ATOM 2887 C C . PHE B 1 164 ? 7.914 -24.625 -1.25 1 97.75 164 PHE B C 1
ATOM 2889 O O . PHE B 1 164 ? 7.949 -23.391 -1.234 1 97.75 164 PHE B O 1
ATOM 2896 N N . SER B 1 165 ? 8.445 -25.328 -0.299 1 97.38 165 SER B N 1
ATOM 2897 C CA . SER B 1 165 ? 9.141 -24.734 0.843 1 97.38 165 SER B CA 1
ATOM 2898 C C . SER B 1 165 ? 10.336 -23.906 0.396 1 97.38 165 SER B C 1
ATOM 2900 O O . SER B 1 165 ? 10.539 -22.797 0.878 1 97.38 165 SER B O 1
ATOM 2902 N N . THR B 1 166 ? 11.07 -24.422 -0.53 1 97.56 166 THR B N 1
ATOM 2903 C CA . THR B 1 166 ? 12.25 -23.75 -1.053 1 97.56 166 THR B CA 1
ATOM 2904 C C . THR B 1 166 ? 11.852 -22.453 -1.773 1 97.56 166 THR B C 1
ATOM 2906 O O . THR B 1 166 ? 12.555 -21.453 -1.679 1 97.56 166 THR B O 1
ATOM 2909 N N . CYS B 1 167 ? 10.773 -22.547 -2.465 1 98 167 CYS B N 1
ATOM 2910 C CA . CYS B 1 167 ? 10.266 -21.359 -3.145 1 98 167 CYS B CA 1
ATOM 2911 C C . CYS B 1 167 ? 10.078 -20.203 -2.166 1 98 167 CYS B C 1
ATOM 2913 O O . CYS B 1 167 ? 10.555 -19.094 -2.414 1 98 167 CYS B O 1
ATOM 2915 N N . THR B 1 168 ? 9.508 -20.453 -1.036 1 98.56 168 THR B N 1
ATOM 2916 C CA . THR B 1 168 ? 9.234 -19.422 -0.039 1 98.56 168 THR B CA 1
ATOM 2917 C C . THR B 1 168 ? 10.531 -18.953 0.619 1 98.56 168 THR B C 1
ATOM 2919 O O . THR B 1 168 ? 10.742 -17.75 0.792 1 98.56 168 THR B O 1
ATOM 2922 N N . GLN B 1 169 ? 11.391 -19.891 0.911 1 98.44 169 GLN B N 1
ATOM 2923 C CA . GLN B 1 169 ? 12.656 -19.547 1.552 1 98.44 169 GLN B CA 1
ATOM 2924 C C . GLN B 1 169 ? 13.508 -18.656 0.642 1 98.44 169 GLN B C 1
ATOM 2926 O O . GLN B 1 169 ? 14.086 -17.672 1.093 1 98.44 169 GLN B O 1
ATOM 2931 N N . MET B 1 170 ? 13.547 -19.031 -0.624 1 98.5 170 MET B N 1
ATOM 2932 C CA . MET B 1 170 ? 14.328 -18.25 -1.583 1 98.5 170 MET B CA 1
ATOM 2933 C C . MET B 1 170 ? 13.719 -16.859 -1.773 1 98.5 170 MET B C 1
ATOM 2935 O O . MET B 1 170 ? 14.445 -15.875 -1.941 1 98.5 170 MET B O 1
ATOM 2939 N N . ALA B 1 171 ? 12.391 -16.797 -1.813 1 98.75 171 ALA B N 1
ATOM 2940 C CA . ALA B 1 171 ? 11.703 -15.516 -1.909 1 98.75 171 ALA B CA 1
ATOM 2941 C C . ALA B 1 171 ? 12.094 -14.594 -0.754 1 98.75 171 ALA B C 1
ATOM 2943 O O . ALA B 1 171 ? 12.414 -13.422 -0.965 1 98.75 171 ALA B O 1
ATOM 2944 N N . ILE B 1 172 ? 12.078 -15.125 0.487 1 98.62 172 ILE B N 1
ATOM 2945 C CA . ILE B 1 172 ? 12.453 -14.375 1.68 1 98.62 172 ILE B CA 1
ATOM 2946 C C . ILE B 1 172 ? 13.883 -13.852 1.531 1 98.62 172 ILE B C 1
ATOM 2948 O O . ILE B 1 172 ? 14.148 -12.68 1.799 1 98.62 172 ILE B O 1
ATOM 2952 N N . GLN B 1 173 ? 14.742 -14.656 1.031 1 98.19 173 GLN B N 1
ATOM 2953 C CA . GLN B 1 173 ? 16.141 -14.266 0.85 1 98.19 173 GLN B CA 1
ATOM 2954 C C . GLN B 1 173 ? 16.281 -13.156 -0.187 1 98.19 173 GLN B C 1
ATOM 2956 O O . GLN B 1 173 ? 17.172 -12.32 -0.095 1 98.19 173 GLN B O 1
ATOM 2961 N N . ARG B 1 174 ? 15.383 -13.125 -1.124 1 97.88 174 ARG B N 1
ATOM 2962 C CA . ARG B 1 174 ? 15.43 -12.148 -2.207 1 97.88 174 ARG B CA 1
ATOM 2963 C C . ARG B 1 174 ? 14.734 -10.852 -1.805 1 97.88 174 ARG B C 1
ATOM 2965 O O . ARG B 1 174 ? 14.664 -9.906 -2.596 1 97.88 174 ARG B O 1
ATOM 2972 N N . GLY B 1 175 ? 14.172 -10.82 -0.605 1 98.12 175 GLY B N 1
ATOM 2973 C CA . GLY B 1 175 ? 13.578 -9.594 -0.105 1 98.12 175 GLY B CA 1
ATOM 2974 C C . GLY B 1 175 ? 12.07 -9.539 -0.28 1 98.12 175 GLY B C 1
ATOM 2975 O O . GLY B 1 175 ? 11.438 -8.523 0.023 1 98.12 175 GLY B O 1
ATOM 2976 N N . VAL B 1 176 ? 11.484 -10.594 -0.76 1 98.75 176 VAL B N 1
ATOM 2977 C CA . VAL B 1 176 ? 10.031 -10.648 -0.936 1 98.75 176 VAL B CA 1
ATOM 2978 C C . VAL B 1 176 ? 9.352 -10.805 0.422 1 98.75 176 VAL B C 1
ATOM 2980 O O . VAL B 1 176 ? 9.766 -11.633 1.24 1 98.75 176 VAL B O 1
ATOM 2983 N N . PHE B 1 177 ? 8.352 -10.055 0.709 1 98.69 177 PHE B N 1
ATOM 2984 C CA . PHE B 1 177 ? 7.707 -10.086 2.016 1 98.69 177 PHE B CA 1
ATOM 2985 C C . PHE B 1 177 ? 6.191 -10.109 1.871 1 98.69 177 PHE B C 1
ATOM 2987 O O . PHE B 1 177 ? 5.465 -10.164 2.867 1 98.69 177 PHE B O 1
ATOM 2994 N N . GLY B 1 178 ? 5.746 -10 0.674 1 98.38 178 GLY B N 1
ATOM 2995 C CA . GLY B 1 178 ? 4.328 -9.992 0.368 1 98.38 178 GLY B CA 1
ATOM 2996 C C . GLY B 1 178 ? 4.027 -10.32 -1.082 1 98.38 178 GLY B C 1
ATOM 2997 O O . GLY B 1 178 ? 4.945 -10.539 -1.876 1 98.38 178 GLY B O 1
ATOM 2998 N N . TYR B 1 179 ? 2.818 -10.422 -1.402 1 98.75 179 TYR B N 1
ATOM 2999 C CA . TYR B 1 179 ? 2.379 -10.789 -2.742 1 98.75 179 TYR B CA 1
ATOM 3000 C C . TYR B 1 179 ? 1.13 -10.016 -3.141 1 98.75 179 TYR B C 1
ATOM 3002 O O . TYR B 1 179 ? 0.4 -9.516 -2.281 1 98.75 179 TYR B O 1
ATOM 3010 N N . PRO B 1 180 ? 0.952 -9.844 -4.438 1 98.88 180 PRO B N 1
ATOM 3011 C CA . PRO B 1 180 ? 1.889 -10.266 -5.48 1 98.88 180 PRO B CA 1
ATOM 3012 C C . PRO B 1 180 ? 3.156 -9.414 -5.516 1 98.88 180 PRO B C 1
ATOM 3014 O O . PRO B 1 180 ? 3.111 -8.219 -5.219 1 98.88 180 PRO B O 1
ATOM 3017 N N . THR B 1 181 ? 4.227 -9.992 -5.77 1 98.94 181 THR B N 1
ATOM 3018 C CA . THR B 1 181 ? 5.477 -9.305 -6.066 1 98.94 181 THR B CA 1
ATOM 3019 C C . THR B 1 181 ? 6.039 -9.758 -7.41 1 98.94 181 THR B C 1
ATOM 3021 O O . THR B 1 181 ? 6.117 -10.953 -7.684 1 98.94 181 THR B O 1
ATOM 3024 N N . TYR B 1 182 ? 6.34 -8.844 -8.25 1 98.88 182 TYR B N 1
ATOM 3025 C CA . TYR B 1 182 ? 7.016 -9.062 -9.523 1 98.88 182 TYR B CA 1
ATOM 3026 C C . TYR B 1 182 ? 8.477 -8.641 -9.445 1 98.88 182 TYR B C 1
ATOM 3028 O O . TYR B 1 182 ? 8.797 -7.586 -8.898 1 98.88 182 TYR B O 1
ATOM 3036 N N . VAL B 1 183 ? 9.32 -9.445 -9.906 1 98.75 183 VAL B N 1
ATOM 3037 C CA . VAL B 1 183 ? 10.734 -9.086 -9.922 1 98.75 183 VAL B CA 1
ATOM 3038 C C . VAL B 1 183 ? 11.25 -9.109 -11.359 1 98.75 183 VAL B C 1
ATOM 3040 O O . VAL B 1 183 ? 11.109 -10.109 -12.062 1 98.75 183 VAL B O 1
ATOM 3043 N N . TYR B 1 184 ? 11.75 -8.062 -11.852 1 98.31 184 TYR B N 1
ATOM 3044 C CA . TYR B 1 184 ? 12.367 -7.891 -13.164 1 98.31 184 TYR B CA 1
ATOM 3045 C C . TYR B 1 184 ? 13.727 -7.211 -13.047 1 98.31 184 TYR B C 1
ATOM 3047 O O . TYR B 1 184 ? 13.836 -6.129 -12.469 1 98.31 184 TYR B O 1
ATOM 3055 N N . GLN B 1 185 ? 14.758 -7.934 -13.453 1 96.38 185 GLN B N 1
ATOM 3056 C CA . GLN B 1 185 ? 16.125 -7.426 -13.43 1 96.38 185 GLN B CA 1
ATOM 3057 C C . GLN B 1 185 ? 16.516 -6.953 -12.023 1 96.38 185 GLN B C 1
ATOM 3059 O O . GLN B 1 185 ? 17.047 -5.855 -11.859 1 96.38 185 GLN B O 1
ATOM 3064 N N . GLY B 1 186 ? 16.047 -7.723 -11.07 1 96.12 186 GLY B N 1
ATOM 3065 C CA . GLY B 1 186 ? 16.484 -7.484 -9.695 1 96.12 186 GLY B CA 1
ATOM 3066 C C . GLY B 1 186 ? 15.594 -6.5 -8.961 1 96.12 186 GLY B C 1
ATOM 3067 O O . GLY B 1 186 ? 15.695 -6.359 -7.738 1 96.12 186 GLY B O 1
ATOM 3068 N N . GLU B 1 187 ? 14.727 -5.84 -9.633 1 97.31 187 GLU B N 1
ATOM 3069 C CA . GLU B 1 187 ? 13.852 -4.863 -9 1 97.31 187 GLU B CA 1
ATOM 3070 C C . GLU B 1 187 ? 12.531 -5.5 -8.578 1 97.31 187 GLU B C 1
ATOM 3072 O O . GLU B 1 187 ? 11.93 -6.262 -9.336 1 97.31 187 GLU B O 1
ATOM 3077 N N . LEU B 1 188 ? 12.125 -5.203 -7.328 1 98.62 188 LEU B N 1
ATOM 3078 C CA . LEU B 1 188 ? 10.867 -5.711 -6.793 1 98.62 188 LEU B CA 1
ATOM 3079 C C . LEU B 1 188 ? 9.734 -4.719 -7.023 1 98.62 188 LEU B C 1
ATOM 3081 O O . LEU B 1 188 ? 9.906 -3.514 -6.828 1 98.62 188 LEU B O 1
ATOM 3085 N N . PHE B 1 189 ? 8.617 -5.211 -7.441 1 98.81 189 PHE B N 1
ATOM 3086 C CA . PHE B 1 189 ? 7.355 -4.488 -7.539 1 98.81 189 PHE B CA 1
ATOM 3087 C C . PHE B 1 189 ? 6.266 -5.188 -6.734 1 98.81 189 PHE B C 1
ATOM 3089 O O . PHE B 1 189 ? 5.688 -6.176 -7.191 1 98.81 189 PHE B O 1
ATOM 3096 N N . TRP B 1 190 ? 5.992 -4.664 -5.57 1 98.81 190 TRP B N 1
ATOM 3097 C CA . TRP B 1 190 ? 5.062 -5.328 -4.66 1 98.81 190 TRP B CA 1
ATOM 3098 C C . TRP B 1 190 ? 3.676 -4.695 -4.742 1 98.81 190 TRP B C 1
ATOM 3100 O O . TRP B 1 190 ? 3.52 -3.494 -4.523 1 98.81 190 TRP B O 1
ATOM 3110 N N . GLY B 1 191 ? 2.74 -5.539 -5.062 1 98.62 191 GLY B N 1
ATOM 3111 C CA . GLY B 1 191 ? 1.357 -5.09 -5.086 1 98.62 191 GLY B CA 1
ATOM 3112 C C . GLY B 1 191 ? 0.75 -5.102 -6.477 1 98.62 191 GLY B C 1
ATOM 3113 O O . GLY B 1 191 ? 1.424 -4.777 -7.457 1 98.62 191 GLY B O 1
ATOM 3114 N N . GLN B 1 192 ? -0.595 -5.41 -6.512 1 98.44 192 GLN B N 1
ATOM 3115 C CA . GLN B 1 192 ? -1.304 -5.387 -7.785 1 98.44 192 GLN B CA 1
ATOM 3116 C C . GLN B 1 192 ? -1.347 -3.977 -8.367 1 98.44 192 GLN B C 1
ATOM 3118 O O . GLN B 1 192 ? -1.566 -3.801 -9.57 1 98.44 192 GLN B O 1
ATOM 3123 N N . ASP B 1 193 ? -1.113 -2.982 -7.594 1 97.94 193 ASP B N 1
ATOM 3124 C CA . ASP B 1 193 ? -1.157 -1.591 -8.031 1 97.94 193 ASP B CA 1
ATOM 3125 C C . ASP B 1 193 ? 0.239 -1.08 -8.383 1 97.94 193 ASP B C 1
ATOM 3127 O O . ASP B 1 193 ? 0.442 0.124 -8.547 1 97.94 193 ASP B O 1
ATOM 3131 N N . ARG B 1 194 ? 1.231 -1.946 -8.477 1 98.56 194 ARG B N 1
ATOM 3132 C CA . ARG B 1 194 ? 2.566 -1.566 -8.93 1 98.56 194 ARG B CA 1
ATOM 3133 C C . ARG B 1 194 ? 2.82 -2.053 -10.359 1 98.56 194 ARG B C 1
ATOM 3135 O O . ARG B 1 194 ? 3.945 -1.972 -10.852 1 98.56 194 ARG B O 1
ATOM 3142 N N . LEU B 1 195 ? 1.805 -2.576 -11.047 1 98.56 195 LEU B N 1
ATOM 3143 C CA . LEU B 1 195 ? 1.952 -3.109 -12.398 1 98.56 195 LEU B CA 1
ATOM 3144 C C . LEU B 1 195 ? 2.357 -2.01 -13.375 1 98.56 195 LEU B C 1
ATOM 3146 O O . LEU B 1 195 ? 3.094 -2.266 -14.336 1 98.56 195 LEU B O 1
ATOM 3150 N N . SER B 1 196 ? 1.908 -0.76 -13.125 1 97.56 196 SER B N 1
ATOM 3151 C CA . SER B 1 196 ? 2.307 0.334 -14 1 97.56 196 SER B CA 1
ATOM 3152 C C . SER B 1 196 ? 3.811 0.575 -13.938 1 97.56 196 SER B C 1
ATOM 3154 O O . SER B 1 196 ? 4.441 0.857 -14.961 1 97.56 196 SER B O 1
ATOM 3156 N N . PHE B 1 197 ? 4.375 0.487 -12.766 1 98.38 197 PHE B N 1
ATOM 3157 C CA . PHE B 1 197 ? 5.82 0.632 -12.625 1 98.38 197 PHE B CA 1
ATOM 3158 C C . PHE B 1 197 ? 6.547 -0.537 -13.273 1 98.38 197 PHE B C 1
ATOM 3160 O O . PHE B 1 197 ? 7.582 -0.349 -13.914 1 98.38 197 PHE B O 1
ATOM 3167 N N . LEU B 1 198 ? 6.016 -1.729 -13.102 1 98.62 198 LEU B N 1
ATOM 3168 C CA . LEU B 1 198 ? 6.598 -2.881 -13.781 1 98.62 198 LEU B CA 1
ATOM 3169 C C . LEU B 1 198 ? 6.59 -2.682 -15.289 1 98.62 198 LEU B C 1
ATOM 3171 O O . LEU B 1 198 ? 7.594 -2.943 -15.961 1 98.62 198 LEU B O 1
ATOM 3175 N N . GLU B 1 199 ? 5.457 -2.238 -15.812 1 98.06 199 GLU B N 1
ATOM 3176 C CA . GLU B 1 199 ? 5.34 -2.002 -17.25 1 98.06 199 GLU B CA 1
ATOM 3177 C C . GLU B 1 199 ? 6.383 -0.999 -17.734 1 98.06 199 GLU B C 1
ATOM 3179 O O . GLU B 1 199 ? 7.023 -1.209 -18.766 1 98.06 199 GLU B O 1
ATOM 3184 N N . THR B 1 200 ? 6.535 0.062 -17 1 97.19 200 THR B N 1
ATOM 3185 C CA . THR B 1 200 ? 7.539 1.062 -17.344 1 97.19 200 THR B CA 1
ATOM 3186 C C . THR B 1 200 ? 8.93 0.437 -17.391 1 97.19 200 THR B C 1
ATOM 3188 O O . THR B 1 200 ? 9.695 0.68 -18.312 1 97.19 200 THR B O 1
ATOM 3191 N N . ALA B 1 201 ? 9.227 -0.379 -16.406 1 97.06 201 ALA B N 1
ATOM 3192 C CA . ALA B 1 201 ? 10.531 -1.032 -16.359 1 97.06 201 ALA B CA 1
ATOM 3193 C C . ALA B 1 201 ? 10.727 -1.964 -17.547 1 97.06 201 ALA B C 1
ATOM 3195 O O . ALA B 1 201 ? 11.82 -2.025 -18.125 1 97.06 201 ALA B O 1
ATOM 3196 N N . LEU B 1 202 ? 9.695 -2.676 -17.938 1 96.56 202 LEU B N 1
ATOM 3197 C CA . LEU B 1 202 ? 9.75 -3.656 -19.016 1 96.56 202 LEU B CA 1
ATOM 3198 C C . LEU B 1 202 ? 9.898 -2.967 -20.359 1 96.56 202 LEU B C 1
ATOM 3200 O O . LEU B 1 202 ? 10.516 -3.514 -21.281 1 96.56 202 LEU B O 1
ATOM 3204 N N . THR B 1 203 ? 9.328 -1.733 -20.469 1 92 203 THR B N 1
ATOM 3205 C CA . THR B 1 203 ? 9.289 -1.066 -21.766 1 92 203 THR B CA 1
ATOM 3206 C C . THR B 1 203 ? 10.445 -0.076 -21.906 1 92 203 THR B C 1
ATOM 3208 O O . THR B 1 203 ? 10.75 0.385 -23 1 92 203 THR B O 1
ATOM 3211 N N . SER B 1 204 ? 11 0.455 -20.859 1 83.75 204 SER B N 1
ATOM 3212 C CA . SER B 1 204 ? 12.172 1.322 -20.922 1 83.75 204 SER B CA 1
ATOM 3213 C C . SER B 1 204 ? 13.406 0.55 -21.359 1 83.75 204 SER B C 1
ATOM 3215 O O . SER B 1 204 ? 14.305 1.117 -21.984 1 83.75 204 SER B O 1
ATOM 3217 N N . HIS B 1 205 ? 13.727 -0.592 -20.953 1 65 205 HIS B N 1
ATOM 3218 C CA . HIS B 1 205 ? 14.914 -1.363 -21.297 1 65 205 HIS B CA 1
ATOM 3219 C C . HIS B 1 205 ? 14.773 -2.018 -22.672 1 65 205 HIS B C 1
ATOM 3221 O O . HIS B 1 205 ? 15.758 -2.498 -23.234 1 65 205 HIS B O 1
ATOM 3227 N N . GLY B 1 206 ? 13.617 -2.275 -23.344 1 50.78 206 GLY B N 1
ATOM 3228 C CA . GLY B 1 206 ? 13.531 -2.785 -24.703 1 50.78 206 GLY B CA 1
ATOM 3229 C C . GLY B 1 206 ? 13.93 -1.765 -25.75 1 50.78 206 GLY B C 1
ATOM 3230 O O . GLY B 1 206 ? 13.938 -2.066 -26.938 1 50.78 206 GLY B O 1
ATOM 3231 N N . GLY B 1 207 ? 13.93 -0.332 -25.516 1 39.03 207 GLY B N 1
ATOM 3232 C CA . GLY B 1 207 ? 14.492 0.487 -26.578 1 39.03 207 GLY B CA 1
ATOM 3233 C C . GLY B 1 207 ? 16.016 0.522 -26.562 1 39.03 207 GLY B C 1
ATOM 3234 O O . GLY B 1 207 ? 16.625 0.242 -25.531 1 39.03 207 GLY B O 1
#

Organism: NCBI:txid28181

Sequence (414 aa):
MSPTSAPQPIIDYYFSVVSPWTYLGNGRFQELAQRVNAHVIYHPLSSPDLFPATGGQLLKDRAQHRKDYRLVELARWQKHLGIPLNLQPKHFPAPEAPASKLILATQAAGQNAGPLLSSILKAVWAEERDISDVDTLIALAGLCGLDVETLFREAQSPELDAAFSTCTQMAIQRGVFGYPTYVYQGELFWGQDRLSFLETALTSHGGMSPTSAPQPIIDYYFSVVSPWTYLGNGRFQELAQRVNAHVIYHPLSSPDLFPATGGQLLKDRAQHRKDYRLVELARWQKHLGIPLNLQPKHFPAPEAPASKLILATQAAGQNAGPLLSSILKAVWAEERDISDVDTLIALAGLCGLDVETLFREAQSPELDAAFSTCTQMAIQRGVFGYPTYVYQGELFWGQDRLSFLETALTSHGG

Foldseek 3Di:
DPPPQQPAFEKEWEAFLADLQCLLQLVVLVVLSVVLVHHYDYQYADQVVQQVLQVHDDLVPDDPVVNVVVLVVSVVSCVVSVPAFDSDADQPPADRLQLRLLLVLCVVVVHDSSQLSNLSNCCGTHVSHHPNDLVSSLVSCVVVVHPSVVSNVRSPDVVSVVVNVVSHVVCVVLVHRDPRWMATPSDIQHTSVSVVVVSCVSPVVRD/DPPPQQPAFEKEWEAFLADLQCLLQLVVLVVLSVVLVHHYDYQYADQVVQAVLQVHDDLVPDDPVVNVVVLVVSVVSCVVSVPAFDSDAQQPPAGRLQLRLLLVLCVVVVHDSSQLSNLSNCCGTHVSHHPNDLVSSLVSCVVVVHPRVVSNVSSPDVVSVVVNVVSHVVCVVLVHRAPRWMATPSDIQHTSVSVVVVSCVSPVVSD

InterPro domains:
  IPR001853 DSBA-like thioredoxin domain [PF01323] (11-202)
  IPR014440 HCCA isomerase/glutathione S-transferase kappa [PIRSF006386] (8-205)
  IPR036249 Thioredoxin-like superfamily [SSF52833] (11-203)
  IPR044087 2-hydroxychromene-2-carboxylate isomerase NahD-like [cd03022] (11-202)
  IPR051924 Glutathione S-transferase Kappa/NadH [PTHR42943] (7-203)

Secondary structure (DSSP, 8-state):
---------EEEEEE-TT-HHHHHHHHHHHHHHHHTTPEEEEEE--HHHHHHHHT---GGGS-HHHHHHHHHHHHHHHHHHT----SS-TT-S--SHHHHHHHHHHHHTT---HHHHHHHHHHHHTS---TTSHHHHHHHHHHTT--HHHHHHHHTSHHHHHHHHHHHHHHHHTT--SSSEEEETTEEEESGGGHHHHHHHHHHTT-/---------EEEEEE-TT-HHHHHHHHHHHHHHHHTTPEEEEEE--HHHHHHHHT---GGGS-HHHHHHHHHHHHHHHHHHT----SS-TT-S--SHHHHHHHHHHHHTT---HHHHHHHHHHHHTS---TTSHHHHHHHHHHTT--HHHHHHHHTSHHHHHHHHHHHHHHHHTT--SSSEEEETTEEEESGGGHHHHHHHHHHTT-

Radius of gyration: 24.22 Å; Cα contacts (8 Å, |Δi|>4): 647; chains: 2; bounding box: 54×73×67 Å

Nearest PDB structures (foldseek):
  3fz5-assembly1_A  TM=8.761E-01  e=4.543E-11  Cereibacter sphaeroides 2.4.1
  3fz5-assembly2_D  TM=8.800E-01  e=1.577E-10  Cereibacter sphaeroides 2.4.1
  3rpp-assembly1_A  TM=8.364E-01  e=5.473E-10  Homo sapiens
  5xwh-assembly1_A  TM=8.050E-01  e=1.432E-09  Deinococcus radiodurans R1 = ATCC 13939 = DSM 20539
  6ghb-assembly1_B  TM=7.163E-01  e=4.263E-08  Geobacillus kaustophilus HTA426